Protein AF-A0A5J4S6G3-F1 (afdb_monomer_lite)

Foldseek 3Di:
DPPQDPPPDFDDLVRLLLVQQVLQLVLVCVQCVVVLQQQEVPDDPQDGSSRVQCVQASPPQAQFGDAPVLSVQSFYAFGFGFRHDFDAAFFDWDDDPLKIWTPQFFPQPDWADQQAFLQNVLVRRVVRPVSDDAFKKKKKWWWAWDDDDPPPPHHIDIHIDIAMDGSHNDDPRRVHHRPCVRPPCQQFTDDSGTTMGDRPDGWHWMGIKIWDDDPPDITIHRIITDGGPPNVVSVVRRDPVSSVVRSVSPGDDRDDDDDDYDDDDDDDDDDDDDDDDDDDDDDDPVVVVVVVVVVVVVLLPPPDDDDDDDDDDDPVNVVVVVVCVVVVVVVVVVVVVVVVVVVVVVVVVVVVVVVVVVVVVVVVVVVVDPDDDPPVVVVVVVVVVVVVVVVVVVVVVVVVVVVVVVVVVVVVVVVVVVLSVVVVVLVVVLVVLLVCCVVCPPDPPPDPVVVVVNLVVLVVSLVVCVVSDDPVSQALSNLQSQLVNCVPPVVVLVSSLVSLVVSCVRPVLALVSLLSNLVSLLSVCVVVVPPVSLVVSLVSLVSSCVNPVLPLVSLQVNLVSLLVVCLVVVPPVSLVSSLVSLVSSCVSPNALSSLLVNLVSQCSNCVSVVNLVVCVVVSVVSLVSSCVVPNLSNLQVQLLSCLQVVVNVSNLVSVLRNLVRPVVPQDPVNVVPDPSCVVPCPPPSNVVSCCVRPPPDDD

Organism: NCBI:txid433724

Structure (mmCIF, N/CA/C/O backbone):
data_AF-A0A5J4S6G3-F1
#
_entry.id   AF-A0A5J4S6G3-F1
#
loop_
_atom_site.group_PDB
_atom_site.id
_atom_site.type_symbol
_atom_site.label_atom_id
_atom_site.label_alt_id
_atom_site.label_comp_id
_atom_site.label_asym_id
_atom_site.label_entity_id
_atom_site.label_seq_id
_atom_site.pdbx_PDB_ins_code
_atom_site.Cartn_x
_atom_site.Cartn_y
_atom_site.Cartn_z
_atom_site.occupancy
_atom_site.B_iso_or_equiv
_atom_site.auth_seq_id
_atom_site.auth_comp_id
_atom_site.auth_asym_id
_atom_site.auth_atom_id
_atom_site.pdbx_PDB_model_num
ATOM 1 N N . MET A 1 1 ? 23.151 -50.029 -17.224 1.00 28.78 1 MET A N 1
ATOM 2 C CA . MET A 1 1 ? 21.860 -49.439 -16.827 1.00 28.78 1 MET A CA 1
ATOM 3 C C . MET A 1 1 ? 21.566 -48.343 -17.822 1.00 28.78 1 MET A C 1
ATOM 5 O O . MET A 1 1 ? 22.271 -47.346 -17.818 1.00 28.78 1 MET A O 1
ATOM 9 N N . GLU A 1 2 ? 20.592 -48.564 -18.702 1.00 29.00 2 GLU A N 1
ATOM 10 C CA . GLU A 1 2 ? 19.959 -47.472 -19.439 1.00 29.00 2 GLU A CA 1
ATOM 11 C C . GLU A 1 2 ? 19.492 -46.429 -18.428 1.00 29.00 2 GLU A C 1
ATOM 13 O O . GLU A 1 2 ? 18.751 -46.752 -17.488 1.00 29.00 2 GLU A O 1
ATOM 18 N N . THR A 1 3 ? 19.934 -45.189 -18.594 1.00 35.09 3 THR A N 1
ATOM 19 C CA . THR A 1 3 ? 19.332 -44.065 -17.894 1.00 35.09 3 THR A CA 1
ATOM 20 C C . THR A 1 3 ? 17.904 -43.940 -18.416 1.00 35.09 3 THR A C 1
ATOM 22 O O . THR A 1 3 ? 17.657 -43.487 -19.530 1.00 35.09 3 THR A O 1
ATOM 25 N N . LYS A 1 4 ? 16.940 -44.420 -17.614 1.00 27.20 4 LYS A N 1
ATOM 26 C CA . LYS A 1 4 ? 15.514 -44.144 -17.819 1.00 27.20 4 LYS A CA 1
ATOM 27 C C . LYS A 1 4 ? 15.375 -42.638 -18.099 1.00 27.20 4 LYS A C 1
ATOM 29 O O . LYS A 1 4 ? 15.855 -41.857 -17.272 1.00 27.20 4 LYS A O 1
ATOM 34 N N . PRO A 1 5 ? 14.716 -42.214 -19.193 1.00 35.06 5 PRO A N 1
ATOM 35 C CA . PRO A 1 5 ? 14.365 -40.815 -19.352 1.00 35.06 5 PRO A CA 1
ATOM 36 C C . PRO A 1 5 ? 13.504 -40.442 -18.148 1.00 35.06 5 PRO A C 1
ATOM 38 O O . PRO A 1 5 ? 12.571 -41.162 -17.786 1.00 35.06 5 PRO A O 1
ATOM 41 N N . ASN A 1 6 ? 13.881 -39.364 -17.473 1.00 35.78 6 ASN A N 1
ATOM 42 C CA . ASN A 1 6 ? 13.208 -38.897 -16.274 1.00 35.78 6 ASN A CA 1
ATOM 43 C C . ASN A 1 6 ? 11.818 -38.372 -16.685 1.00 35.78 6 ASN A C 1
ATOM 45 O O . ASN A 1 6 ? 11.647 -37.189 -16.965 1.00 35.78 6 ASN A O 1
ATOM 49 N N . SER A 1 7 ? 10.826 -39.260 -16.806 1.00 43.50 7 SER A N 1
ATOM 50 C CA . SER A 1 7 ? 9.459 -38.945 -17.240 1.00 43.50 7 SER A CA 1
ATOM 51 C C . SER A 1 7 ? 8.634 -38.349 -16.098 1.00 43.50 7 SER A C 1
ATOM 53 O O . SER A 1 7 ? 7.520 -38.796 -15.814 1.00 43.50 7 SER A O 1
ATOM 55 N N . ARG A 1 8 ? 9.174 -37.347 -15.398 1.00 42.69 8 ARG A N 1
ATOM 56 C CA . ARG A 1 8 ? 8.369 -36.554 -14.469 1.00 42.69 8 ARG A CA 1
ATOM 57 C C . ARG A 1 8 ? 7.541 -35.562 -15.287 1.00 42.69 8 ARG A C 1
ATOM 59 O O . ARG A 1 8 ? 8.008 -34.482 -15.628 1.00 42.69 8 ARG A O 1
ATOM 66 N N . ASN A 1 9 ? 6.311 -35.991 -15.568 1.00 42.94 9 ASN A N 1
ATOM 67 C CA . ASN A 1 9 ? 5.179 -35.244 -16.118 1.00 42.94 9 ASN A CA 1
ATOM 68 C C . ASN A 1 9 ? 5.279 -34.870 -17.620 1.00 42.94 9 ASN A C 1
ATOM 70 O O . ASN A 1 9 ? 5.876 -33.843 -17.960 1.00 42.94 9 ASN A O 1
ATOM 74 N N . PRO A 1 10 ? 4.709 -35.669 -18.550 1.00 52.69 10 PRO A N 1
ATOM 75 C CA . PRO A 1 10 ? 4.565 -35.231 -19.935 1.00 52.69 10 PRO A CA 1
ATOM 76 C C . PRO A 1 10 ? 3.679 -33.978 -19.975 1.00 52.69 10 PRO A C 1
ATOM 78 O O . PRO A 1 10 ? 2.606 -33.939 -19.378 1.00 52.69 10 PRO A O 1
ATOM 81 N N . ARG A 1 11 ? 4.162 -32.921 -20.636 1.00 63.25 11 ARG A N 1
ATOM 82 C CA . ARG A 1 11 ? 3.424 -31.655 -20.761 1.00 63.25 11 ARG A CA 1
ATOM 83 C C . ARG A 1 11 ? 2.149 -31.873 -21.569 1.00 63.25 11 ARG A C 1
ATOM 85 O O . ARG A 1 11 ? 2.186 -32.604 -22.556 1.00 63.25 11 ARG A O 1
ATOM 92 N N . THR A 1 12 ? 1.065 -31.203 -21.188 1.00 65.62 12 THR A N 1
ATOM 93 C CA . THR A 1 12 ? -0.191 -31.249 -21.952 1.00 65.62 12 THR A CA 1
ATOM 94 C C . THR A 1 12 ? -0.034 -30.550 -23.305 1.00 65.62 12 THR A C 1
ATOM 96 O O . THR A 1 12 ? 0.807 -29.659 -23.454 1.00 65.62 12 THR A O 1
ATOM 99 N N . GLU A 1 13 ? -0.871 -30.892 -24.287 1.00 64.25 13 GLU A N 1
ATOM 100 C CA . GLU A 1 13 ? -0.882 -30.231 -25.606 1.00 64.25 13 GLU A CA 1
ATOM 101 C C . GLU A 1 13 ? -1.058 -28.711 -25.486 1.00 64.25 13 GLU A C 1
ATOM 103 O O . GLU A 1 13 ? -0.385 -27.941 -26.167 1.00 64.25 13 GLU A O 1
ATOM 108 N N . LYS A 1 14 ? -1.881 -28.259 -24.530 1.00 65.56 14 LYS A N 1
ATOM 109 C CA . LYS A 1 14 ? -2.077 -26.833 -24.230 1.00 65.56 14 LYS A CA 1
ATOM 110 C C . LYS A 1 14 ? -0.791 -26.156 -23.737 1.00 65.56 14 LYS A C 1
ATOM 112 O O . LYS A 1 14 ? -0.487 -25.042 -24.156 1.00 65.56 14 LYS A O 1
ATOM 117 N N . GLN A 1 15 ? -0.014 -26.825 -22.882 1.00 66.06 15 GLN A N 1
ATOM 118 C CA . GLN A 1 15 ? 1.278 -26.317 -22.399 1.00 66.06 15 GLN A CA 1
ATOM 119 C C . GLN A 1 15 ? 2.348 -26.305 -23.500 1.00 66.06 15 GLN A C 1
ATOM 121 O O . GLN A 1 15 ? 3.229 -25.443 -23.499 1.00 66.06 15 GLN A O 1
ATOM 126 N N . GLN A 1 16 ? 2.294 -27.257 -24.434 1.00 69.12 16 GLN A N 1
ATOM 127 C CA . GLN A 1 16 ? 3.187 -27.287 -25.592 1.00 69.12 16 GLN A CA 1
ATOM 128 C C . GLN A 1 16 ? 2.841 -26.174 -26.588 1.00 69.12 16 GLN A C 1
ATOM 130 O O . GLN A 1 16 ? 3.732 -25.418 -26.968 1.00 69.12 16 GLN A O 1
ATOM 135 N N . ALA A 1 17 ? 1.560 -25.990 -26.912 1.00 67.50 17 ALA A N 1
ATOM 136 C CA . ALA A 1 17 ? 1.089 -24.922 -27.795 1.00 67.50 17 ALA A CA 1
ATOM 137 C C . ALA A 1 17 ? 1.463 -23.521 -27.276 1.00 67.50 17 ALA A C 1
ATOM 139 O O . ALA A 1 17 ? 1.945 -22.689 -28.041 1.00 67.50 17 ALA A O 1
ATOM 140 N N . GLN A 1 18 ? 1.336 -23.279 -25.966 1.00 70.94 18 GLN A N 1
ATOM 141 C CA . GLN A 1 18 ? 1.752 -22.010 -25.352 1.00 70.94 18 GLN A CA 1
ATOM 142 C C . GLN A 1 18 ? 3.257 -21.749 -25.480 1.00 70.94 18 GLN A C 1
ATOM 144 O O . GLN A 1 18 ? 3.674 -20.619 -25.714 1.00 70.94 18 GLN A O 1
ATOM 149 N N . ARG A 1 19 ? 4.094 -22.782 -25.337 1.00 72.06 19 ARG A N 1
ATOM 150 C CA . ARG A 1 19 ? 5.554 -22.639 -25.457 1.00 72.06 19 ARG A CA 1
ATOM 151 C C . ARG A 1 19 ? 5.994 -22.270 -26.864 1.00 72.06 19 ARG A C 1
ATOM 153 O O . ARG A 1 19 ? 6.879 -21.436 -27.013 1.00 72.06 19 ARG A O 1
ATOM 160 N N . VAL A 1 20 ? 5.370 -22.899 -27.850 1.00 77.12 20 VAL A N 1
ATOM 161 C CA . VAL A 1 20 ? 5.655 -22.691 -29.270 1.00 77.12 20 VAL A CA 1
ATOM 162 C C . VAL A 1 20 ? 5.324 -21.249 -29.700 1.00 77.12 20 VAL A C 1
ATOM 164 O O . VAL A 1 20 ? 6.028 -20.681 -30.529 1.00 77.12 20 VAL A O 1
ATOM 167 N N . GLN A 1 21 ? 4.309 -20.626 -29.088 1.00 80.44 21 GLN A N 1
ATOM 168 C CA . GLN A 1 21 ? 3.941 -19.224 -29.338 1.00 80.44 21 GLN A CA 1
ATOM 169 C C . GLN A 1 21 ? 4.788 -18.220 -28.542 1.00 80.44 21 GLN A C 1
ATOM 171 O O . GLN A 1 21 ? 5.134 -17.146 -29.041 1.00 80.44 21 GLN A O 1
ATOM 176 N N . LEU A 1 22 ? 5.144 -18.557 -27.297 1.00 82.81 22 LEU A N 1
ATOM 177 C CA . LEU A 1 22 ? 5.801 -17.627 -26.378 1.00 82.81 22 LEU A CA 1
ATOM 178 C C . LEU A 1 22 ? 7.156 -17.130 -26.895 1.00 82.81 22 LEU A C 1
ATOM 180 O O . LEU A 1 22 ? 7.483 -15.963 -26.694 1.00 82.81 22 LEU A O 1
ATOM 184 N N . THR A 1 23 ? 7.948 -17.976 -27.561 1.00 80.31 23 THR A N 1
ATOM 185 C CA . THR A 1 23 ? 9.281 -17.568 -28.033 1.00 80.31 23 THR A CA 1
ATOM 186 C C . THR A 1 23 ? 9.212 -16.402 -29.012 1.00 80.31 23 THR A C 1
ATOM 188 O O . THR A 1 23 ? 9.940 -15.426 -28.842 1.00 80.31 23 THR A O 1
ATOM 191 N N . ASN A 1 24 ? 8.307 -16.467 -29.988 1.00 88.75 24 ASN A N 1
ATOM 192 C CA . ASN A 1 24 ? 8.144 -15.407 -30.975 1.00 88.75 24 ASN A CA 1
ATOM 193 C C . ASN A 1 24 ? 7.734 -14.074 -30.317 1.00 88.75 24 ASN A C 1
ATOM 195 O O . ASN A 1 24 ? 8.271 -13.017 -30.647 1.00 88.75 24 ASN A O 1
ATOM 199 N N . LEU A 1 25 ? 6.850 -14.128 -29.314 1.00 89.00 25 LEU A N 1
ATOM 200 C CA . LEU A 1 25 ? 6.434 -12.955 -28.539 1.00 89.00 25 LEU A CA 1
ATOM 201 C C . LEU A 1 25 ? 7.576 -12.345 -27.727 1.00 89.00 25 LEU A C 1
ATOM 203 O O . LEU A 1 25 ? 7.711 -11.125 -27.677 1.00 89.00 25 LEU A O 1
ATOM 207 N N . VAL A 1 26 ? 8.420 -13.173 -27.112 1.00 86.94 26 VAL A N 1
ATOM 208 C CA . VAL A 1 26 ? 9.582 -12.693 -26.354 1.00 86.94 26 VAL A CA 1
ATOM 209 C C . VAL A 1 26 ? 10.579 -11.995 -27.277 1.00 86.94 26 VAL A C 1
ATOM 211 O O . VAL A 1 26 ? 11.026 -10.894 -26.955 1.00 86.94 26 VAL A O 1
ATOM 214 N N . THR A 1 27 ? 10.899 -12.589 -28.429 1.00 85.19 27 THR A N 1
ATOM 215 C CA . THR A 1 27 ? 11.808 -11.981 -29.416 1.00 85.19 27 THR A CA 1
ATOM 216 C C . THR A 1 27 ? 11.225 -10.680 -29.971 1.00 85.19 27 THR A C 1
ATOM 218 O O . THR A 1 27 ? 11.922 -9.668 -30.036 1.00 85.19 27 THR A O 1
ATOM 221 N N . THR A 1 28 ? 9.926 -10.660 -30.278 1.00 89.25 28 THR A N 1
ATOM 222 C CA . THR A 1 28 ? 9.224 -9.456 -30.750 1.00 89.25 28 THR A CA 1
ATOM 223 C C . THR A 1 28 ? 9.237 -8.347 -29.696 1.00 89.25 28 THR A C 1
ATOM 225 O O . THR A 1 28 ? 9.557 -7.202 -30.012 1.00 89.25 28 THR A O 1
ATOM 228 N N . TYR A 1 29 ? 8.963 -8.668 -28.426 1.00 89.31 29 TYR A N 1
ATOM 229 C CA . TYR A 1 29 ? 9.053 -7.691 -27.341 1.00 89.31 29 TYR A CA 1
ATOM 230 C C . TYR A 1 29 ? 10.459 -7.106 -27.229 1.00 89.31 29 TYR A C 1
ATOM 232 O O . TYR A 1 29 ? 10.598 -5.901 -27.063 1.00 89.31 29 TYR A O 1
ATOM 240 N N . GLN A 1 30 ? 11.509 -7.930 -27.320 1.00 86.19 30 GLN A N 1
ATOM 241 C CA . GLN A 1 30 ? 12.889 -7.440 -27.252 1.00 86.19 30 GLN A CA 1
ATOM 242 C C . GLN A 1 30 ? 13.163 -6.396 -28.340 1.00 86.19 30 GLN A C 1
ATOM 244 O O . GLN A 1 30 ? 13.735 -5.347 -28.034 1.00 86.19 30 GLN A O 1
ATOM 249 N N . MET A 1 31 ? 12.681 -6.643 -29.562 1.00 86.25 31 MET A N 1
ATOM 250 C CA . MET A 1 31 ? 12.788 -5.716 -30.694 1.00 86.25 31 MET A CA 1
ATOM 251 C C . MET A 1 31 ? 12.000 -4.420 -30.475 1.00 86.25 31 MET A C 1
ATOM 253 O O . MET A 1 31 ? 12.517 -3.340 -30.740 1.00 86.25 31 MET A O 1
ATOM 257 N N . LEU A 1 32 ? 10.775 -4.513 -29.954 1.00 85.81 32 LEU A N 1
ATOM 258 C CA . LEU A 1 32 ? 9.887 -3.368 -29.715 1.00 85.81 32 LEU A CA 1
ATOM 259 C C . LEU A 1 32 ? 10.097 -2.692 -28.349 1.00 85.81 32 LEU A C 1
ATOM 261 O O . LEU A 1 32 ? 9.405 -1.729 -28.020 1.00 85.81 32 LEU A O 1
ATOM 265 N N . SER A 1 33 ? 11.022 -3.183 -27.523 1.00 84.31 33 SER A N 1
ATOM 266 C CA . SER A 1 33 ? 11.103 -2.822 -26.101 1.00 84.31 33 SER A CA 1
ATOM 267 C C . SER A 1 33 ? 11.392 -1.344 -25.844 1.00 84.31 33 SER A C 1
ATOM 269 O O . SER A 1 33 ? 11.014 -0.836 -24.789 1.00 84.31 33 SER A O 1
ATOM 271 N N . SER A 1 34 ? 12.052 -0.648 -26.775 1.00 80.25 34 SER A N 1
ATOM 272 C CA . SER A 1 34 ? 12.265 0.800 -26.689 1.00 80.25 34 SER A CA 1
ATOM 273 C C . SER A 1 34 ? 10.960 1.578 -26.817 1.00 80.25 34 SER A C 1
ATOM 275 O O . SER A 1 34 ? 10.773 2.541 -26.084 1.00 80.25 34 SER A O 1
ATOM 277 N N . PHE A 1 35 ? 10.061 1.130 -27.694 1.00 85.81 35 PHE A N 1
ATOM 278 C CA . PHE A 1 35 ? 8.757 1.745 -27.928 1.00 85.81 35 PHE A CA 1
ATOM 279 C C . PHE A 1 35 ? 7.724 1.331 -26.868 1.00 85.81 35 PHE A C 1
ATOM 281 O O . PHE A 1 35 ? 6.987 2.161 -26.354 1.00 85.81 35 PHE A O 1
ATOM 288 N N . ILE A 1 36 ? 7.690 0.049 -26.488 1.00 85.56 36 ILE A N 1
ATOM 289 C CA . ILE A 1 36 ? 6.668 -0.503 -25.579 1.00 85.56 36 ILE A CA 1
ATOM 290 C C . ILE A 1 36 ? 6.737 0.094 -24.156 1.00 85.56 36 ILE A C 1
ATOM 292 O O . ILE A 1 36 ? 5.749 0.068 -23.417 1.00 85.56 36 ILE A O 1
ATOM 296 N N . ARG A 1 37 ? 7.884 0.641 -23.737 1.00 82.44 37 ARG A N 1
ATOM 297 C CA . ARG A 1 37 ? 8.021 1.285 -22.420 1.00 82.44 37 ARG A CA 1
ATOM 298 C C . ARG A 1 37 ? 7.087 2.488 -22.315 1.00 82.44 37 ARG A C 1
ATOM 300 O O . ARG A 1 37 ? 7.286 3.488 -22.988 1.00 82.44 37 ARG A O 1
ATOM 307 N N . GLY A 1 38 ? 6.098 2.399 -21.428 1.00 81.31 38 GLY A N 1
ATOM 308 C CA . GLY A 1 38 ? 5.078 3.441 -21.271 1.00 81.31 38 GLY A CA 1
ATOM 309 C C . GLY A 1 38 ? 3.953 3.399 -22.311 1.00 81.31 38 GLY A C 1
ATOM 310 O O . GLY A 1 38 ? 3.051 4.230 -22.247 1.00 81.31 38 GLY A O 1
ATOM 311 N N . ALA A 1 39 ? 3.943 2.411 -23.211 1.00 83.75 39 ALA A N 1
ATOM 312 C CA . ALA A 1 39 ? 2.922 2.272 -24.248 1.00 83.75 39 ALA A CA 1
ATOM 313 C C . ALA A 1 39 ? 1.578 1.711 -23.733 1.00 83.75 39 ALA A C 1
ATOM 315 O O . ALA A 1 39 ? 0.595 1.705 -24.467 1.00 83.75 39 ALA A O 1
ATOM 316 N N . TYR A 1 40 ? 1.509 1.257 -22.474 1.00 87.75 40 TYR A N 1
ATOM 317 C CA . TYR A 1 40 ? 0.295 0.727 -21.840 1.00 87.75 40 TYR A CA 1
ATOM 318 C C . TYR A 1 40 ? -0.160 1.628 -20.684 1.00 87.75 40 TYR A C 1
ATOM 320 O O . TYR A 1 40 ? 0.205 1.428 -19.524 1.00 87.75 40 TYR A O 1
ATOM 328 N N . SER A 1 41 ? -0.981 2.631 -20.996 1.00 78.88 41 SER A N 1
ATOM 329 C CA . SER A 1 41 ? -1.475 3.636 -20.040 1.00 78.88 41 SER A CA 1
ATOM 330 C C . SER A 1 41 ? -2.489 3.085 -19.027 1.00 78.88 41 SER A C 1
ATOM 332 O O . SER A 1 41 ? -2.655 3.662 -17.953 1.00 78.88 41 SER A O 1
ATOM 334 N N . SER A 1 42 ? -3.186 1.994 -19.356 1.00 74.75 42 SER A N 1
ATOM 335 C CA . SER A 1 42 ? -4.184 1.312 -18.509 1.00 74.75 42 SER A CA 1
ATO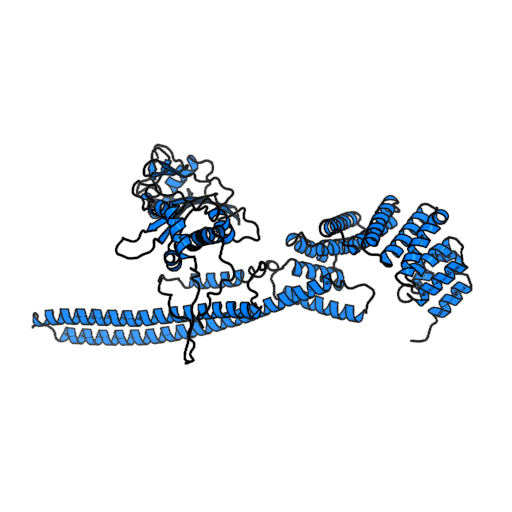M 336 C C . SER A 1 42 ? -3.590 0.188 -17.647 1.00 74.75 42 SER A C 1
ATOM 338 O O . SER A 1 42 ? -4.310 -0.505 -16.926 1.00 74.75 42 SER A O 1
ATOM 340 N N . LYS A 1 43 ? -2.268 -0.002 -17.700 1.00 82.88 43 LYS A N 1
ATOM 341 C CA . LYS A 1 43 ? -1.569 -1.106 -17.045 1.00 82.88 43 LYS A CA 1
ATOM 342 C C . LYS A 1 43 ? -1.698 -1.070 -15.508 1.00 82.88 43 LYS A C 1
ATOM 344 O O . LYS A 1 43 ? -1.366 -0.056 -14.890 1.00 82.88 43 LYS A O 1
ATOM 349 N N . PRO A 1 44 ? -2.068 -2.192 -14.859 1.00 78.31 44 PRO A N 1
ATOM 350 C CA . PRO A 1 44 ? -2.007 -2.342 -13.405 1.00 78.31 44 PRO A CA 1
ATOM 351 C C . PRO A 1 44 ? -0.589 -2.150 -12.843 1.00 78.31 44 PRO A C 1
ATOM 353 O O . PRO A 1 44 ? 0.385 -2.617 -13.429 1.00 78.31 44 PRO A O 1
ATOM 356 N N . LYS A 1 45 ? -0.460 -1.533 -11.659 1.00 72.19 45 LYS A N 1
ATOM 357 C CA . LYS A 1 45 ? 0.845 -1.199 -11.043 1.00 72.19 45 LYS A CA 1
ATOM 358 C C . LYS A 1 45 ? 1.785 -2.401 -10.827 1.00 72.19 45 LYS A C 1
ATOM 360 O O . LYS A 1 45 ? 2.992 -2.213 -10.731 1.00 72.19 45 LYS A O 1
ATOM 365 N N . ASN A 1 46 ? 1.252 -3.618 -10.738 1.00 75.69 46 ASN A N 1
ATOM 366 C CA . ASN A 1 46 ? 2.003 -4.862 -10.531 1.00 75.69 46 ASN A CA 1
ATOM 367 C C . ASN A 1 46 ? 2.453 -5.551 -11.835 1.00 75.69 46 ASN A C 1
ATOM 369 O O . ASN A 1 46 ? 3.130 -6.578 -11.776 1.00 75.69 46 ASN A O 1
ATOM 373 N N . LEU A 1 47 ? 2.082 -5.028 -13.006 1.00 71.56 47 LEU A N 1
ATOM 374 C CA . LEU A 1 47 ? 2.476 -5.581 -14.299 1.00 71.56 47 LEU A CA 1
ATOM 375 C C . LEU A 1 47 ? 3.516 -4.685 -14.977 1.00 71.56 47 LEU A C 1
ATOM 377 O O . LEU A 1 47 ? 3.441 -3.459 -14.940 1.00 71.56 47 LEU A O 1
ATOM 381 N N . SER A 1 48 ? 4.506 -5.304 -15.616 1.00 84.38 48 SER A N 1
ATOM 382 C CA . SER A 1 48 ? 5.451 -4.612 -16.496 1.00 84.38 48 SER A CA 1
ATOM 383 C C . SER A 1 48 ? 4.853 -4.427 -17.895 1.00 84.38 48 SER A C 1
ATOM 385 O O . SER A 1 48 ? 3.884 -5.098 -18.250 1.00 84.38 48 SER A O 1
ATOM 387 N N . ASP A 1 49 ? 5.431 -3.541 -18.717 1.00 79.56 49 ASP A N 1
ATOM 388 C CA . ASP A 1 49 ? 5.004 -3.432 -20.126 1.00 79.56 49 ASP A CA 1
ATOM 389 C C . ASP A 1 49 ? 5.273 -4.736 -20.895 1.00 79.56 49 ASP A C 1
ATOM 391 O O . ASP A 1 49 ? 4.523 -5.084 -21.799 1.00 79.56 49 ASP A O 1
ATOM 395 N N . TYR A 1 50 ? 6.275 -5.517 -20.464 1.00 86.50 50 TYR A N 1
ATOM 396 C CA . TYR A 1 50 ? 6.465 -6.898 -20.908 1.00 86.50 50 TYR A CA 1
ATOM 397 C C . TYR A 1 50 ? 5.254 -7.770 -20.571 1.00 86.50 50 TYR A C 1
ATOM 399 O O . TYR A 1 50 ? 4.715 -8.426 -21.453 1.00 86.50 50 TYR A O 1
ATOM 407 N N . ASN A 1 51 ? 4.792 -7.761 -19.317 1.00 87.50 51 ASN A N 1
ATOM 408 C CA . ASN A 1 51 ? 3.647 -8.573 -18.909 1.00 87.50 51 ASN A CA 1
ATOM 409 C C . ASN A 1 51 ? 2.382 -8.183 -19.679 1.00 87.50 51 ASN A C 1
ATOM 411 O O . ASN A 1 51 ? 1.631 -9.071 -20.070 1.00 87.50 51 ASN A O 1
ATOM 415 N N . MET A 1 52 ? 2.167 -6.885 -19.918 1.00 88.12 52 MET A N 1
ATOM 416 C CA . MET A 1 52 ? 1.055 -6.411 -20.745 1.00 88.12 52 MET A CA 1
ATOM 417 C C . MET A 1 52 ? 1.194 -6.892 -22.183 1.00 88.12 52 MET A C 1
ATOM 419 O O . MET A 1 52 ? 0.294 -7.559 -22.679 1.00 88.12 52 MET A O 1
ATOM 423 N N . PHE A 1 53 ? 2.344 -6.665 -22.818 1.00 88.88 53 PHE A N 1
ATOM 424 C CA . PHE A 1 53 ? 2.584 -7.109 -24.188 1.00 88.88 53 PHE A CA 1
ATOM 425 C C . PHE A 1 53 ? 2.399 -8.624 -24.347 1.00 88.88 53 PHE A C 1
ATOM 427 O O . PHE A 1 53 ? 1.732 -9.068 -25.278 1.00 88.88 53 PHE A O 1
ATOM 434 N N . ILE A 1 54 ? 2.934 -9.432 -23.426 1.00 88.19 54 ILE A N 1
ATOM 435 C CA . ILE A 1 54 ? 2.736 -10.883 -23.452 1.00 88.19 54 ILE A CA 1
ATOM 436 C C . ILE A 1 54 ? 1.263 -11.226 -23.231 1.00 88.19 54 ILE A C 1
ATOM 438 O O . ILE A 1 54 ? 0.726 -12.018 -23.991 1.00 88.19 54 ILE A O 1
ATOM 442 N N . LYS A 1 55 ? 0.580 -10.641 -22.243 1.00 87.50 55 LYS A N 1
ATOM 443 C CA . LYS A 1 55 ? -0.838 -10.925 -21.968 1.00 87.50 55 LYS A CA 1
ATOM 444 C C . LYS A 1 55 ? -1.727 -10.631 -23.180 1.00 87.50 55 LYS A C 1
ATOM 446 O O . LYS A 1 55 ? -2.541 -11.476 -23.551 1.00 87.50 55 LYS A O 1
ATOM 451 N N . GLU A 1 56 ? -1.547 -9.469 -23.798 1.00 86.62 56 GLU A N 1
ATOM 452 C CA . GLU A 1 56 ? -2.360 -9.019 -24.930 1.00 86.62 56 GLU A CA 1
ATOM 453 C C . GLU A 1 56 ? -2.145 -9.877 -26.183 1.00 86.62 56 GLU A C 1
ATOM 455 O O . GLU A 1 56 ? -3.065 -10.058 -26.982 1.00 86.62 56 GLU A O 1
ATOM 460 N N . ASN A 1 57 ? -0.956 -10.465 -26.336 1.00 88.81 57 ASN A N 1
ATOM 461 C CA . ASN A 1 57 ? -0.572 -11.166 -27.560 1.00 88.81 57 ASN A CA 1
ATOM 462 C C . ASN A 1 57 ? -0.453 -12.694 -27.423 1.00 88.81 57 ASN A C 1
ATOM 464 O O . ASN A 1 57 ? -0.498 -13.385 -28.432 1.00 88.81 57 ASN A O 1
ATOM 468 N N . LEU A 1 58 ? -0.343 -13.246 -26.209 1.00 82.00 58 LEU A N 1
ATOM 469 C CA . LEU A 1 58 ? -0.297 -14.696 -25.944 1.00 82.00 58 LEU A CA 1
ATOM 470 C C . LEU A 1 58 ? -1.691 -15.350 -26.000 1.00 82.00 58 LEU A C 1
ATOM 472 O O . LEU A 1 58 ? -1.806 -16.574 -26.033 1.00 82.00 58 LEU A O 1
ATOM 476 N N . SER A 1 59 ? -2.760 -14.548 -25.997 1.00 67.25 59 SER A N 1
ATOM 477 C CA . SER A 1 59 ? -4.127 -15.012 -26.260 1.00 67.25 59 SER A CA 1
ATOM 478 C C . SER A 1 59 ? -4.328 -15.354 -27.752 1.00 67.25 59 SER A C 1
ATOM 480 O O . SER A 1 59 ? -3.421 -15.189 -28.563 1.00 67.25 59 SER A O 1
ATOM 482 N N . SER A 1 60 ? -5.513 -15.833 -28.155 1.00 59.50 60 SER A N 1
ATOM 483 C CA . SER A 1 60 ? -5.818 -16.354 -29.509 1.00 59.50 60 SER A CA 1
ATOM 484 C C . SER A 1 60 ? -5.560 -15.405 -30.696 1.00 59.50 60 SER A C 1
ATOM 486 O O . SER A 1 60 ? -5.795 -15.805 -31.838 1.00 59.50 60 SER A O 1
ATOM 488 N N . ARG A 1 61 ? -5.114 -14.171 -30.441 1.00 68.19 61 ARG A N 1
ATOM 489 C CA . ARG A 1 61 ? -4.855 -13.113 -31.418 1.00 68.19 61 ARG A CA 1
ATOM 490 C C . ARG A 1 61 ? -3.591 -13.350 -32.244 1.00 68.19 61 ARG A C 1
ATOM 492 O O . ARG A 1 61 ? -3.650 -13.217 -33.462 1.00 68.19 61 ARG A O 1
ATOM 499 N N . VAL A 1 62 ? -2.473 -13.734 -31.621 1.00 84.31 62 VAL A N 1
ATOM 500 C CA . VAL A 1 62 ? -1.220 -14.003 -32.345 1.00 84.31 62 VAL A CA 1
ATOM 501 C C . VAL A 1 62 ? -0.940 -15.498 -32.373 1.00 84.31 62 VAL A C 1
ATOM 503 O O . VAL A 1 62 ? -0.430 -16.092 -31.427 1.00 84.31 62 VAL A O 1
ATOM 506 N N . LYS A 1 63 ? -1.260 -16.113 -33.508 1.00 86.94 63 LYS A N 1
ATOM 507 C CA . LYS A 1 63 ? -0.954 -17.515 -33.788 1.00 86.94 63 LYS A CA 1
ATOM 508 C C . LYS A 1 63 ? 0.332 -17.572 -34.599 1.00 86.94 63 LYS A C 1
ATOM 510 O O . LYS A 1 63 ? 0.275 -17.510 -35.813 1.00 86.94 63 LYS A O 1
ATOM 515 N N . VAL A 1 64 ? 1.479 -17.619 -33.934 1.00 90.94 64 VAL A N 1
ATOM 516 C CA . VAL A 1 64 ? 2.766 -17.877 -34.594 1.00 90.94 64 VAL A CA 1
ATOM 517 C C . VAL A 1 64 ? 3.407 -19.066 -33.920 1.00 90.94 64 VAL A C 1
ATOM 519 O O . VAL A 1 64 ? 3.498 -19.091 -32.692 1.00 90.94 64 VAL A O 1
ATOM 522 N N . TYR A 1 65 ? 3.860 -20.028 -34.713 1.00 89.62 65 TYR A N 1
ATOM 523 C CA . TYR A 1 65 ? 4.425 -21.261 -34.201 1.00 89.62 65 TYR A CA 1
ATOM 524 C C . TYR A 1 65 ? 5.842 -21.469 -34.720 1.00 89.62 65 TYR A C 1
ATOM 526 O O . TYR A 1 65 ? 6.040 -21.669 -35.912 1.00 89.62 65 TYR A O 1
ATOM 534 N N . LEU A 1 66 ? 6.819 -21.425 -33.812 1.00 88.19 66 LEU A N 1
ATOM 535 C CA . LEU A 1 66 ? 8.223 -21.705 -34.117 1.00 88.19 66 LEU A CA 1
ATOM 536 C C . LEU A 1 66 ? 8.611 -23.066 -33.558 1.00 88.19 66 LEU A C 1
ATOM 538 O O . LEU A 1 66 ? 8.337 -23.355 -32.388 1.00 88.19 66 LEU A O 1
ATOM 542 N N . ASP A 1 67 ? 9.273 -23.892 -34.360 1.00 86.69 67 ASP A N 1
ATOM 543 C CA . ASP A 1 67 ? 9.868 -25.124 -33.858 1.00 86.69 67 ASP A CA 1
ATOM 544 C C . ASP A 1 67 ? 11.039 -24.829 -32.900 1.00 86.69 67 ASP A C 1
ATOM 546 O O . ASP A 1 67 ? 11.531 -23.704 -32.771 1.00 86.69 67 ASP A O 1
ATOM 550 N N . LYS A 1 68 ? 11.502 -25.854 -32.180 1.00 83.50 68 LYS A N 1
ATOM 551 C CA . LYS A 1 68 ? 12.555 -25.710 -31.169 1.00 83.50 68 LYS A CA 1
ATOM 552 C C . LYS A 1 68 ? 13.880 -25.200 -31.745 1.00 83.50 68 LYS A C 1
ATOM 554 O O . LYS A 1 68 ? 14.592 -24.467 -31.053 1.00 83.50 68 LYS A O 1
ATOM 559 N N . THR A 1 69 ? 14.226 -25.591 -32.964 1.00 84.00 69 THR A N 1
ATOM 560 C CA . THR A 1 69 ? 15.444 -25.169 -33.662 1.00 84.00 69 THR A CA 1
ATOM 561 C C . THR A 1 69 ? 15.314 -23.717 -34.104 1.00 84.00 69 THR A C 1
ATOM 563 O O . THR A 1 69 ? 16.187 -22.907 -33.782 1.00 84.00 69 THR A O 1
ATOM 566 N N . GLU A 1 70 ? 14.204 -23.358 -34.745 1.00 87.88 70 GLU A N 1
ATOM 567 C CA . GLU A 1 70 ? 13.864 -21.990 -35.144 1.00 87.88 70 GLU A CA 1
ATOM 568 C C . GLU A 1 70 ? 13.890 -21.040 -33.940 1.00 87.88 70 GLU A C 1
ATOM 570 O O . GLU A 1 70 ? 14.586 -20.020 -33.944 1.00 87.88 70 GLU A O 1
ATOM 575 N N . ALA A 1 71 ? 13.230 -21.433 -32.852 1.00 84.06 71 ALA A N 1
ATOM 576 C CA . ALA A 1 71 ? 13.221 -20.733 -31.573 1.00 84.06 71 ALA A CA 1
ATOM 577 C C . ALA A 1 71 ? 14.628 -20.571 -30.977 1.00 84.06 71 ALA A C 1
ATOM 579 O O . ALA A 1 71 ? 14.985 -19.487 -30.513 1.00 84.06 71 ALA A O 1
ATOM 580 N N . SER A 1 72 ? 15.449 -21.628 -30.992 1.00 81.69 72 SER A N 1
ATOM 581 C CA . SER A 1 72 ? 16.820 -21.583 -30.455 1.00 81.69 72 SER A CA 1
ATOM 582 C C . SER A 1 72 ? 17.731 -20.622 -31.220 1.00 81.69 72 SER A C 1
ATOM 584 O O . SER A 1 72 ? 18.642 -20.031 -30.640 1.00 81.69 72 SER A O 1
ATOM 586 N N . ARG A 1 73 ? 17.440 -20.410 -32.507 1.00 83.56 73 ARG A N 1
ATOM 587 C CA . ARG A 1 73 ? 18.137 -19.471 -33.391 1.00 83.56 73 ARG A CA 1
ATOM 588 C C . ARG A 1 73 ? 17.511 -18.078 -33.400 1.00 83.56 73 ARG A C 1
ATOM 590 O O . ARG A 1 73 ? 17.942 -17.235 -34.178 1.00 83.56 73 ARG A O 1
ATOM 597 N N . LYS A 1 74 ? 16.548 -17.826 -32.505 1.00 82.19 74 LYS A N 1
ATOM 598 C CA . LYS A 1 74 ? 15.816 -16.560 -32.365 1.00 82.19 74 LYS A CA 1
ATOM 599 C C . LYS A 1 74 ? 15.037 -16.168 -33.625 1.00 82.19 74 LYS A C 1
ATOM 601 O O . LYS A 1 74 ? 14.959 -14.984 -33.947 1.00 82.19 74 LYS A O 1
ATOM 606 N N . GLY A 1 75 ? 14.447 -17.153 -34.306 1.00 86.88 75 GLY A N 1
ATOM 607 C CA . GLY A 1 75 ? 13.477 -16.896 -35.366 1.00 86.88 75 GLY A CA 1
ATOM 608 C C . GLY A 1 75 ? 12.358 -15.974 -34.872 1.00 86.88 75 GLY A C 1
ATOM 609 O O . GLY A 1 75 ? 11.973 -16.029 -33.698 1.00 86.88 75 GLY A O 1
ATOM 610 N N . CYS A 1 76 ? 11.881 -15.088 -35.740 1.00 89.81 76 CYS A N 1
ATOM 611 C CA . CYS A 1 76 ? 10.877 -14.088 -35.399 1.00 89.81 76 CYS A CA 1
ATOM 612 C C . CYS A 1 76 ? 10.002 -13.760 -36.612 1.00 89.81 76 CYS A C 1
ATOM 614 O O . CYS A 1 76 ? 10.518 -13.450 -37.690 1.00 89.81 76 CYS A O 1
ATOM 616 N N . ILE A 1 77 ? 8.686 -13.801 -36.414 1.00 93.38 77 ILE A N 1
ATOM 617 C CA . ILE A 1 77 ? 7.673 -13.581 -37.451 1.00 93.38 77 ILE A CA 1
ATOM 618 C C . ILE A 1 77 ? 6.885 -12.318 -37.126 1.00 93.38 77 ILE A C 1
ATOM 620 O O . ILE A 1 77 ? 6.437 -12.139 -35.995 1.00 93.38 77 ILE A O 1
ATOM 624 N N . VAL A 1 78 ? 6.673 -11.438 -38.098 1.00 94.75 78 VAL A N 1
ATOM 625 C CA . VAL A 1 78 ? 5.782 -10.283 -37.948 1.00 94.75 78 VAL A CA 1
ATOM 626 C C . VAL A 1 78 ? 4.333 -10.770 -37.906 1.00 94.75 78 VAL A C 1
ATOM 628 O O . VAL A 1 78 ? 3.906 -11.561 -38.738 1.00 94.75 78 VAL A O 1
ATOM 631 N N . ALA A 1 79 ? 3.573 -10.298 -36.923 1.00 93.94 79 ALA A N 1
ATOM 632 C CA . ALA A 1 79 ? 2.187 -10.678 -36.673 1.00 93.94 79 ALA A CA 1
ATOM 633 C C . ALA A 1 79 ? 1.387 -9.430 -36.246 1.00 93.94 79 ALA A C 1
ATOM 635 O O . ALA A 1 79 ? 1.999 -8.393 -35.965 1.00 93.94 79 ALA A O 1
ATOM 636 N N . PRO A 1 80 ? 0.044 -9.486 -36.167 1.00 93.12 80 PRO A N 1
ATOM 637 C CA . PRO A 1 80 ? -0.773 -8.337 -35.779 1.00 93.12 80 PRO A CA 1
ATOM 638 C C . PRO A 1 80 ? -0.732 -8.095 -34.260 1.00 93.12 80 PRO A C 1
ATOM 640 O O . PRO A 1 80 ? -1.725 -8.271 -33.547 1.00 93.12 80 PRO A O 1
ATOM 643 N N . TYR A 1 81 ? 0.449 -7.734 -33.754 1.00 94.00 81 TYR A N 1
ATOM 644 C CA . TYR A 1 81 ? 0.701 -7.500 -32.337 1.00 94.00 81 TYR A CA 1
ATOM 645 C C . TYR A 1 81 ? -0.048 -6.271 -31.835 1.00 94.00 81 TYR A C 1
ATOM 647 O O . TYR A 1 81 ? 0.008 -5.217 -32.466 1.00 94.00 81 TYR A O 1
ATOM 655 N N . ASN A 1 82 ? -0.664 -6.365 -30.661 1.00 93.56 82 ASN A N 1
ATOM 656 C CA . ASN A 1 82 ? -1.041 -5.193 -29.886 1.00 93.56 82 ASN A CA 1
ATOM 657 C C . ASN A 1 82 ? 0.221 -4.605 -29.246 1.00 93.56 82 ASN A C 1
ATOM 659 O O . ASN A 1 82 ? 0.922 -5.317 -28.522 1.00 93.56 82 ASN A O 1
ATOM 663 N N . ILE A 1 83 ? 0.541 -3.349 -29.548 1.00 93.50 83 ILE A N 1
ATOM 664 C CA . ILE A 1 83 ? 1.811 -2.718 -29.153 1.00 93.50 83 ILE A CA 1
ATOM 665 C C . ILE A 1 83 ? 1.623 -1.589 -28.142 1.00 93.50 83 ILE A C 1
ATOM 667 O O . ILE A 1 83 ? 2.572 -1.258 -27.432 1.00 93.50 83 ILE A O 1
ATOM 671 N N . SER A 1 84 ? 0.412 -1.044 -28.039 1.00 92.94 84 SER A N 1
ATOM 672 C CA . SER A 1 84 ? 0.053 -0.015 -27.071 1.00 92.94 84 SER A CA 1
ATOM 673 C C . SER A 1 84 ? -1.421 -0.110 -26.687 1.00 92.94 84 SER A C 1
ATOM 675 O O . SER A 1 84 ? -2.271 -0.503 -27.486 1.00 92.94 84 SER A O 1
ATOM 677 N N . GLU A 1 85 ? -1.730 0.304 -25.464 1.00 90.75 85 GLU A N 1
ATOM 678 C CA . GLU A 1 85 ? -3.093 0.523 -24.987 1.00 90.75 85 GLU A CA 1
ATOM 679 C C . GLU A 1 85 ? -3.135 1.874 -24.283 1.00 90.75 85 GLU A C 1
ATOM 681 O O . GLU A 1 85 ? -2.408 2.120 -23.314 1.00 90.75 85 GLU A O 1
ATOM 686 N N . GLY A 1 86 ? -3.957 2.782 -24.788 1.00 90.31 86 GLY A N 1
ATOM 687 C CA . GLY A 1 86 ? -3.873 4.181 -24.422 1.00 90.31 86 GLY A CA 1
ATOM 688 C C . GLY A 1 86 ? -5.211 4.898 -24.435 1.00 90.31 86 GLY A C 1
ATOM 689 O O . GLY A 1 86 ? -6.267 4.304 -24.633 1.00 90.31 86 GLY A O 1
ATOM 690 N N . LYS A 1 87 ? -5.163 6.196 -24.136 1.00 89.44 87 LYS A N 1
ATOM 691 C CA . LYS A 1 87 ? -6.357 7.042 -23.978 1.00 89.44 87 LYS A CA 1
ATOM 692 C C . LYS A 1 87 ? -6.654 7.902 -25.203 1.00 89.44 87 LYS A C 1
ATOM 694 O O . LYS A 1 87 ? -7.691 8.558 -25.223 1.00 89.44 87 LYS A O 1
ATOM 699 N N . LEU A 1 88 ? -5.751 7.935 -26.183 1.00 93.75 88 LEU A N 1
ATOM 700 C CA . LEU A 1 88 ? -5.963 8.658 -27.434 1.00 93.75 88 LEU A CA 1
ATOM 701 C C . LEU A 1 88 ? -6.655 7.755 -28.470 1.00 93.75 88 LEU A C 1
ATOM 703 O O . LEU A 1 88 ? -6.449 6.536 -28.442 1.00 93.75 88 LEU A O 1
ATOM 707 N N . PRO A 1 89 ? -7.443 8.329 -29.398 1.00 92.62 89 PRO A N 1
ATOM 708 C CA . PRO A 1 89 ? -8.011 7.583 -30.516 1.00 92.62 89 PRO A CA 1
ATOM 709 C C . PRO A 1 89 ? -6.928 6.903 -31.363 1.00 92.62 89 PRO A C 1
ATOM 711 O O . PRO A 1 89 ? -5.868 7.480 -31.609 1.00 92.62 89 PRO A O 1
ATOM 714 N N . SER A 1 90 ? -7.200 5.680 -31.816 1.00 95.94 90 SER A N 1
ATOM 715 C CA . SER A 1 90 ? -6.323 4.940 -32.726 1.00 95.94 90 SER A CA 1
ATOM 716 C C . SER A 1 90 ? -6.252 5.601 -34.100 1.00 95.94 90 SER A C 1
ATOM 718 O O . SER A 1 90 ? -7.251 6.113 -34.609 1.00 95.94 90 SER A O 1
ATOM 720 N N . ILE A 1 91 ? -5.086 5.515 -34.742 1.00 97.06 91 ILE A N 1
ATOM 721 C CA . ILE A 1 91 ? -4.982 5.763 -36.178 1.00 97.06 91 ILE A CA 1
ATOM 722 C C . ILE A 1 91 ? -5.316 4.438 -36.860 1.00 97.06 91 ILE A C 1
ATOM 724 O O . ILE A 1 91 ? -4.478 3.538 -36.989 1.00 97.06 91 ILE A O 1
ATOM 728 N N . GLU A 1 92 ? -6.586 4.281 -37.227 1.00 96.56 92 GLU A N 1
ATOM 729 C CA . GLU A 1 92 ? -7.049 3.084 -37.922 1.00 96.56 92 GLU A CA 1
ATOM 730 C C . GLU A 1 92 ? -6.290 2.933 -39.236 1.00 96.56 92 GLU A C 1
ATOM 732 O O . GLU A 1 92 ? -6.053 3.906 -39.948 1.00 96.56 92 GLU A O 1
ATOM 737 N N . THR A 1 93 ? -5.873 1.710 -39.541 1.00 96.31 93 THR A N 1
ATOM 738 C CA . THR A 1 93 ? -5.141 1.386 -40.763 1.00 96.31 93 THR A CA 1
ATOM 739 C C . THR A 1 93 ? -5.746 0.123 -41.351 1.00 96.31 93 THR A C 1
ATOM 741 O O . THR A 1 93 ? -5.880 -0.883 -40.655 1.00 96.31 93 THR A O 1
ATOM 744 N N . VAL A 1 94 ? -6.145 0.184 -42.617 1.00 93.25 94 VAL A N 1
ATOM 745 C CA . VAL A 1 94 ? -6.820 -0.910 -43.321 1.00 93.25 94 VAL A CA 1
ATOM 746 C C . VAL A 1 94 ? -6.074 -1.260 -44.598 1.00 93.25 94 VAL A C 1
ATOM 748 O O . VAL A 1 94 ? -5.540 -0.386 -45.280 1.00 93.25 94 VAL A O 1
ATOM 751 N N . VAL A 1 95 ? -6.050 -2.549 -44.924 1.00 93.69 95 VAL A N 1
ATOM 752 C CA . VAL A 1 95 ? -5.547 -3.031 -46.212 1.00 93.69 95 VAL A CA 1
ATOM 753 C C . VAL A 1 95 ? -6.569 -2.679 -47.291 1.00 93.69 95 VAL A C 1
ATOM 755 O O . VAL A 1 95 ? -7.738 -3.051 -47.176 1.00 93.69 95 VAL A O 1
ATOM 758 N N . GLN A 1 96 ? -6.138 -1.980 -48.338 1.00 91.50 96 GLN A N 1
ATOM 759 C CA . GLN A 1 96 ? -6.964 -1.660 -49.499 1.00 91.50 96 GLN A CA 1
ATOM 760 C C . GLN A 1 96 ? -6.186 -1.972 -50.782 1.00 91.50 96 GLN A C 1
ATOM 762 O O . GLN A 1 96 ? -5.405 -1.154 -51.256 1.00 91.50 96 GLN A O 1
ATOM 767 N N . GLY A 1 97 ? -6.408 -3.161 -51.349 1.00 89.94 97 GLY A N 1
ATOM 768 C CA . GLY A 1 97 ? -5.551 -3.675 -52.422 1.00 89.94 97 GLY A CA 1
ATOM 769 C C . GLY A 1 97 ? -4.129 -3.887 -51.902 1.00 89.94 97 GLY A C 1
ATOM 770 O O . GLY A 1 97 ? -3.956 -4.490 -50.843 1.00 89.94 97 GLY A O 1
ATOM 771 N N . ASP A 1 98 ? -3.147 -3.323 -52.602 1.00 90.62 98 ASP A N 1
ATOM 772 C CA . ASP A 1 98 ? -1.722 -3.493 -52.287 1.00 90.62 98 ASP A CA 1
ATOM 773 C C . ASP A 1 98 ? -1.175 -2.400 -51.347 1.00 90.62 98 ASP A C 1
ATOM 775 O O . ASP A 1 98 ? 0.013 -2.364 -51.048 1.00 90.62 98 ASP A O 1
ATOM 779 N N . VAL A 1 99 ? -2.033 -1.503 -50.843 1.00 94.44 99 VAL A N 1
ATOM 780 C CA . VAL A 1 99 ? -1.631 -0.415 -49.936 1.00 94.44 99 VAL A CA 1
ATOM 781 C C . VAL A 1 99 ? -2.283 -0.538 -48.560 1.00 94.44 99 VAL A C 1
ATOM 783 O O . VAL A 1 99 ? -3.372 -1.098 -48.402 1.00 94.44 99 VAL A O 1
ATOM 786 N N . LEU A 1 100 ? -1.646 0.057 -47.551 1.00 96.00 100 LEU A N 1
ATOM 787 C CA . LEU A 1 100 ? -2.264 0.333 -46.256 1.00 96.00 100 LEU A CA 1
ATOM 788 C C . LEU A 1 100 ? -2.770 1.773 -46.234 1.00 96.00 100 LEU A C 1
ATOM 790 O O . LEU A 1 100 ? -1.984 2.706 -46.390 1.00 96.00 100 LEU A O 1
ATOM 794 N N . ARG A 1 101 ? -4.072 1.966 -46.014 1.00 96.88 101 ARG A N 1
ATOM 795 C CA . ARG A 1 101 ? -4.711 3.284 -45.904 1.00 96.88 101 ARG A CA 1
ATOM 796 C C . ARG A 1 101 ? -5.039 3.588 -44.453 1.00 96.88 101 ARG A C 1
ATOM 798 O O . ARG A 1 101 ? -5.659 2.771 -43.775 1.00 96.88 101 ARG A O 1
ATOM 805 N N . THR A 1 102 ? -4.659 4.773 -43.992 1.00 97.94 102 THR A N 1
ATOM 806 C CA . THR A 1 102 ? -4.932 5.225 -42.625 1.00 97.94 102 THR A CA 1
ATOM 807 C C . THR A 1 102 ? -6.223 6.049 -42.535 1.00 97.94 102 THR A C 1
ATOM 809 O O . THR A 1 102 ? -6.761 6.536 -43.541 1.00 97.94 102 THR A O 1
ATOM 812 N N . SER A 1 103 ? -6.710 6.251 -41.310 1.00 97.12 103 SER A N 1
ATOM 813 C CA . SER A 1 103 ? -7.788 7.193 -41.007 1.00 97.12 103 SER A CA 1
ATOM 814 C C . SER A 1 103 ? -7.354 8.661 -41.062 1.00 97.12 103 SER A C 1
ATOM 816 O O . SER A 1 103 ? -8.232 9.523 -41.123 1.00 97.12 103 SER A O 1
ATOM 818 N N . LEU A 1 104 ? -6.044 8.956 -41.085 1.00 97.06 104 LEU A N 1
ATOM 819 C CA . LEU A 1 104 ? -5.527 10.324 -41.173 1.00 97.06 104 LEU A CA 1
ATOM 820 C C . LEU A 1 104 ? -5.941 10.976 -42.492 1.00 97.06 104 LEU A C 1
ATOM 822 O O . LEU A 1 104 ? -5.760 10.415 -43.581 1.00 97.06 104 LEU A O 1
ATOM 826 N N . ARG A 1 105 ? -6.481 12.189 -42.381 1.00 96.94 105 ARG A N 1
ATOM 827 C CA . ARG A 1 105 ? -6.953 12.995 -43.508 1.00 96.94 105 ARG A CA 1
ATOM 828 C C . ARG A 1 105 ? -6.049 14.183 -43.782 1.00 96.94 105 ARG A C 1
ATOM 830 O O . ARG A 1 105 ? -5.392 14.690 -42.885 1.00 96.94 105 ARG A O 1
ATOM 837 N N . VAL A 1 106 ? -6.080 14.656 -45.016 1.00 95.69 106 VAL A N 1
ATOM 838 C CA . VAL A 1 106 ? -5.554 15.960 -45.441 1.00 95.69 106 VAL A CA 1
ATOM 839 C C . VAL A 1 106 ? -6.519 16.547 -46.481 1.00 95.69 106 VAL A C 1
ATOM 841 O O . VAL A 1 106 ? -7.346 15.800 -47.023 1.00 95.69 106 VAL A O 1
ATOM 844 N N . PRO A 1 107 ? -6.470 17.857 -46.790 1.00 93.38 107 PRO A N 1
ATOM 845 C CA . PRO A 1 107 ? -7.273 18.422 -47.872 1.00 93.38 107 PRO A CA 1
ATOM 846 C C . PRO A 1 107 ? -7.073 17.644 -49.181 1.00 93.38 107 PRO A C 1
ATOM 848 O O . PRO A 1 107 ? -5.954 17.267 -49.515 1.00 93.38 107 PRO A O 1
ATOM 851 N N . ARG A 1 108 ? -8.143 17.395 -49.951 1.00 87.50 108 ARG A N 1
ATOM 852 C CA . ARG A 1 108 ? -8.072 16.544 -51.163 1.00 87.50 108 ARG A CA 1
ATOM 853 C C . ARG A 1 108 ? -7.083 17.043 -52.222 1.00 87.50 108 ARG A C 1
ATOM 855 O O . ARG A 1 108 ? -6.564 16.238 -52.985 1.00 87.50 108 ARG A O 1
ATOM 862 N N . SER A 1 109 ? -6.852 18.352 -52.277 1.00 87.56 109 SER A N 1
ATOM 863 C CA . SER A 1 109 ? -5.890 18.992 -53.178 1.00 87.56 109 SER A CA 1
ATOM 864 C C . SER A 1 109 ? -4.455 18.984 -52.647 1.00 87.56 109 SER A C 1
ATOM 866 O O . SER A 1 109 ? -3.538 19.295 -53.402 1.00 87.56 109 SER A O 1
ATOM 868 N N . PHE A 1 110 ? -4.249 18.662 -51.369 1.00 93.56 110 PHE A N 1
ATOM 869 C CA . PHE A 1 110 ? -2.929 18.659 -50.755 1.00 93.56 110 PHE A CA 1
ATOM 870 C C . PHE A 1 110 ? -2.118 17.463 -51.255 1.00 93.56 110 PHE A C 1
ATOM 872 O O . PHE A 1 110 ? -2.612 16.339 -51.313 1.00 93.56 110 PHE A O 1
ATOM 879 N N . GLN A 1 111 ? -0.865 17.714 -51.618 1.00 93.56 111 GLN A N 1
ATOM 880 C CA . GLN A 1 111 ? 0.091 16.712 -52.072 1.00 93.56 111 GLN A CA 1
ATOM 881 C C . GLN A 1 111 ? 1.417 16.965 -51.366 1.00 93.56 111 GLN A C 1
ATOM 883 O O . GLN A 1 111 ? 1.788 18.116 -51.145 1.00 93.56 111 GLN A O 1
ATOM 888 N N . ILE A 1 112 ? 2.134 15.895 -51.034 1.00 94.06 112 ILE A N 1
ATOM 889 C CA . ILE A 1 112 ? 3.460 15.993 -50.419 1.00 94.06 112 ILE A CA 1
ATOM 890 C C . ILE A 1 112 ? 4.504 15.713 -51.501 1.00 94.06 112 ILE A C 1
ATOM 892 O O . ILE A 1 112 ? 4.520 14.636 -52.104 1.00 94.06 112 ILE A O 1
ATOM 896 N N . THR A 1 113 ? 5.371 16.692 -51.731 1.00 94.38 113 THR A N 1
ATOM 897 C CA . THR A 1 113 ? 6.509 16.647 -52.658 1.00 94.38 113 THR A CA 1
ATOM 898 C C . THR A 1 113 ? 7.826 16.611 -51.880 1.00 94.38 113 THR A C 1
ATOM 900 O O . THR A 1 113 ? 7.834 16.830 -50.670 1.00 94.38 113 THR A O 1
ATOM 903 N N . ASP A 1 114 ? 8.953 16.387 -52.560 1.00 93.06 114 ASP A N 1
ATOM 904 C CA . ASP A 1 114 ? 10.283 16.407 -51.920 1.00 93.06 114 ASP A CA 1
ATOM 905 C C . ASP A 1 114 ? 10.643 17.787 -51.338 1.00 93.06 114 ASP A C 1
ATOM 907 O O . ASP A 1 114 ? 11.485 17.897 -50.446 1.00 93.06 114 ASP A O 1
ATOM 911 N N . GLU A 1 115 ? 9.958 18.837 -51.799 1.00 94.31 115 GLU A N 1
ATOM 912 C CA . GLU A 1 115 ? 10.118 20.200 -51.304 1.00 94.31 115 GLU A CA 1
ATOM 913 C C . GLU A 1 115 ? 9.156 20.561 -50.165 1.00 94.31 115 GLU A C 1
ATOM 915 O O . GLU A 1 115 ? 9.344 21.602 -49.531 1.00 94.31 115 GLU A O 1
ATOM 920 N N . THR A 1 116 ? 8.173 19.712 -49.864 1.00 94.62 116 THR A N 1
ATOM 921 C CA . THR A 1 116 ? 7.169 19.985 -48.831 1.00 94.62 116 THR A CA 1
ATOM 922 C C . THR A 1 116 ? 7.796 19.945 -47.438 1.00 94.62 116 THR A C 1
ATOM 924 O O . THR A 1 116 ? 8.560 19.030 -47.102 1.00 94.62 116 THR A O 1
ATOM 927 N N . THR A 1 117 ? 7.500 20.949 -46.619 1.00 95.12 117 THR A N 1
ATOM 928 C CA . THR A 1 117 ? 8.090 21.117 -45.283 1.00 95.12 117 THR A CA 1
ATOM 929 C C . THR A 1 117 ? 7.291 20.383 -44.205 1.00 95.12 117 THR A C 1
ATOM 931 O O . THR A 1 117 ? 6.153 19.959 -44.419 1.00 95.12 117 THR A O 1
ATOM 934 N N . VAL A 1 118 ? 7.888 20.210 -43.022 1.00 93.44 118 VAL A N 1
ATOM 935 C CA . VAL A 1 118 ? 7.187 19.634 -41.859 1.00 93.44 118 VAL A CA 1
ATOM 936 C C . VAL A 1 118 ? 6.021 20.527 -41.425 1.00 93.44 118 VAL A C 1
ATOM 938 O O . VAL A 1 118 ? 4.961 20.008 -41.077 1.00 93.44 118 VAL A O 1
ATOM 941 N N . GLU A 1 119 ? 6.182 21.849 -41.502 1.00 93.88 119 GLU A N 1
ATOM 942 C CA . GLU A 1 119 ? 5.125 22.827 -41.216 1.00 93.88 119 GLU A CA 1
ATOM 943 C C . GLU A 1 119 ? 3.899 22.625 -42.118 1.00 93.88 119 GLU A C 1
ATOM 945 O O . GLU A 1 119 ? 2.777 22.507 -41.623 1.00 93.88 119 GLU A O 1
ATOM 950 N N . GLU A 1 120 ? 4.102 22.516 -43.434 1.00 94.50 120 GLU A N 1
ATOM 951 C CA . GLU A 1 120 ? 3.013 22.358 -44.407 1.00 94.50 120 GLU A CA 1
ATOM 952 C C . GLU A 1 120 ? 2.215 21.068 -44.171 1.00 94.50 120 GLU A C 1
ATOM 954 O O . GLU A 1 120 ? 0.981 21.076 -44.202 1.00 94.50 120 GLU A O 1
ATOM 959 N N . VAL A 1 121 ? 2.905 19.957 -43.883 1.00 96.06 121 VAL A N 1
ATOM 960 C CA . VAL A 1 121 ? 2.255 18.680 -43.543 1.00 96.06 121 VAL A CA 1
ATOM 961 C C . VAL A 1 121 ? 1.518 18.775 -42.207 1.00 96.06 121 VAL A C 1
ATOM 963 O O . VAL A 1 121 ? 0.387 18.295 -42.097 1.00 96.06 121 VAL A O 1
ATOM 966 N N . SER A 1 122 ? 2.118 19.422 -41.206 1.00 96.75 122 SER A N 1
ATOM 967 C CA . SER A 1 122 ? 1.516 19.605 -39.880 1.00 96.75 122 SER A CA 1
ATOM 968 C C . SER A 1 122 ? 0.228 20.419 -39.959 1.00 96.75 122 SER A C 1
ATOM 970 O O . SER A 1 122 ? -0.794 20.004 -39.411 1.00 96.75 122 SER A O 1
ATOM 972 N N . LEU A 1 123 ? 0.231 21.522 -40.711 1.00 94.75 123 LEU A N 1
ATOM 973 C CA . LEU A 1 123 ? -0.957 22.342 -40.958 1.00 94.75 123 LEU A CA 1
ATOM 974 C C . LEU A 1 123 ? -2.067 21.541 -41.646 1.00 94.75 123 LEU A C 1
ATOM 976 O O . LEU A 1 123 ? -3.212 21.566 -41.190 1.00 94.75 123 LEU A O 1
ATOM 980 N N . ALA A 1 124 ? -1.740 20.790 -42.701 1.00 95.12 124 ALA A N 1
ATOM 981 C CA . ALA A 1 124 ? -2.717 19.983 -43.431 1.00 95.12 124 ALA A CA 1
ATOM 982 C C . ALA A 1 124 ? -3.370 18.904 -42.546 1.00 95.12 124 ALA A C 1
ATOM 984 O O . ALA A 1 124 ? -4.582 18.683 -42.627 1.00 95.12 124 ALA A O 1
ATOM 985 N N . LEU A 1 125 ? -2.586 18.251 -41.682 1.00 97.00 125 LEU A N 1
ATOM 986 C CA . LEU A 1 125 ? -3.084 17.247 -40.741 1.00 97.00 125 LEU A CA 1
ATOM 987 C C . LEU A 1 125 ? -3.944 17.876 -39.639 1.00 97.00 125 LEU A C 1
ATOM 989 O O . LEU A 1 125 ? -5.038 17.377 -39.376 1.00 97.00 125 LEU A O 1
ATOM 993 N N . LEU A 1 126 ? -3.500 18.973 -39.023 1.00 96.25 126 LEU A N 1
ATOM 994 C CA . LEU A 1 126 ? -4.243 19.648 -37.951 1.00 96.25 126 LEU A CA 1
ATOM 995 C C . LEU A 1 126 ? -5.588 20.203 -38.440 1.00 96.25 126 LEU A C 1
ATOM 997 O O . LEU A 1 126 ? -6.585 20.121 -37.727 1.00 96.25 126 LEU A O 1
ATOM 1001 N N . GLN A 1 127 ? -5.649 20.710 -39.674 1.00 94.19 127 GLN A N 1
ATOM 1002 C CA . GLN A 1 127 ? -6.892 21.215 -40.268 1.00 94.19 127 GLN A CA 1
ATOM 1003 C C . GLN A 1 127 ? -7.918 20.110 -40.547 1.00 94.19 127 GLN A C 1
ATOM 1005 O O . GLN A 1 127 ? -9.120 20.334 -40.416 1.00 94.19 127 GLN A O 1
ATOM 1010 N N . ALA A 1 128 ? -7.460 18.926 -40.960 1.00 94.50 128 ALA A N 1
ATOM 1011 C CA . ALA A 1 128 ? -8.335 17.851 -41.423 1.00 94.50 128 ALA A CA 1
ATOM 1012 C C . ALA A 1 128 ? -8.669 16.801 -40.346 1.00 94.50 128 ALA A C 1
ATOM 1014 O O . ALA A 1 128 ? -9.529 15.951 -40.580 1.00 94.50 128 ALA A O 1
ATOM 1015 N N . ASN A 1 129 ? -8.013 16.842 -39.181 1.00 96.06 129 ASN A N 1
ATOM 1016 C CA . ASN A 1 129 ? -8.156 15.846 -38.114 1.00 96.06 129 ASN A CA 1
ATOM 1017 C C . ASN A 1 129 ? -8.367 16.533 -36.750 1.00 96.06 129 ASN A C 1
ATOM 1019 O O . ASN A 1 129 ? -7.392 16.796 -36.044 1.00 96.06 129 ASN A O 1
ATOM 1023 N N . PRO A 1 130 ? -9.623 16.778 -36.328 1.00 92.06 130 PRO A N 1
ATOM 1024 C CA . PRO A 1 130 ? -9.937 17.496 -35.085 1.00 92.06 130 PRO A CA 1
ATOM 1025 C C . PRO A 1 130 ? -9.388 16.859 -33.797 1.00 92.06 130 PRO A C 1
ATOM 1027 O O . PRO A 1 130 ? -9.318 17.507 -32.757 1.00 92.06 130 PRO A O 1
ATOM 1030 N N . GLN A 1 131 ? -9.040 15.572 -33.839 1.00 92.56 131 GLN A N 1
ATOM 1031 C CA . GLN A 1 131 ? -8.455 14.839 -32.719 1.00 92.56 131 GLN A CA 1
ATOM 1032 C C . GLN A 1 131 ? -6.969 15.158 -32.484 1.00 92.56 131 GLN A C 1
ATOM 1034 O O . GLN A 1 131 ? -6.469 14.905 -31.381 1.00 92.56 131 GLN A O 1
ATOM 1039 N N . LEU A 1 132 ? -6.270 15.678 -33.499 1.00 96.19 132 LEU A N 1
ATOM 1040 C CA . LEU A 1 132 ? -4.854 16.031 -33.427 1.00 96.19 132 LEU A CA 1
ATOM 1041 C C . LEU A 1 132 ? -4.671 17.422 -32.815 1.00 96.19 132 LEU A C 1
ATOM 1043 O O . LEU A 1 132 ? -5.509 18.310 -32.969 1.00 96.19 132 LEU A O 1
ATOM 1047 N N . GLN A 1 133 ? -3.566 17.602 -32.107 1.00 95.25 133 GLN A N 1
ATOM 1048 C CA . GLN A 1 133 ? -3.166 18.855 -31.479 1.00 95.25 133 GLN A CA 1
ATOM 1049 C C . GLN A 1 133 ? -1.749 19.221 -31.904 1.00 95.25 133 GLN A C 1
ATOM 1051 O O . GLN A 1 133 ? -0.947 18.359 -32.263 1.00 95.25 133 GLN A O 1
ATOM 1056 N N . LYS A 1 134 ? -1.439 20.518 -31.859 1.00 93.12 134 LYS A N 1
ATOM 1057 C CA . LYS A 1 134 ? -0.063 20.983 -32.021 1.00 93.12 134 LYS A CA 1
ATOM 1058 C C . LYS A 1 134 ? 0.826 20.317 -30.961 1.00 93.12 134 LYS A C 1
ATOM 1060 O O . LYS A 1 134 ? 0.374 20.130 -29.832 1.00 93.12 134 LYS A O 1
ATOM 1065 N N . GLU A 1 135 ? 2.058 19.982 -31.333 1.00 93.38 135 GLU A N 1
ATOM 1066 C CA . GLU A 1 135 ? 3.031 19.211 -30.542 1.00 93.38 135 GLU A CA 1
ATOM 1067 C C . GLU A 1 135 ? 2.693 17.720 -30.359 1.00 93.38 135 GLU A C 1
ATOM 1069 O O . GLU A 1 135 ? 3.450 16.998 -29.708 1.00 93.38 135 GLU A O 1
ATOM 1074 N N . ASP A 1 136 ? 1.602 17.212 -30.946 1.00 96.94 136 ASP A N 1
ATOM 1075 C CA . ASP A 1 136 ? 1.413 15.762 -31.026 1.00 96.94 136 ASP A CA 1
ATOM 1076 C C . ASP A 1 136 ? 2.533 15.138 -31.864 1.00 96.94 136 ASP A C 1
ATOM 1078 O O . ASP A 1 136 ? 2.897 15.643 -32.926 1.00 96.94 136 ASP A O 1
ATOM 1082 N N . GLN A 1 137 ? 3.043 13.995 -31.417 1.00 96.50 137 GLN A N 1
ATOM 1083 C CA . GLN A 1 137 ? 3.986 13.185 -32.175 1.00 96.50 137 GLN A CA 1
ATOM 1084 C C . GLN A 1 137 ? 3.249 12.030 -32.856 1.00 96.50 137 GLN A C 1
ATOM 1086 O O . GLN A 1 137 ? 2.486 11.295 -32.222 1.00 96.50 137 GLN A O 1
ATOM 1091 N N . ILE A 1 138 ? 3.522 11.830 -34.145 1.00 96.94 138 ILE A N 1
ATOM 1092 C CA . ILE A 1 138 ? 3.116 10.636 -34.887 1.00 96.94 138 ILE A CA 1
ATOM 1093 C C . ILE A 1 138 ? 4.355 9.766 -35.094 1.00 96.94 138 ILE A C 1
ATOM 1095 O O . ILE A 1 138 ? 5.323 10.172 -35.736 1.00 96.94 138 ILE A O 1
ATOM 1099 N N . SER A 1 139 ? 4.305 8.553 -34.549 1.00 96.25 139 SER A N 1
ATOM 1100 C CA . SER A 1 139 ? 5.349 7.536 -34.678 1.00 96.25 139 SER A CA 1
ATOM 1101 C C . SER A 1 139 ? 4.902 6.431 -35.627 1.00 96.25 139 SER A C 1
ATOM 1103 O O . SER A 1 139 ? 3.903 5.756 -35.380 1.00 96.25 139 SER A O 1
ATOM 1105 N N . ILE A 1 140 ? 5.655 6.210 -36.701 1.00 97.44 140 ILE A N 1
ATOM 1106 C CA . ILE A 1 140 ? 5.444 5.123 -37.658 1.00 97.44 140 ILE A CA 1
ATOM 1107 C C . ILE A 1 140 ? 6.415 3.998 -37.314 1.00 97.44 140 ILE A C 1
ATOM 1109 O O . ILE A 1 140 ? 7.628 4.126 -37.500 1.00 97.44 140 ILE A O 1
ATOM 1113 N N . LEU A 1 141 ? 5.886 2.883 -36.819 1.00 96.81 141 LEU A N 1
ATOM 1114 C CA . LEU A 1 141 ? 6.658 1.667 -36.587 1.00 96.81 141 LEU A CA 1
ATOM 1115 C C . LEU A 1 141 ? 6.521 0.750 -37.790 1.00 96.81 141 LEU A C 1
ATOM 1117 O O . LEU A 1 141 ? 5.432 0.249 -38.058 1.00 96.81 141 LEU A O 1
ATOM 1121 N N . HIS A 1 142 ? 7.627 0.494 -38.475 1.00 96.06 142 HIS A N 1
ATOM 1122 C CA . HIS A 1 142 ? 7.698 -0.421 -39.602 1.00 96.06 142 HIS A CA 1
ATOM 1123 C C . HIS A 1 142 ? 8.521 -1.655 -39.214 1.00 96.06 142 HIS A C 1
ATOM 1125 O O . HIS A 1 142 ? 9.744 -1.600 -39.058 1.00 96.06 142 HIS A O 1
ATOM 1131 N N . LEU A 1 143 ? 7.832 -2.779 -39.029 1.00 95.56 143 LEU A N 1
ATOM 1132 C CA . LEU A 1 143 ? 8.429 -4.091 -38.812 1.00 95.56 143 LEU A CA 1
ATOM 1133 C C . LEU A 1 143 ? 8.628 -4.773 -40.161 1.00 95.56 143 LEU A C 1
ATOM 1135 O O . LEU A 1 143 ? 7.667 -5.267 -40.738 1.00 95.56 143 LEU A O 1
ATOM 1139 N N . VAL A 1 144 ? 9.869 -4.831 -40.635 1.00 94.06 144 VAL A N 1
ATOM 1140 C CA . VAL A 1 144 ? 10.222 -5.508 -41.890 1.00 94.06 144 VAL A CA 1
ATOM 1141 C C . VAL A 1 144 ? 10.523 -6.977 -41.605 1.00 94.06 144 VAL A C 1
ATOM 1143 O O . VAL A 1 144 ? 11.383 -7.278 -40.774 1.00 94.06 144 VAL A O 1
ATOM 1146 N N . GLN A 1 145 ? 9.827 -7.877 -42.293 1.00 94.19 145 GLN A N 1
ATOM 1147 C CA . GLN A 1 145 ? 10.031 -9.321 -42.285 1.00 94.19 145 GLN A CA 1
ATOM 1148 C C . GLN A 1 145 ? 11.093 -9.712 -43.315 1.00 94.19 145 GLN A C 1
ATOM 1150 O O . GLN A 1 145 ? 10.956 -9.440 -44.504 1.00 94.19 145 GLN A O 1
ATOM 1155 N N . HIS A 1 146 ? 12.113 -10.437 -42.864 1.00 90.88 146 HIS A N 1
ATOM 1156 C CA . HIS A 1 146 ? 13.118 -11.061 -43.721 1.00 90.88 146 HIS A CA 1
ATOM 1157 C C . HIS A 1 146 ? 12.899 -12.574 -43.707 1.00 90.88 146 HIS A C 1
ATOM 1159 O O . HIS A 1 146 ? 12.887 -13.191 -42.636 1.00 90.88 146 HIS A O 1
ATOM 1165 N N . ALA A 1 147 ? 12.690 -13.162 -44.884 1.00 81.38 147 ALA A N 1
ATOM 1166 C CA . ALA A 1 147 ? 12.585 -14.606 -45.071 1.00 81.38 147 ALA A CA 1
ATOM 1167 C C . ALA A 1 147 ? 13.922 -15.148 -45.610 1.00 81.38 147 ALA A C 1
ATOM 1169 O O . ALA A 1 147 ? 14.456 -14.574 -46.561 1.00 81.38 147 ALA A O 1
ATOM 1170 N N . PRO A 1 148 ? 14.492 -16.215 -45.026 1.00 71.62 148 PRO A N 1
ATOM 1171 C CA . PRO A 1 148 ? 15.717 -16.816 -45.536 1.00 71.62 148 PRO A CA 1
ATOM 1172 C C . PRO A 1 148 ? 15.460 -17.474 -46.896 1.00 71.62 148 PRO A C 1
ATOM 1174 O O . PRO A 1 148 ? 14.410 -18.077 -47.118 1.00 71.62 148 PRO A O 1
ATOM 1177 N N . SER A 1 149 ? 16.436 -17.395 -47.800 1.00 59.31 149 SER A N 1
ATOM 1178 C CA . SER A 1 149 ? 16.388 -18.154 -49.050 1.00 59.31 149 SER A CA 1
ATOM 1179 C C . SER A 1 149 ? 16.493 -19.660 -48.761 1.00 59.31 149 SER A C 1
ATOM 1181 O O . SER A 1 149 ? 17.174 -20.081 -47.820 1.00 59.31 149 SER A O 1
ATOM 1183 N N . SER A 1 150 ? 15.829 -20.494 -49.567 1.00 53.56 150 SER A N 1
ATOM 1184 C CA . SER A 1 150 ? 15.752 -21.956 -49.387 1.00 53.56 150 SER A CA 1
ATOM 1185 C C . SER A 1 150 ? 17.117 -22.669 -49.348 1.00 53.56 150 SER A C 1
ATOM 1187 O O . SER A 1 150 ? 17.205 -23.804 -48.886 1.00 53.56 150 SER A O 1
ATOM 1189 N N . SER A 1 151 ? 18.194 -22.002 -49.770 1.00 49.19 151 SER A N 1
ATOM 1190 C CA . SER A 1 151 ? 19.578 -22.489 -49.757 1.00 49.19 151 SER A CA 1
ATOM 1191 C C . SER A 1 151 ? 20.374 -22.195 -48.478 1.00 49.19 151 SER A C 1
ATOM 1193 O O . SER A 1 151 ? 21.424 -22.801 -48.279 1.00 49.19 151 SER A O 1
ATOM 1195 N N . GLU A 1 152 ? 19.931 -21.282 -47.608 1.00 51.34 152 GLU A N 1
ATOM 1196 C CA . GLU A 1 152 ? 20.781 -20.755 -46.519 1.00 51.34 152 GLU A CA 1
ATOM 1197 C C . GLU A 1 152 ? 20.550 -21.407 -45.155 1.00 51.34 152 GLU A C 1
ATOM 1199 O O . GLU A 1 152 ? 21.257 -21.104 -44.190 1.00 51.34 152 GLU A O 1
ATOM 1204 N N . GLY A 1 153 ? 19.560 -22.296 -45.038 1.00 58.50 153 GLY A N 1
ATOM 1205 C CA . GLY A 1 153 ? 19.211 -22.918 -43.761 1.00 58.50 153 GLY A CA 1
ATOM 1206 C C . GLY A 1 153 ? 19.013 -21.884 -42.645 1.00 58.50 153 GLY A C 1
ATOM 1207 O O . GLY A 1 153 ? 19.334 -22.175 -41.497 1.00 58.50 153 GLY A O 1
ATOM 1208 N N . GLY A 1 154 ? 18.598 -20.655 -42.972 1.00 72.19 154 GLY A N 1
ATOM 1209 C CA . GLY A 1 154 ? 18.352 -19.557 -42.037 1.00 72.19 154 GLY A CA 1
ATOM 1210 C C . GLY A 1 154 ? 17.001 -19.695 -41.336 1.00 72.19 154 GLY A C 1
ATOM 1211 O O . GLY A 1 154 ? 16.212 -20.571 -41.667 1.00 72.19 154 GLY A O 1
ATOM 1212 N N . VAL A 1 155 ? 16.727 -18.825 -40.364 1.00 85.31 155 VAL A N 1
ATOM 1213 C CA . VAL A 1 155 ? 15.391 -18.685 -39.757 1.00 85.31 155 VAL A CA 1
ATOM 1214 C C . VAL A 1 155 ? 14.866 -17.287 -40.077 1.00 85.31 155 VAL A C 1
ATOM 1216 O O . VAL A 1 155 ? 15.686 -16.366 -40.161 1.00 85.31 155 VAL A O 1
ATOM 1219 N N . PRO A 1 156 ? 13.551 -17.088 -40.262 1.00 89.75 156 PRO A N 1
ATOM 1220 C CA . PRO A 1 156 ? 13.016 -15.753 -40.498 1.00 89.75 156 PRO A CA 1
ATOM 1221 C C . PRO A 1 156 ? 13.333 -14.821 -39.332 1.00 89.75 156 PRO A C 1
ATOM 1223 O O . PRO A 1 156 ? 13.332 -15.236 -38.170 1.00 89.75 156 PRO A O 1
ATOM 1226 N N . TYR A 1 157 ? 13.599 -13.557 -39.634 1.00 90.25 157 TYR A N 1
ATOM 1227 C CA . TYR A 1 157 ? 13.853 -12.527 -38.631 1.00 90.25 157 TYR A CA 1
ATOM 1228 C C . TYR A 1 157 ? 13.170 -11.223 -39.029 1.00 90.25 157 TYR A C 1
ATOM 1230 O O . TYR A 1 157 ? 12.784 -11.031 -40.179 1.00 90.25 157 TYR A O 1
ATOM 1238 N N . MET A 1 158 ? 13.033 -10.307 -38.073 1.00 90.81 158 MET A N 1
ATOM 1239 C CA . MET A 1 158 ? 12.449 -8.992 -38.324 1.00 90.81 158 MET A CA 1
ATOM 1240 C C . MET A 1 158 ? 13.415 -7.867 -37.959 1.00 90.81 158 MET A C 1
ATOM 1242 O O . MET A 1 158 ? 14.237 -8.012 -37.052 1.00 90.81 158 MET A O 1
ATOM 1246 N N . THR A 1 159 ? 13.276 -6.724 -38.625 1.00 92.69 159 THR A N 1
ATOM 1247 C CA . THR A 1 159 ? 13.948 -5.468 -38.264 1.00 92.69 159 THR A CA 1
ATOM 1248 C C . THR A 1 159 ? 12.916 -4.382 -37.997 1.00 92.69 159 THR A C 1
ATOM 1250 O O . THR A 1 159 ? 11.967 -4.245 -38.764 1.00 92.69 159 THR A O 1
ATOM 1253 N N . LEU A 1 160 ? 13.115 -3.593 -36.941 1.00 94.00 160 LEU A N 1
ATOM 1254 C CA . LEU A 1 160 ? 12.274 -2.440 -36.626 1.00 94.00 160 LEU A CA 1
ATOM 1255 C C . LEU A 1 160 ? 12.898 -1.166 -37.204 1.00 94.00 160 LEU A C 1
ATOM 1257 O O . LEU A 1 160 ? 14.042 -0.842 -36.880 1.00 94.00 160 LEU A O 1
ATOM 1261 N N . LYS A 1 161 ? 12.130 -0.433 -38.008 1.00 94.56 161 LYS A N 1
ATOM 1262 C CA . LYS A 1 161 ? 12.406 0.952 -38.401 1.00 94.56 161 LYS A CA 1
ATOM 1263 C C . LYS A 1 161 ? 11.343 1.840 -37.741 1.00 94.56 161 LYS A C 1
ATOM 1265 O O . LYS A 1 161 ? 10.158 1.540 -37.847 1.00 94.56 161 LYS A O 1
ATOM 1270 N N . GLN A 1 162 ? 11.759 2.887 -37.035 1.00 94.44 162 GLN A N 1
ATOM 1271 C CA . GLN A 1 162 ? 10.861 3.845 -36.383 1.00 94.44 162 GLN A CA 1
ATOM 1272 C C . GLN A 1 162 ? 11.104 5.230 -36.978 1.00 94.44 162 GLN A C 1
ATOM 1274 O O . GLN A 1 162 ? 12.257 5.654 -37.075 1.00 94.44 162 GLN A O 1
ATOM 1279 N N . TYR A 1 163 ? 10.023 5.902 -37.361 1.00 96.00 163 TYR A N 1
ATOM 1280 C CA . TYR A 1 163 ? 10.038 7.255 -37.911 1.00 96.00 163 TYR A CA 1
ATOM 1281 C C . TYR A 1 163 ? 9.100 8.123 -37.090 1.00 96.00 163 TYR A C 1
ATOM 1283 O O . TYR A 1 163 ? 7.916 7.811 -36.985 1.00 96.00 163 TYR A O 1
ATOM 1291 N N . ASP A 1 164 ? 9.630 9.194 -36.517 1.00 93.62 164 ASP A N 1
ATOM 1292 C CA . ASP A 1 164 ? 8.889 10.078 -35.627 1.00 93.62 164 ASP A CA 1
ATOM 1293 C C . ASP A 1 164 ? 8.872 11.482 -36.221 1.00 93.62 164 ASP A C 1
ATOM 1295 O O . ASP A 1 164 ? 9.912 11.988 -36.647 1.00 93.62 164 ASP A O 1
ATOM 1299 N N . PHE A 1 165 ? 7.711 12.127 -36.215 1.00 93.00 165 PHE A N 1
ATOM 1300 C CA . PHE A 1 165 ? 7.609 13.555 -36.495 1.00 93.00 165 PHE A CA 1
ATOM 1301 C C . PHE A 1 165 ? 6.578 14.207 -35.576 1.00 93.00 165 PHE A C 1
ATOM 1303 O O . PHE A 1 165 ? 5.603 13.577 -35.161 1.00 93.00 165 PHE A O 1
ATOM 1310 N N . ILE A 1 166 ? 6.827 15.470 -35.244 1.00 94.81 166 ILE A N 1
ATOM 1311 C CA . ILE A 1 166 ? 5.989 16.277 -34.356 1.00 94.81 166 ILE A CA 1
ATOM 1312 C C . ILE A 1 166 ? 5.175 17.242 -35.216 1.00 94.81 166 ILE A C 1
ATOM 1314 O O . ILE A 1 166 ? 5.703 17.809 -36.175 1.00 94.81 166 ILE A O 1
ATOM 1318 N N . LEU A 1 167 ? 3.897 17.416 -34.879 1.00 93.50 167 LEU A N 1
ATOM 1319 C CA . LEU A 1 167 ? 3.015 18.392 -35.511 1.00 93.50 167 LEU A CA 1
ATOM 1320 C C . LEU A 1 167 ? 3.390 19.803 -35.047 1.00 93.50 167 LEU A C 1
ATOM 1322 O O . LEU A 1 167 ? 2.867 20.305 -34.051 1.00 93.50 167 LEU A O 1
ATOM 1326 N N . ASP A 1 168 ? 4.301 20.431 -35.778 1.00 89.75 168 ASP A N 1
ATOM 1327 C CA . ASP A 1 168 ? 4.849 21.752 -35.482 1.00 89.75 168 ASP A CA 1
ATOM 1328 C C . ASP A 1 168 ? 4.574 22.706 -36.646 1.00 89.75 168 ASP A C 1
ATOM 1330 O O . ASP A 1 168 ? 4.896 22.419 -37.799 1.00 89.75 168 ASP A O 1
ATOM 1334 N N . THR A 1 169 ? 3.950 23.837 -36.328 1.00 86.56 169 THR A N 1
ATOM 1335 C CA . THR A 1 169 ? 3.525 24.857 -37.292 1.00 86.56 169 THR A CA 1
ATOM 1336 C C . THR A 1 169 ? 4.300 26.164 -37.178 1.00 86.56 169 THR A C 1
ATOM 1338 O O . THR A 1 169 ? 4.131 27.028 -38.026 1.00 86.56 169 THR A O 1
ATOM 1341 N N . ASP A 1 170 ? 5.115 26.344 -36.134 1.00 80.25 170 ASP A N 1
ATOM 1342 C CA . ASP A 1 170 ? 5.601 27.683 -35.768 1.00 80.25 170 ASP A CA 1
ATOM 1343 C C . ASP A 1 170 ? 7.127 27.745 -35.599 1.00 80.25 170 ASP A C 1
ATOM 1345 O O . ASP A 1 170 ? 7.685 28.839 -35.465 1.00 80.25 170 ASP A O 1
ATOM 1349 N N . SER A 1 171 ? 7.839 26.610 -35.574 1.00 79.25 171 SER A N 1
ATOM 1350 C CA . SER A 1 171 ? 9.294 26.646 -35.415 1.00 79.25 171 SER A CA 1
ATOM 1351 C C . SER A 1 171 ? 10.044 26.939 -36.716 1.00 79.25 171 SER A C 1
ATOM 1353 O O . SER A 1 171 ? 9.699 26.509 -37.821 1.00 79.25 171 SER A O 1
ATOM 1355 N N . TYR A 1 172 ? 11.183 27.619 -36.566 1.00 71.31 172 TYR A N 1
ATOM 1356 C CA . TYR A 1 172 ? 12.144 27.818 -37.655 1.00 71.31 172 TYR A CA 1
ATOM 1357 C C . TYR A 1 172 ? 12.637 26.489 -38.262 1.00 71.31 172 TYR A C 1
ATOM 1359 O O . TYR A 1 172 ? 13.008 26.421 -39.432 1.00 71.31 172 TYR A O 1
ATOM 1367 N N . SER A 1 173 ? 12.647 25.418 -37.468 1.00 73.38 173 SER A N 1
ATOM 1368 C CA . SER A 1 173 ? 13.001 24.081 -37.937 1.00 73.38 173 SER A CA 1
ATOM 1369 C C . SER A 1 173 ? 11.896 23.508 -38.828 1.00 73.38 173 SER A C 1
ATOM 1371 O O . SER A 1 173 ? 12.184 23.058 -39.937 1.00 73.38 173 SER A O 1
ATOM 1373 N N . ALA A 1 174 ? 10.637 23.573 -38.392 1.00 72.81 174 ALA A N 1
ATOM 1374 C CA . ALA A 1 174 ? 9.504 23.006 -39.121 1.00 72.81 174 ALA A CA 1
ATOM 1375 C C . ALA A 1 174 ? 9.303 23.640 -40.507 1.00 72.81 174 ALA A C 1
ATOM 1377 O O . ALA A 1 174 ? 9.040 22.927 -41.476 1.00 72.81 174 ALA A O 1
ATOM 1378 N N . SER A 1 175 ? 9.520 24.953 -40.614 1.00 78.44 175 SER A N 1
ATOM 1379 C CA . SER A 1 175 ? 9.417 25.720 -41.867 1.00 78.44 175 SER A CA 1
ATOM 1380 C C . SER A 1 175 ? 10.557 25.464 -42.862 1.00 78.44 175 SER A C 1
ATOM 1382 O O . SER A 1 175 ? 10.414 25.715 -44.058 1.00 78.44 175 SER A O 1
ATOM 1384 N N . ARG A 1 176 ? 11.714 24.958 -42.405 1.00 79.69 176 ARG A N 1
ATOM 1385 C CA . ARG A 1 176 ? 12.910 24.766 -43.248 1.00 79.69 176 ARG A CA 1
ATOM 1386 C C . ARG A 1 176 ? 13.209 23.303 -43.577 1.00 79.69 176 ARG A C 1
ATOM 1388 O O . ARG A 1 176 ? 13.821 23.030 -44.614 1.00 79.69 176 ARG A O 1
ATOM 1395 N N . PHE A 1 177 ? 12.842 22.361 -42.710 1.00 88.38 177 PHE A N 1
ATOM 1396 C CA . PHE A 1 177 ? 13.121 20.941 -42.926 1.00 88.38 177 PHE A CA 1
ATOM 1397 C C . PHE A 1 177 ? 12.066 20.286 -43.818 1.00 88.38 177 PHE A C 1
ATOM 1399 O O . PHE A 1 177 ? 10.864 20.458 -43.632 1.00 88.38 177 PHE A O 1
ATOM 1406 N N . LYS A 1 178 ? 12.550 19.525 -44.804 1.00 94.75 178 LYS A N 1
ATOM 1407 C CA . LYS A 1 178 ? 11.722 18.782 -45.755 1.00 94.75 178 LYS A CA 1
ATOM 1408 C C . LYS A 1 178 ? 11.171 17.531 -45.090 1.00 94.75 178 LYS A C 1
ATOM 1410 O O . LYS A 1 178 ? 11.944 16.764 -44.519 1.00 94.75 178 LYS A O 1
ATOM 1415 N N . PHE A 1 179 ? 9.867 17.308 -45.202 1.00 94.56 179 PHE A N 1
ATOM 1416 C CA . PHE A 1 179 ? 9.178 16.215 -44.518 1.00 94.56 179 PHE A CA 1
ATOM 1417 C C . PHE A 1 179 ? 9.751 14.841 -44.895 1.00 94.56 179 PHE A C 1
ATOM 1419 O O . PHE A 1 179 ? 10.075 14.033 -44.023 1.00 94.56 179 PHE A O 1
ATOM 1426 N N . TYR A 1 180 ? 9.992 14.608 -46.191 1.00 95.56 180 TYR A N 1
ATOM 1427 C CA . TYR A 1 180 ? 10.529 13.331 -46.673 1.00 95.56 180 TYR A CA 1
ATOM 1428 C C . TYR A 1 180 ? 11.995 13.056 -46.321 1.00 95.56 180 TYR A C 1
ATOM 1430 O O . TYR A 1 180 ? 12.510 11.976 -46.612 1.00 95.56 180 TYR A O 1
ATOM 1438 N N . LYS A 1 181 ? 12.680 13.993 -45.659 1.00 91.50 181 LYS A N 1
ATOM 1439 C CA . LYS A 1 181 ? 14.011 13.737 -45.106 1.00 91.50 181 LYS A CA 1
ATOM 1440 C C . LYS A 1 181 ? 13.956 12.795 -43.902 1.00 91.50 181 LYS A C 1
ATOM 1442 O O . LYS A 1 181 ? 14.862 11.981 -43.734 1.00 91.50 181 LYS A O 1
ATOM 1447 N N . ASP A 1 182 ? 12.901 12.912 -43.099 1.00 87.00 182 ASP A N 1
ATOM 1448 C CA . ASP A 1 182 ? 12.763 12.202 -41.826 1.00 87.00 182 ASP A CA 1
ATOM 1449 C C . ASP A 1 182 ? 11.674 11.115 -41.880 1.00 87.00 182 ASP A C 1
ATOM 1451 O O . ASP A 1 182 ? 11.765 10.117 -41.164 1.00 87.00 182 ASP A O 1
ATOM 1455 N N . VAL A 1 183 ? 10.687 11.247 -42.778 1.00 94.44 183 VAL A N 1
ATOM 1456 C CA . VAL A 1 183 ? 9.612 10.261 -42.986 1.00 94.44 183 VAL A CA 1
ATOM 1457 C C . VAL A 1 183 ? 9.652 9.716 -44.420 1.00 94.44 183 VAL A C 1
ATOM 1459 O O . VAL A 1 183 ? 9.529 10.491 -45.359 1.00 94.44 183 VAL A O 1
ATOM 1462 N N . PRO A 1 184 ? 9.782 8.399 -44.655 1.00 94.88 184 PRO A N 1
ATOM 1463 C CA . PRO A 1 184 ? 9.836 7.860 -46.012 1.00 94.88 184 PRO A CA 1
ATOM 1464 C C . PRO A 1 184 ? 8.518 8.026 -46.774 1.00 94.88 184 PRO A C 1
ATOM 1466 O O . PRO A 1 184 ? 7.448 7.685 -46.265 1.00 94.88 184 PRO A O 1
ATOM 1469 N N . LYS A 1 185 ? 8.612 8.429 -48.044 1.00 95.00 185 LYS A N 1
ATOM 1470 C CA . LYS A 1 185 ? 7.471 8.507 -48.971 1.00 95.00 185 LYS A CA 1
ATOM 1471 C C . LYS A 1 185 ? 6.707 7.184 -49.103 1.00 95.00 185 LYS A C 1
ATOM 1473 O O . LYS A 1 185 ? 5.479 7.197 -49.160 1.00 95.00 185 LYS A O 1
ATOM 1478 N N . SER A 1 186 ? 7.414 6.054 -49.047 1.00 94.56 186 SER A N 1
ATOM 1479 C CA . SER A 1 186 ? 6.818 4.713 -49.091 1.00 94.56 186 SER A CA 1
ATOM 1480 C C . SER A 1 186 ? 5.872 4.416 -47.923 1.00 94.56 186 SER A C 1
ATOM 1482 O O . SER A 1 186 ? 4.994 3.560 -48.039 1.00 94.56 186 SER A O 1
ATOM 1484 N N . LEU A 1 187 ? 6.004 5.143 -46.810 1.00 95.88 187 LEU A N 1
ATOM 1485 C CA . LEU A 1 187 ? 5.219 4.959 -45.590 1.00 95.88 187 LEU A CA 1
ATOM 1486 C C . LEU A 1 187 ? 4.209 6.084 -45.339 1.00 95.88 187 LEU A C 1
ATOM 1488 O O . LEU A 1 187 ? 3.356 5.943 -44.463 1.00 95.88 187 LEU A O 1
ATOM 1492 N N . PHE A 1 188 ? 4.296 7.205 -46.055 1.00 97.00 188 PHE A N 1
ATOM 1493 C CA . PHE A 1 188 ? 3.455 8.371 -45.790 1.00 97.00 188 PHE A CA 1
ATOM 1494 C C . PHE A 1 188 ? 3.229 9.194 -47.063 1.00 97.00 188 PHE A C 1
ATOM 1496 O O . PHE A 1 188 ? 3.849 10.233 -47.266 1.00 97.00 188 PHE A O 1
ATOM 1503 N N . ARG A 1 189 ? 2.318 8.744 -47.931 1.00 95.19 189 ARG A N 1
ATOM 1504 C CA . ARG A 1 189 ? 1.907 9.481 -49.139 1.00 95.19 189 ARG A CA 1
ATOM 1505 C C . ARG A 1 189 ? 0.437 9.858 -49.093 1.00 95.19 189 ARG A C 1
ATOM 1507 O O . ARG A 1 189 ? -0.378 9.156 -48.497 1.00 95.19 189 ARG A O 1
ATOM 1514 N N . VAL A 1 190 ? 0.096 10.939 -49.786 1.00 96.00 190 VAL A N 1
ATOM 1515 C CA . VAL A 1 190 ? -1.293 11.375 -49.933 1.00 96.00 190 VAL A CA 1
ATOM 1516 C C . VAL A 1 190 ? -1.922 10.713 -51.155 1.00 96.00 190 VAL A C 1
ATOM 1518 O O . VAL A 1 190 ? -1.345 10.703 -52.241 1.00 96.00 190 VAL A O 1
ATOM 1521 N N . ASN A 1 191 ? -3.121 10.165 -50.989 1.00 93.38 191 ASN A N 1
ATOM 1522 C CA . ASN A 1 191 ? -3.977 9.738 -52.088 1.00 93.38 191 ASN A CA 1
ATOM 1523 C C . ASN A 1 191 ? -5.439 10.039 -51.749 1.00 93.38 191 ASN A C 1
ATOM 1525 O O . ASN A 1 191 ? -5.916 9.659 -50.681 1.00 93.38 191 ASN A O 1
ATOM 1529 N N . GLU A 1 192 ? -6.136 10.761 -52.626 1.00 90.44 192 GLU A N 1
ATOM 1530 C CA . GLU A 1 192 ? -7.539 11.174 -52.440 1.00 90.44 192 GLU A CA 1
ATOM 1531 C C . GLU A 1 192 ? -7.852 11.793 -51.055 1.00 90.44 192 GLU A C 1
ATOM 1533 O O . GLU A 1 192 ? -8.930 11.595 -50.488 1.00 90.44 192 GLU A O 1
ATOM 1538 N N . GLY A 1 193 ? -6.909 12.552 -50.483 1.00 92.31 193 GLY A N 1
ATOM 1539 C CA . GLY A 1 193 ? -7.054 13.178 -49.161 1.00 92.31 193 GLY A CA 1
ATOM 1540 C C . GLY A 1 193 ? -6.839 12.239 -47.966 1.00 92.31 193 GLY A C 1
ATOM 1541 O O . GLY A 1 193 ? -7.250 12.561 -46.851 1.00 92.31 193 GLY A O 1
ATOM 1542 N N . HIS A 1 194 ? -6.225 11.075 -48.176 1.00 95.44 194 HIS A N 1
ATOM 1543 C CA . HIS A 1 194 ? -5.814 10.147 -47.121 1.00 95.44 194 HIS A CA 1
ATOM 1544 C C . HIS A 1 194 ? -4.319 9.909 -47.121 1.00 95.44 194 HIS A C 1
ATOM 1546 O O . HIS A 1 194 ? -3.691 9.923 -48.179 1.00 95.44 194 HIS A O 1
ATOM 1552 N N . ILE A 1 195 ? -3.789 9.580 -45.946 1.00 97.50 195 ILE A N 1
ATOM 1553 C CA . ILE A 1 195 ? -2.438 9.040 -45.824 1.00 97.50 195 ILE A CA 1
ATOM 1554 C C . ILE A 1 195 ? -2.466 7.527 -46.043 1.00 97.50 195 ILE A C 1
ATOM 1556 O O . ILE A 1 195 ? -3.252 6.815 -45.409 1.00 97.50 195 ILE A O 1
ATOM 1560 N N . GLN A 1 196 ? -1.598 7.040 -46.923 1.00 96.81 196 GLN A N 1
ATOM 1561 C CA . GLN A 1 196 ? -1.421 5.620 -47.220 1.00 96.81 196 GLN A CA 1
ATOM 1562 C C . GLN A 1 196 ? 0.053 5.278 -47.495 1.00 96.81 196 GLN A C 1
ATOM 1564 O O . GLN A 1 196 ? 0.881 6.179 -47.644 1.00 96.81 196 GLN A O 1
ATOM 1569 N N . THR A 1 197 ? 0.373 3.989 -47.590 1.00 96.44 197 THR A N 1
ATOM 1570 C CA . THR A 1 197 ? 1.680 3.495 -48.056 1.00 96.44 197 THR A CA 1
ATOM 1571 C C . THR A 1 197 ? 1.774 3.489 -49.586 1.00 96.44 197 THR A C 1
ATOM 1573 O O . THR A 1 197 ? 0.781 3.686 -50.297 1.00 96.44 197 THR A O 1
ATOM 1576 N N . GLU A 1 198 ? 2.975 3.246 -50.110 1.00 94.19 198 GLU A N 1
ATOM 1577 C CA . GLU A 1 198 ? 3.156 2.752 -51.483 1.00 94.19 198 GLU A CA 1
ATOM 1578 C C . GLU A 1 198 ? 2.680 1.294 -51.608 1.00 94.19 198 GLU A C 1
ATOM 1580 O O . GLU A 1 198 ? 2.209 0.715 -50.627 1.00 94.19 198 GLU A O 1
ATOM 1585 N N . ALA A 1 199 ? 2.681 0.750 -52.827 1.00 89.06 199 ALA A N 1
ATOM 1586 C CA . ALA A 1 199 ? 2.167 -0.596 -53.103 1.00 89.06 199 ALA A CA 1
ATOM 1587 C C . ALA A 1 199 ? 3.234 -1.686 -52.893 1.00 89.06 199 ALA A C 1
ATOM 1589 O O . ALA A 1 199 ? 2.922 -2.802 -52.507 1.00 89.06 199 ALA A O 1
ATOM 1590 N N . ASP A 1 200 ? 4.503 -1.351 -53.111 1.00 85.88 200 ASP A N 1
ATOM 1591 C CA . ASP A 1 200 ? 5.671 -2.240 -53.110 1.00 85.88 200 ASP A CA 1
ATOM 1592 C C . ASP A 1 200 ? 6.498 -2.142 -51.817 1.00 85.88 200 ASP A C 1
ATOM 1594 O O . ASP A 1 200 ? 7.713 -2.340 -51.795 1.00 85.88 200 ASP A O 1
ATOM 1598 N N . ILE A 1 201 ? 5.827 -1.824 -50.714 1.00 91.06 201 ILE A N 1
ATOM 1599 C CA . ILE A 1 201 ? 6.431 -1.752 -49.385 1.00 91.06 201 ILE A CA 1
ATOM 1600 C C . ILE A 1 201 ? 6.979 -3.125 -48.981 1.00 91.06 201 ILE A C 1
ATOM 1602 O O . ILE A 1 201 ? 6.365 -4.162 -49.237 1.00 91.06 201 ILE A O 1
ATOM 1606 N N . GLU A 1 202 ? 8.109 -3.125 -48.268 1.00 91.00 202 GLU A N 1
ATOM 1607 C CA . GLU A 1 202 ? 8.708 -4.354 -47.766 1.00 91.00 202 GLU A CA 1
ATOM 1608 C C . GLU A 1 202 ? 7.712 -5.224 -46.970 1.00 91.00 202 GLU A C 1
ATOM 1610 O O . GLU A 1 202 ? 6.889 -4.751 -46.180 1.00 91.00 202 GLU A O 1
ATOM 1615 N N . MET A 1 203 ? 7.814 -6.542 -47.158 1.00 91.31 203 MET A N 1
ATOM 1616 C CA . MET A 1 203 ? 7.009 -7.524 -46.436 1.00 91.31 203 MET A CA 1
ATOM 1617 C C . MET A 1 203 ? 7.132 -7.312 -44.924 1.00 91.31 203 MET A C 1
ATOM 1619 O O . MET A 1 203 ? 8.242 -7.179 -44.413 1.00 91.31 203 MET A O 1
ATOM 1623 N N . GLY A 1 204 ? 6.020 -7.317 -44.184 1.00 94.38 204 GLY A N 1
ATOM 1624 C CA . GLY A 1 204 ? 6.075 -7.050 -42.752 1.00 94.38 204 GLY A CA 1
ATOM 1625 C C . GLY A 1 204 ? 4.768 -6.550 -42.153 1.00 94.38 204 GLY A C 1
ATOM 1626 O O . GLY A 1 204 ? 3.708 -7.156 -42.338 1.00 94.38 204 GLY A O 1
ATOM 1627 N N . GLY A 1 205 ? 4.855 -5.469 -41.381 1.00 95.56 205 GLY A N 1
ATOM 1628 C CA . GLY A 1 205 ? 3.708 -4.818 -40.764 1.00 95.56 205 GLY A CA 1
ATOM 1629 C C . GLY A 1 205 ? 4.020 -3.418 -40.246 1.00 95.56 205 GLY A C 1
ATOM 1630 O O . GLY A 1 205 ? 5.162 -3.107 -39.903 1.00 95.56 205 GLY A O 1
ATOM 1631 N N . ILE A 1 206 ? 2.992 -2.575 -40.185 1.00 97.00 206 ILE A N 1
ATOM 1632 C CA . ILE A 1 206 ? 3.097 -1.162 -39.811 1.00 97.00 206 ILE A CA 1
ATOM 1633 C C . ILE A 1 206 ? 2.114 -0.810 -38.699 1.00 97.00 206 ILE A C 1
ATOM 1635 O O . ILE A 1 206 ? 1.005 -1.340 -38.635 1.00 97.00 206 ILE A O 1
ATOM 1639 N N . ALA A 1 207 ? 2.503 0.132 -37.844 1.00 97.25 207 ALA A N 1
ATOM 1640 C CA . ALA A 1 207 ? 1.590 0.873 -36.986 1.00 97.25 207 ALA A CA 1
ATOM 1641 C C . ALA A 1 207 ? 1.881 2.378 -37.034 1.00 97.25 207 ALA A C 1
ATOM 1643 O O . ALA A 1 207 ? 3.037 2.784 -36.951 1.00 97.25 207 ALA A O 1
ATOM 1644 N N . TYR A 1 208 ? 0.821 3.187 -37.091 1.00 97.81 208 TYR A N 1
ATOM 1645 C CA . TYR A 1 208 ? 0.871 4.635 -36.889 1.00 97.81 208 TYR A CA 1
ATOM 1646 C C . TYR A 1 208 ? 0.369 4.921 -35.477 1.00 97.81 208 TYR A C 1
ATOM 1648 O O . TYR A 1 208 ? -0.768 4.593 -35.146 1.00 97.81 208 TYR A O 1
ATOM 1656 N N . VAL A 1 209 ? 1.219 5.476 -34.624 1.00 97.25 209 VAL A N 1
ATOM 1657 C CA . VAL A 1 209 ? 0.936 5.669 -33.201 1.00 97.25 209 VAL A CA 1
ATOM 1658 C C . VAL A 1 209 ? 0.896 7.159 -32.910 1.00 97.25 209 VAL A C 1
ATOM 1660 O O . VAL A 1 209 ? 1.840 7.874 -33.234 1.00 97.25 209 VAL A O 1
ATOM 1663 N N . LEU A 1 210 ? -0.176 7.612 -32.264 1.00 97.06 210 LEU A N 1
ATOM 1664 C CA . LEU A 1 210 ? -0.298 8.983 -31.785 1.00 97.06 210 LEU A CA 1
ATOM 1665 C C . LEU A 1 210 ? 0.214 9.080 -30.346 1.00 97.06 210 LEU A C 1
ATOM 1667 O O . LEU A 1 210 ? -0.206 8.303 -29.483 1.00 97.06 210 LEU A O 1
ATOM 1671 N N . ILE A 1 211 ? 1.089 10.047 -30.086 1.00 94.88 211 ILE A N 1
ATOM 1672 C CA . ILE A 1 211 ? 1.686 10.322 -28.779 1.00 94.88 211 ILE A CA 1
ATOM 1673 C C . ILE A 1 211 ? 1.468 11.801 -28.445 1.00 94.88 211 ILE A C 1
ATOM 1675 O O . ILE A 1 211 ? 1.722 12.670 -29.273 1.00 94.88 211 ILE A O 1
ATOM 1679 N N . ARG A 1 212 ? 1.018 12.088 -27.221 1.00 94.81 212 ARG A N 1
ATOM 1680 C CA . ARG A 1 212 ? 0.789 13.449 -26.719 1.00 94.81 212 ARG A CA 1
ATOM 1681 C C . ARG A 1 212 ? 1.431 13.648 -25.358 1.00 94.81 212 ARG A C 1
ATOM 1683 O O . ARG A 1 212 ? 1.138 12.905 -24.418 1.00 94.81 212 ARG A O 1
ATOM 1690 N N . GLU A 1 213 ? 2.228 14.697 -25.218 1.00 90.44 213 GLU A N 1
ATOM 1691 C CA . GLU A 1 213 ? 2.761 15.119 -23.924 1.00 90.44 213 GLU A CA 1
ATOM 1692 C C . GLU A 1 213 ? 1.817 16.127 -23.249 1.00 90.44 213 GLU A C 1
ATOM 1694 O O . GLU A 1 213 ? 1.484 17.172 -23.796 1.00 90.44 213 GLU A O 1
ATOM 1699 N N . VAL A 1 214 ? 1.361 15.814 -22.032 1.00 86.00 214 VAL A N 1
ATOM 1700 C CA . VAL A 1 214 ? 0.510 16.685 -21.207 1.00 86.00 214 VAL A CA 1
ATOM 1701 C C . VAL A 1 214 ? 1.197 16.908 -19.861 1.00 86.00 214 VAL A C 1
ATOM 1703 O O . VAL A 1 214 ? 1.069 16.117 -18.916 1.00 86.00 214 VAL A O 1
ATOM 1706 N N . GLY A 1 215 ? 1.970 17.991 -19.765 1.00 84.00 215 GLY A N 1
ATOM 1707 C CA . GLY A 1 215 ? 2.793 18.291 -18.594 1.00 84.00 215 GLY A CA 1
ATOM 1708 C C . GLY A 1 215 ? 3.887 17.238 -18.393 1.00 84.00 215 GLY A C 1
ATOM 1709 O O . GLY A 1 215 ? 4.814 17.152 -19.181 1.00 84.00 215 GLY A O 1
ATOM 1710 N N . ARG A 1 216 ? 3.792 16.427 -17.328 1.00 76.50 216 ARG A N 1
ATOM 1711 C CA . ARG A 1 216 ? 4.726 15.307 -17.059 1.00 76.50 216 ARG A CA 1
ATOM 1712 C C . ARG A 1 216 ? 4.190 13.935 -17.492 1.00 76.50 216 ARG A C 1
ATOM 1714 O O . ARG A 1 216 ? 4.788 12.916 -17.153 1.00 76.50 216 ARG A O 1
ATOM 1721 N N . LYS A 1 217 ? 3.023 13.882 -18.140 1.00 81.38 217 LYS A N 1
ATOM 1722 C CA . LYS A 1 217 ? 2.370 12.633 -18.558 1.00 81.38 217 LYS A CA 1
ATOM 1723 C C . LYS A 1 217 ? 2.454 12.484 -20.071 1.00 81.38 217 LYS A C 1
ATOM 1725 O O . LYS A 1 217 ? 2.187 13.440 -20.784 1.00 81.38 217 LYS A O 1
ATOM 1730 N N . VAL A 1 218 ? 2.734 11.270 -20.532 1.00 86.44 218 VAL A N 1
ATOM 1731 C CA . VAL A 1 218 ? 2.653 10.896 -21.947 1.00 86.44 218 VAL A CA 1
ATOM 1732 C C . VAL A 1 218 ? 1.370 10.094 -22.147 1.00 86.44 218 VAL A C 1
ATOM 1734 O O . VAL A 1 218 ? 1.136 9.109 -21.445 1.00 86.44 218 VAL A O 1
ATOM 1737 N N . LEU A 1 219 ? 0.511 10.548 -23.053 1.00 91.81 219 LEU A N 1
ATOM 1738 C CA . LEU A 1 219 ? -0.663 9.822 -23.526 1.00 91.81 219 LEU A CA 1
ATOM 1739 C C . LEU A 1 219 ? -0.328 9.188 -24.874 1.00 91.81 219 LEU A C 1
ATOM 1741 O O . LEU A 1 219 ? 0.360 9.790 -25.689 1.00 91.81 219 LEU A O 1
ATOM 1745 N N . ILE A 1 220 ? -0.837 7.985 -25.112 1.00 93.56 220 ILE A N 1
ATOM 1746 C CA . ILE A 1 220 ? -0.614 7.232 -26.349 1.00 93.56 220 ILE A CA 1
ATOM 1747 C C . ILE A 1 220 ? -1.951 6.742 -26.909 1.00 93.56 220 ILE A C 1
ATOM 1749 O O . ILE A 1 220 ? -2.930 6.638 -26.157 1.00 93.56 220 ILE A O 1
ATOM 1753 N N . SER A 1 221 ? -2.023 6.459 -28.208 1.00 95.69 221 SER A N 1
ATOM 1754 C CA . SER A 1 221 ? -3.156 5.750 -28.807 1.00 95.69 221 SER A CA 1
ATOM 1755 C C . SER A 1 221 ? -3.068 4.248 -28.558 1.00 95.69 221 SER A C 1
ATOM 1757 O O . SER A 1 221 ? -1.980 3.674 -28.484 1.00 95.69 221 SER A O 1
ATOM 1759 N N . THR A 1 222 ? -4.216 3.581 -28.445 1.00 94.25 222 THR A N 1
ATOM 1760 C CA . THR A 1 222 ? -4.261 2.114 -28.548 1.00 94.25 222 THR A CA 1
ATOM 1761 C C . THR A 1 222 ? -3.901 1.728 -29.976 1.00 94.25 222 THR A C 1
ATOM 1763 O O . THR A 1 222 ? -4.507 2.251 -30.908 1.00 94.25 222 THR A O 1
ATOM 1766 N N . GLN A 1 223 ? -2.922 0.849 -30.180 1.00 95.31 223 GLN A N 1
ATOM 1767 C CA . GLN A 1 223 ? -2.445 0.544 -31.526 1.00 95.31 223 GLN A CA 1
ATOM 1768 C C . GLN A 1 223 ? -2.010 -0.909 -31.667 1.00 95.31 223 GLN A C 1
ATOM 1770 O O . GLN A 1 223 ? -1.380 -1.503 -30.790 1.00 95.31 223 GLN A O 1
ATOM 1775 N N . SER A 1 224 ? -2.325 -1.478 -32.828 1.00 94.75 224 SER A N 1
ATOM 1776 C CA . SER A 1 224 ? -1.854 -2.794 -33.241 1.00 94.75 224 SER A CA 1
ATOM 1777 C C . SER A 1 224 ? -1.133 -2.716 -34.584 1.00 94.75 224 SER A C 1
ATOM 1779 O O . SER A 1 224 ? -1.404 -1.823 -35.386 1.00 94.75 224 SER A O 1
ATOM 1781 N N . ILE A 1 225 ? -0.217 -3.656 -34.814 1.00 95.50 225 ILE A N 1
ATOM 1782 C CA . ILE A 1 225 ? 0.469 -3.832 -36.094 1.00 95.50 225 ILE A CA 1
ATOM 1783 C C . ILE A 1 225 ? -0.538 -4.323 -37.135 1.00 95.50 225 ILE A C 1
ATOM 1785 O O . ILE A 1 225 ? -1.253 -5.301 -36.906 1.00 95.50 225 ILE A O 1
ATOM 1789 N N . VAL A 1 226 ? -0.563 -3.668 -38.289 1.00 95.88 226 VAL A N 1
ATOM 1790 C CA . VAL A 1 226 ? -1.308 -4.093 -39.475 1.00 95.88 226 VAL A CA 1
ATOM 1791 C C . VAL A 1 226 ? -0.321 -4.702 -40.455 1.00 95.88 226 VAL A C 1
ATOM 1793 O O . VAL A 1 226 ? 0.687 -4.085 -40.788 1.00 95.88 226 VAL A O 1
ATOM 1796 N N . LEU A 1 227 ? -0.576 -5.940 -40.872 1.00 95.31 227 LEU A N 1
ATOM 1797 C CA . LEU A 1 227 ? 0.305 -6.647 -41.797 1.00 95.31 227 LEU A CA 1
ATOM 1798 C C . LEU A 1 227 ? 0.234 -6.029 -43.189 1.00 95.31 227 LEU A C 1
ATOM 1800 O O . LEU A 1 227 ? -0.842 -5.632 -43.636 1.00 95.31 227 LEU A O 1
ATOM 1804 N N . THR A 1 228 ? 1.369 -5.998 -43.879 1.00 93.50 228 THR A N 1
ATOM 1805 C CA . THR A 1 228 ? 1.393 -5.629 -45.294 1.00 93.50 228 THR A CA 1
ATOM 1806 C C . THR A 1 228 ? 0.751 -6.746 -46.137 1.00 93.50 228 THR A C 1
ATOM 1808 O O . THR A 1 228 ? 0.782 -7.912 -45.717 1.00 93.50 228 THR A O 1
ATOM 1811 N N . PRO A 1 229 ? 0.139 -6.428 -47.296 1.00 83.69 229 PRO A N 1
ATOM 1812 C CA . PRO A 1 229 ? -0.634 -7.394 -48.095 1.00 83.69 229 PRO A CA 1
ATOM 1813 C C . PRO A 1 229 ? 0.132 -8.680 -48.458 1.00 83.69 229 PRO A C 1
ATOM 1815 O O . PRO A 1 229 ? -0.436 -9.777 -48.411 1.00 83.69 229 PRO A O 1
ATOM 1818 N N . ASP A 1 230 ? 1.442 -8.559 -48.694 1.00 75.94 230 ASP A N 1
ATOM 1819 C CA . ASP A 1 230 ? 2.322 -9.635 -49.165 1.00 75.94 230 ASP A CA 1
ATOM 1820 C C . ASP A 1 230 ? 2.979 -10.480 -48.062 1.00 75.94 230 ASP A C 1
ATOM 1822 O O . ASP A 1 230 ? 3.886 -11.268 -48.338 1.00 75.94 230 ASP A O 1
ATOM 1826 N N . ASN A 1 231 ? 2.541 -10.376 -46.801 1.00 81.06 231 ASN A N 1
ATOM 1827 C CA . ASN A 1 231 ? 3.143 -11.127 -45.690 1.00 81.06 231 ASN A CA 1
ATOM 1828 C C . ASN A 1 231 ? 2.780 -12.630 -45.695 1.00 81.06 231 ASN A C 1
ATOM 1830 O O . ASN A 1 231 ? 2.004 -13.131 -44.876 1.00 81.06 231 ASN A O 1
ATOM 1834 N N . SER A 1 232 ? 3.357 -13.359 -46.652 1.00 83.81 232 SER A N 1
ATOM 1835 C CA . SER A 1 232 ? 3.235 -14.809 -46.837 1.00 83.81 232 SER A CA 1
ATOM 1836 C C . SER A 1 232 ? 3.877 -15.603 -45.699 1.00 83.81 232 SER A C 1
ATOM 1838 O O . SER A 1 232 ? 3.327 -16.626 -45.292 1.00 83.81 232 SER A O 1
ATOM 1840 N N . VAL A 1 233 ? 4.959 -15.085 -45.109 1.00 89.62 233 VAL A N 1
ATOM 1841 C CA . VAL A 1 233 ? 5.652 -15.707 -43.970 1.00 89.62 233 VAL A CA 1
ATOM 1842 C C . VAL A 1 233 ? 4.716 -15.829 -42.767 1.00 89.62 233 VAL A C 1
ATOM 1844 O O . VAL A 1 233 ? 4.647 -16.882 -42.140 1.00 89.62 233 VAL A O 1
ATOM 1847 N N . TYR A 1 234 ? 3.918 -14.803 -42.452 1.00 91.88 234 TYR A N 1
ATOM 1848 C CA . TYR A 1 234 ? 2.941 -14.924 -41.367 1.00 91.88 234 TYR A CA 1
ATOM 1849 C C . TYR A 1 234 ? 1.913 -16.034 -41.631 1.00 91.88 234 TYR A C 1
ATOM 1851 O O . TYR A 1 234 ? 1.564 -16.775 -40.711 1.00 91.88 234 TYR A O 1
ATOM 1859 N N . LYS A 1 235 ? 1.444 -16.192 -42.876 1.00 88.69 235 LYS A N 1
ATOM 1860 C CA . LYS A 1 235 ? 0.481 -17.247 -43.249 1.00 88.69 235 LYS A CA 1
ATOM 1861 C C . LYS A 1 235 ? 1.077 -18.644 -43.061 1.00 88.69 235 LYS A C 1
ATOM 1863 O O . LYS A 1 235 ? 0.412 -19.510 -42.501 1.00 88.69 235 LYS A O 1
ATOM 1868 N N . GLU A 1 236 ? 2.331 -18.836 -43.461 1.00 90.38 236 GLU A N 1
ATOM 1869 C CA . GLU A 1 236 ? 3.069 -20.090 -43.266 1.00 90.38 236 GLU A CA 1
ATOM 1870 C C . GLU A 1 236 ? 3.233 -20.426 -41.778 1.00 90.38 236 GLU A C 1
ATOM 1872 O O . GLU A 1 236 ? 2.974 -21.546 -41.347 1.00 90.38 236 GLU A O 1
ATOM 1877 N N . TYR A 1 237 ? 3.593 -19.436 -40.963 1.00 91.56 237 TYR A N 1
ATOM 1878 C CA . TYR A 1 237 ? 3.896 -19.652 -39.549 1.00 91.56 237 TYR A CA 1
ATOM 1879 C C . TYR A 1 237 ? 2.674 -19.623 -38.617 1.00 91.56 237 TYR A C 1
ATOM 1881 O O . TYR A 1 237 ? 2.810 -19.869 -37.414 1.00 91.56 237 TYR A O 1
ATOM 1889 N N . SER A 1 238 ? 1.480 -19.340 -39.145 1.00 90.75 238 SER A N 1
ATOM 1890 C CA . SER A 1 238 ? 0.223 -19.268 -38.384 1.00 90.75 238 SER A CA 1
ATOM 1891 C C . SER A 1 238 ? -0.744 -20.427 -38.636 1.00 90.75 238 SER A C 1
ATOM 1893 O O . SER A 1 238 ? -1.782 -20.505 -37.965 1.00 90.75 238 SER A O 1
ATOM 1895 N N . CYS A 1 239 ? -0.405 -21.348 -39.544 1.00 88.50 239 CYS A N 1
ATOM 1896 C CA . CYS A 1 239 ? -1.249 -22.482 -39.912 1.00 88.50 239 CYS A CA 1
ATOM 1897 C C . CYS A 1 239 ? -1.208 -23.643 -38.895 1.00 88.50 239 CYS A C 1
ATOM 1899 O O . CYS A 1 239 ? -0.336 -23.736 -38.023 1.00 88.50 239 CYS A O 1
ATOM 1901 N N . GLU A 1 240 ? -2.183 -24.552 -38.995 1.00 87.00 240 GLU A N 1
ATOM 1902 C CA . GLU A 1 240 ? -2.279 -25.719 -38.108 1.00 87.00 240 GLU A CA 1
ATOM 1903 C C . GLU A 1 240 ? -1.200 -26.771 -38.412 1.00 87.00 240 GLU A C 1
ATOM 1905 O O . GLU A 1 240 ? -0.782 -27.496 -37.507 1.00 87.00 240 GLU A O 1
ATOM 1910 N N . GLU A 1 241 ? -0.706 -26.843 -39.648 1.00 87.94 241 GLU A N 1
ATOM 1911 C CA . GLU A 1 241 ? 0.416 -27.698 -40.041 1.00 87.94 241 GLU A CA 1
ATOM 1912 C C . GLU A 1 241 ? 1.683 -27.294 -39.283 1.00 87.94 241 GLU A C 1
ATOM 1914 O O . GLU A 1 241 ? 2.260 -28.121 -38.568 1.00 87.94 241 GLU A O 1
ATOM 1919 N N . LYS A 1 242 ? 2.051 -26.005 -39.332 1.00 89.12 242 LYS A N 1
ATOM 1920 C CA . LYS A 1 242 ? 3.235 -25.488 -38.633 1.00 89.12 242 LYS A CA 1
ATOM 1921 C C . LYS A 1 242 ? 3.104 -25.621 -37.119 1.00 89.12 242 LYS A C 1
ATOM 1923 O O . LYS A 1 242 ? 4.063 -25.967 -36.433 1.00 89.12 242 LYS A O 1
ATOM 1928 N N . LYS A 1 243 ? 1.899 -25.441 -36.573 1.00 87.06 243 LYS A N 1
ATOM 1929 C CA . LYS A 1 243 ? 1.610 -25.700 -35.154 1.00 87.06 243 LYS A CA 1
ATOM 1930 C C . LYS A 1 243 ? 1.902 -27.146 -34.747 1.00 87.06 243 LYS A C 1
ATOM 1932 O O . LYS A 1 243 ? 2.491 -27.360 -33.685 1.00 87.06 243 LYS A O 1
ATOM 1937 N N . LYS A 1 244 ? 1.489 -28.133 -35.553 1.00 84.44 244 LYS A N 1
ATOM 1938 C CA . LYS A 1 244 ? 1.742 -29.563 -35.290 1.00 84.44 244 LYS A CA 1
ATOM 1939 C C . LYS A 1 244 ? 3.230 -29.893 -35.389 1.00 84.44 244 LYS A C 1
ATOM 1941 O O . LYS A 1 244 ? 3.757 -30.550 -34.492 1.00 84.44 244 LYS A O 1
ATOM 1946 N N . GLU A 1 245 ? 3.896 -29.410 -36.435 1.00 85.50 245 GLU A N 1
ATOM 1947 C CA . GLU A 1 245 ? 5.344 -29.555 -36.643 1.00 85.50 245 GLU A CA 1
ATOM 1948 C C . GLU A 1 245 ? 6.129 -29.002 -35.448 1.00 85.50 245 GLU A C 1
ATOM 1950 O O . GLU A 1 245 ? 6.905 -29.717 -34.802 1.00 85.50 245 GLU A O 1
ATOM 1955 N N . ALA A 1 246 ? 5.848 -27.751 -35.083 1.00 86.44 246 ALA A N 1
ATOM 1956 C CA . ALA A 1 246 ? 6.500 -27.086 -33.977 1.00 86.44 246 ALA A CA 1
ATOM 1957 C C . ALA A 1 246 ? 6.234 -27.820 -32.658 1.00 86.44 246 ALA A C 1
ATOM 1959 O O . ALA A 1 246 ? 7.193 -28.149 -31.965 1.00 86.44 246 ALA A O 1
ATOM 1960 N N . ALA A 1 247 ? 4.985 -28.173 -32.330 1.00 81.69 247 ALA A N 1
ATOM 1961 C CA . ALA A 1 247 ? 4.664 -28.932 -31.115 1.00 81.69 247 ALA A CA 1
ATOM 1962 C C . ALA A 1 247 ? 5.424 -30.271 -31.032 1.00 81.69 247 ALA A C 1
ATOM 1964 O O . ALA A 1 247 ? 5.963 -30.607 -29.971 1.00 81.69 247 ALA A O 1
ATOM 1965 N N . GLY A 1 248 ? 5.549 -30.986 -32.157 1.00 77.31 248 GLY A N 1
ATOM 1966 C CA . GLY A 1 248 ? 6.318 -32.228 -32.265 1.00 77.31 248 GLY A CA 1
ATOM 1967 C C . GLY A 1 248 ? 7.801 -32.059 -31.915 1.00 77.31 248 GLY A C 1
ATOM 1968 O O . GLY A 1 248 ? 8.362 -32.898 -31.209 1.00 77.31 248 GLY A O 1
ATOM 1969 N N . SER A 1 249 ? 8.421 -30.940 -32.303 1.00 81.38 249 SER A N 1
ATOM 1970 C CA . SER A 1 249 ? 9.836 -30.644 -32.008 1.00 81.38 249 SER A CA 1
ATOM 1971 C C . SER A 1 249 ? 10.147 -30.440 -30.510 1.00 81.38 249 SER A C 1
ATOM 1973 O O . SER A 1 249 ? 11.295 -30.586 -30.074 1.00 81.38 249 SER A O 1
ATOM 1975 N N . TYR A 1 250 ? 9.135 -30.124 -29.689 1.00 70.94 250 TYR A N 1
ATOM 1976 C CA . TYR A 1 250 ? 9.284 -29.920 -28.240 1.00 70.94 250 TYR A CA 1
ATOM 1977 C C . TYR A 1 250 ? 8.975 -31.171 -27.399 1.00 70.94 250 TYR A C 1
ATOM 1979 O O . TYR A 1 250 ? 9.219 -31.154 -26.184 1.00 70.94 250 TYR A O 1
ATOM 1987 N N . ALA A 1 251 ? 8.463 -32.252 -27.998 1.00 61.69 251 ALA A N 1
ATOM 1988 C CA . ALA A 1 251 ? 8.144 -33.494 -27.299 1.00 61.69 251 ALA A CA 1
ATOM 1989 C C . ALA A 1 251 ? 9.394 -34.382 -27.104 1.00 61.69 251 ALA A C 1
ATOM 1991 O O . ALA A 1 251 ? 10.126 -34.678 -28.043 1.00 61.69 251 ALA A O 1
ATOM 1992 N N . VAL A 1 252 ? 9.641 -34.853 -25.872 1.00 52.81 252 VAL A N 1
ATOM 1993 C CA . VAL A 1 252 ? 10.633 -35.913 -25.605 1.00 52.81 252 VAL A CA 1
ATOM 1994 C C . VAL A 1 252 ? 9.948 -37.258 -25.838 1.00 52.81 252 VAL A C 1
ATOM 1996 O O . VAL A 1 252 ? 9.071 -37.641 -25.065 1.00 52.81 252 VAL A O 1
ATOM 1999 N N . VAL A 1 253 ? 10.341 -37.982 -26.887 1.00 38.66 253 VAL A N 1
ATOM 2000 C CA . VAL A 1 253 ? 9.858 -39.344 -27.152 1.00 38.66 253 VAL A CA 1
ATOM 2001 C C . VAL A 1 253 ? 10.387 -40.286 -26.063 1.00 38.66 253 VAL A C 1
ATOM 2003 O O . VAL A 1 253 ? 11.563 -40.643 -26.048 1.00 38.66 253 VAL A O 1
ATOM 2006 N N . ALA A 1 254 ? 9.528 -40.717 -25.139 1.00 33.00 254 ALA A N 1
ATOM 2007 C CA . ALA A 1 254 ? 9.845 -41.805 -24.218 1.00 33.00 254 ALA A CA 1
ATOM 2008 C C . ALA A 1 254 ? 9.674 -43.158 -24.938 1.00 33.00 254 ALA A C 1
ATOM 2010 O O . ALA A 1 254 ? 8.565 -43.678 -25.023 1.00 33.00 254 ALA A O 1
ATOM 2011 N N . LYS A 1 255 ? 10.763 -43.749 -25.451 1.00 35.06 255 LYS A N 1
ATOM 2012 C CA . LYS A 1 255 ? 10.796 -45.171 -25.856 1.00 35.06 255 LYS A CA 1
ATOM 2013 C C . LYS A 1 255 ? 11.242 -46.050 -24.670 1.00 35.06 255 LYS A C 1
ATOM 2015 O O . LYS A 1 255 ? 12.146 -45.682 -23.924 1.00 35.06 255 LYS A O 1
ATOM 2020 N N . LYS A 1 256 ? 10.577 -47.194 -24.461 1.00 28.80 256 LYS A N 1
ATOM 2021 C CA . LYS A 1 256 ? 10.837 -48.178 -23.383 1.00 28.80 256 LYS A CA 1
ATOM 2022 C C . LYS A 1 256 ? 12.055 -49.091 -23.706 1.00 28.80 256 LYS A C 1
ATOM 2024 O O . LYS A 1 256 ? 12.070 -49.703 -24.761 1.00 28.80 256 LYS A O 1
ATOM 2029 N N . LYS A 1 257 ? 12.988 -49.151 -22.737 1.00 34.22 257 LYS A N 1
ATOM 2030 C CA . LYS A 1 257 ? 14.135 -50.042 -22.364 1.00 34.22 257 LYS A CA 1
ATOM 2031 C C . LYS A 1 257 ? 14.520 -51.366 -23.091 1.00 34.22 257 LYS A C 1
ATOM 2033 O O . LYS A 1 257 ? 13.624 -52.173 -23.299 1.00 34.22 257 LYS A O 1
ATOM 2038 N N . THR A 1 258 ? 15.844 -51.677 -23.140 1.00 27.36 258 THR A N 1
ATOM 2039 C CA . THR A 1 258 ? 16.569 -52.858 -22.536 1.00 27.36 258 THR A CA 1
ATOM 2040 C C . THR A 1 258 ? 18.118 -52.675 -22.320 1.00 27.36 258 THR A C 1
ATOM 2042 O O . THR A 1 258 ? 18.801 -52.019 -23.095 1.00 27.36 258 THR A O 1
ATOM 2045 N N . VAL A 1 259 ? 18.688 -53.295 -21.258 1.00 30.66 259 VAL A N 1
ATOM 2046 C CA . VAL A 1 259 ? 19.977 -53.042 -20.515 1.00 30.66 259 VAL A CA 1
ATOM 2047 C C . VAL A 1 259 ? 21.180 -53.955 -20.932 1.00 30.66 259 VAL A C 1
ATOM 2049 O O . VAL A 1 259 ? 20.907 -55.070 -21.349 1.00 30.66 259 VAL A O 1
ATOM 2052 N N . ALA A 1 260 ? 22.493 -53.580 -20.829 1.00 27.20 260 ALA A N 1
ATOM 2053 C CA . ALA A 1 260 ? 23.551 -53.981 -19.820 1.00 27.20 260 ALA A CA 1
ATOM 2054 C C . ALA A 1 260 ? 25.040 -53.652 -20.292 1.00 27.20 260 ALA A C 1
ATOM 2056 O O . ALA A 1 260 ? 25.151 -53.097 -21.375 1.00 27.20 260 ALA A O 1
ATOM 2057 N N . PRO A 1 261 ? 26.175 -53.842 -19.533 1.00 30.88 261 PRO A N 1
ATOM 2058 C CA . PRO A 1 261 ? 27.087 -52.745 -19.079 1.00 30.88 261 PRO A CA 1
ATOM 2059 C C . PRO A 1 261 ? 28.648 -52.890 -19.240 1.00 30.88 261 PRO A C 1
ATOM 2061 O O . PRO A 1 261 ? 29.146 -53.993 -19.441 1.00 30.88 261 PRO A O 1
ATOM 2064 N N . LYS A 1 262 ? 29.400 -51.782 -18.983 1.00 27.31 262 LYS A N 1
ATOM 2065 C CA . LYS A 1 262 ? 30.788 -51.568 -18.403 1.00 27.31 262 LYS A CA 1
ATOM 2066 C C . LYS A 1 262 ? 31.543 -50.447 -19.177 1.00 27.31 262 LYS A C 1
ATOM 2068 O O . LYS A 1 262 ? 31.289 -50.319 -20.360 1.00 27.31 262 LYS A O 1
ATOM 2073 N N . LYS A 1 263 ? 32.467 -49.602 -18.673 1.00 24.31 263 LYS A N 1
ATOM 2074 C CA . LYS A 1 263 ? 33.162 -49.320 -17.386 1.00 24.31 263 LYS A CA 1
ATOM 2075 C C . LYS A 1 263 ? 33.707 -47.852 -17.432 1.00 24.31 263 LYS A C 1
ATOM 2077 O O . LYS A 1 263 ? 33.663 -47.225 -18.480 1.00 24.31 263 LYS A O 1
ATOM 2082 N N . ALA A 1 264 ? 34.183 -47.346 -16.289 1.00 26.36 264 ALA A N 1
ATOM 2083 C CA . ALA A 1 264 ? 34.463 -45.951 -15.887 1.00 26.36 264 ALA A CA 1
ATOM 2084 C C . ALA A 1 264 ? 35.579 -45.149 -16.602 1.00 26.36 264 ALA A C 1
ATOM 2086 O O . ALA A 1 264 ? 36.604 -45.745 -16.899 1.00 26.36 264 ALA A O 1
ATOM 2087 N N . VAL A 1 265 ? 35.428 -43.805 -16.672 1.00 23.11 265 VAL A N 1
ATOM 2088 C CA . VAL A 1 265 ? 36.451 -42.750 -16.403 1.00 23.11 265 VAL A CA 1
ATOM 2089 C C . VAL A 1 265 ? 35.734 -41.431 -16.009 1.00 23.11 265 VAL A C 1
ATOM 2091 O O . VAL A 1 265 ? 34.709 -41.085 -16.587 1.00 23.11 265 VAL A O 1
ATOM 2094 N N . ASN A 1 266 ? 36.270 -40.705 -15.025 1.00 24.78 266 ASN A N 1
ATOM 2095 C CA . ASN A 1 266 ? 35.991 -39.302 -14.648 1.00 24.78 266 ASN A CA 1
ATOM 2096 C C . ASN A 1 266 ? 37.375 -38.591 -14.624 1.00 24.78 266 ASN A C 1
ATOM 2098 O O . ASN A 1 266 ? 38.359 -39.333 -14.524 1.00 24.78 266 ASN A O 1
ATOM 2102 N N . PRO A 1 267 ? 37.555 -37.250 -14.592 1.00 40.38 267 PRO A N 1
ATOM 2103 C CA . PRO A 1 267 ? 36.618 -36.117 -14.693 1.00 40.38 267 PRO A CA 1
ATOM 2104 C C . PRO A 1 267 ? 37.081 -35.002 -15.671 1.00 40.38 267 PRO A C 1
ATOM 2106 O O . PRO A 1 267 ? 38.231 -35.000 -16.104 1.00 40.38 267 PRO A O 1
ATOM 2109 N N . LYS A 1 268 ? 36.225 -34.001 -15.949 1.00 23.72 268 LYS A N 1
ATOM 2110 C CA . LYS A 1 268 ? 36.553 -32.553 -15.865 1.00 23.72 268 LYS A CA 1
ATOM 2111 C C . LYS A 1 268 ? 35.385 -31.663 -16.316 1.00 23.72 268 LYS A C 1
ATOM 2113 O O . LYS A 1 268 ? 34.689 -31.959 -17.280 1.00 23.72 268 LYS A O 1
ATOM 2118 N N . ASN A 1 269 ? 35.195 -30.595 -15.545 1.00 29.05 269 ASN A N 1
ATOM 2119 C CA . ASN A 1 269 ? 34.316 -29.456 -15.796 1.00 29.05 269 ASN A CA 1
ATOM 2120 C C . ASN A 1 269 ? 34.612 -28.799 -17.146 1.00 29.05 269 ASN A C 1
ATOM 2122 O O . ASN A 1 269 ? 35.784 -28.646 -17.458 1.00 29.05 269 ASN A O 1
ATOM 2126 N N . GLU A 1 270 ? 33.576 -28.309 -17.834 1.00 24.47 270 GLU A N 1
ATOM 2127 C CA . GLU A 1 270 ? 33.611 -27.042 -18.585 1.00 24.47 270 GLU A CA 1
ATOM 2128 C C . GLU A 1 270 ? 32.201 -26.697 -19.103 1.00 24.47 270 GLU A C 1
ATOM 2130 O O . GLU A 1 270 ? 31.639 -27.356 -19.976 1.00 24.47 270 GLU A O 1
ATOM 2135 N N . TYR A 1 271 ? 31.605 -25.663 -18.507 1.00 26.16 271 TYR A N 1
ATOM 2136 C CA . TYR A 1 271 ? 30.472 -24.929 -19.065 1.00 26.16 271 TYR A CA 1
ATOM 2137 C C . TYR A 1 271 ? 31.012 -23.693 -19.790 1.00 26.16 271 TYR A C 1
ATOM 2139 O O . TYR A 1 271 ? 32.007 -23.114 -19.370 1.00 26.16 271 TYR A O 1
ATOM 2147 N N . LEU A 1 272 ? 30.234 -23.241 -20.777 1.00 23.31 272 LEU A N 1
ATOM 2148 C CA . LEU A 1 272 ? 30.269 -21.913 -21.396 1.00 23.31 272 LEU A CA 1
ATOM 2149 C C . LEU A 1 272 ? 31.446 -21.621 -22.336 1.00 23.31 272 LEU A C 1
ATOM 2151 O O . LEU A 1 272 ? 32.468 -21.099 -21.925 1.00 23.31 272 LEU A O 1
ATOM 2155 N N . HIS A 1 273 ? 31.195 -21.733 -23.643 1.00 24.17 273 HIS A N 1
ATOM 2156 C CA . HIS A 1 273 ? 31.629 -20.697 -24.580 1.00 24.17 273 HIS A CA 1
ATOM 2157 C C . HIS A 1 273 ? 30.752 -20.685 -25.836 1.00 24.17 273 HIS A C 1
ATOM 2159 O O . HIS A 1 273 ? 30.646 -21.680 -26.544 1.00 24.17 273 HIS A O 1
ATOM 2165 N N . GLY A 1 274 ? 30.171 -19.518 -26.135 1.00 24.50 274 GLY A N 1
ATOM 2166 C CA . GLY A 1 274 ? 29.775 -19.167 -27.498 1.00 24.50 274 GLY A CA 1
ATOM 2167 C C . GLY A 1 274 ? 28.397 -18.538 -27.630 1.00 24.50 274 GLY A C 1
ATOM 2168 O O . GLY A 1 274 ? 27.474 -19.248 -27.994 1.00 24.50 274 GLY A O 1
ATOM 2169 N N . PHE A 1 275 ? 28.279 -17.219 -27.400 1.00 22.62 275 PHE A N 1
ATOM 2170 C CA . PHE A 1 275 ? 27.632 -16.300 -28.359 1.00 22.62 275 PHE A CA 1
ATOM 2171 C C . PHE A 1 275 ? 27.632 -14.833 -27.876 1.00 22.62 275 PHE A C 1
ATOM 2173 O O . PHE A 1 275 ? 26.671 -14.422 -27.245 1.00 22.62 275 PHE A O 1
ATOM 2180 N N . ILE A 1 276 ? 28.649 -14.019 -28.208 1.00 22.94 276 ILE A N 1
ATOM 2181 C CA . ILE A 1 276 ? 28.461 -12.570 -28.468 1.00 22.94 276 ILE A CA 1
ATOM 2182 C C . ILE A 1 276 ? 29.481 -12.112 -29.521 1.00 22.94 276 ILE A C 1
ATOM 2184 O O . ILE A 1 276 ? 30.686 -12.097 -29.280 1.00 22.94 276 ILE A O 1
ATOM 2188 N N . SER A 1 277 ? 28.961 -11.717 -30.681 1.00 24.72 277 SER A N 1
ATOM 2189 C CA . SER A 1 277 ? 29.544 -10.839 -31.703 1.00 24.72 277 SER A CA 1
ATOM 2190 C C . SER A 1 277 ? 28.360 -10.412 -32.580 1.00 24.72 277 SER A C 1
ATOM 2192 O O . SER A 1 277 ? 27.588 -11.278 -32.968 1.00 24.72 277 SER A O 1
ATOM 2194 N N . ARG A 1 278 ? 28.096 -9.162 -32.960 1.00 28.33 278 ARG A N 1
ATOM 2195 C CA . ARG A 1 278 ? 28.706 -7.841 -32.773 1.00 28.33 278 ARG A CA 1
ATOM 2196 C C . ARG A 1 278 ? 27.605 -6.839 -33.137 1.00 28.33 278 ARG A C 1
ATOM 2198 O O . ARG A 1 278 ? 26.857 -7.079 -34.076 1.00 28.33 278 ARG A O 1
ATOM 2205 N N . ASN A 1 279 ? 27.585 -5.686 -32.481 1.00 25.80 279 ASN A N 1
ATOM 2206 C CA . ASN A 1 279 ? 27.090 -4.457 -33.094 1.00 25.80 279 ASN A CA 1
ATOM 2207 C C . ASN A 1 279 ? 28.055 -3.330 -32.708 1.00 25.80 279 ASN A C 1
ATOM 2209 O O . ASN A 1 279 ? 28.505 -3.267 -31.562 1.00 25.80 279 ASN A O 1
ATOM 2213 N N . LYS A 1 280 ? 28.426 -2.467 -33.660 1.00 30.89 280 LYS A N 1
ATOM 2214 C CA . LYS A 1 280 ? 29.303 -1.310 -33.422 1.00 30.89 280 LYS A CA 1
ATOM 2215 C C . LYS A 1 280 ? 28.588 -0.035 -33.865 1.00 30.89 280 LYS A C 1
ATOM 2217 O O . LYS A 1 280 ? 28.226 0.093 -35.025 1.00 30.89 280 LYS A O 1
ATOM 2222 N N . GLY A 1 281 ? 28.483 0.930 -32.953 1.00 28.25 281 GLY A N 1
ATOM 2223 C CA . GLY A 1 281 ? 28.090 2.312 -33.237 1.00 28.25 281 GLY A CA 1
ATOM 2224 C C . GLY A 1 281 ? 28.329 3.205 -32.016 1.00 28.25 281 GLY A C 1
ATOM 2225 O O . GLY A 1 281 ? 27.855 2.901 -30.931 1.00 28.25 281 GLY A O 1
ATOM 2226 N N . ARG A 1 282 ? 29.150 4.249 -32.184 1.00 30.30 282 ARG A N 1
ATOM 2227 C CA . ARG A 1 282 ? 29.773 5.121 -31.161 1.00 30.30 282 ARG A CA 1
ATOM 2228 C C . ARG A 1 282 ? 28.777 5.908 -30.289 1.00 30.30 282 ARG A C 1
ATOM 2230 O O . ARG A 1 282 ? 27.825 6.482 -30.802 1.00 30.30 282 ARG A O 1
ATOM 2237 N N . ILE A 1 283 ? 29.089 6.052 -28.994 1.00 32.19 283 ILE A N 1
ATOM 2238 C CA . ILE A 1 283 ? 28.382 6.928 -28.040 1.00 32.19 283 ILE A CA 1
ATOM 2239 C C . ILE A 1 283 ? 29.360 7.999 -27.523 1.00 32.19 283 ILE A C 1
ATOM 2241 O O . ILE A 1 283 ? 30.459 7.679 -27.083 1.00 32.19 283 ILE A O 1
ATOM 2245 N N . SER A 1 284 ? 28.954 9.271 -27.608 1.00 31.55 284 SER A N 1
ATOM 2246 C CA . SER A 1 284 ? 29.678 10.455 -27.113 1.00 31.55 284 SER A CA 1
ATOM 2247 C C . SER A 1 284 ? 29.675 10.535 -25.575 1.00 31.55 284 SER A C 1
ATOM 2249 O O . SER A 1 284 ? 28.653 10.257 -24.948 1.00 31.55 284 SER A O 1
ATOM 2251 N N . MET A 1 285 ? 30.794 10.974 -24.979 1.00 33.50 285 MET A N 1
ATOM 2252 C CA . MET A 1 285 ? 31.043 11.131 -23.528 1.00 33.50 285 MET A CA 1
ATOM 2253 C C . MET A 1 285 ? 29.954 11.908 -22.759 1.00 33.50 285 MET A C 1
ATOM 2255 O O . MET A 1 285 ? 29.715 11.631 -21.587 1.00 33.50 285 MET A O 1
ATOM 2259 N N . LYS A 1 286 ? 29.199 12.803 -23.416 1.00 30.59 286 LYS A N 1
ATOM 2260 C CA . LYS A 1 286 ? 28.046 13.489 -22.794 1.00 30.59 286 LYS A CA 1
ATOM 2261 C C . LYS A 1 286 ? 26.876 12.544 -22.469 1.00 30.59 286 LYS A C 1
ATOM 2263 O O . LYS A 1 286 ? 26.166 12.773 -21.496 1.00 30.59 286 LYS A O 1
ATOM 2268 N N . LYS A 1 287 ? 26.690 11.458 -23.231 1.00 36.16 287 LYS A N 1
ATOM 2269 C CA . LYS A 1 287 ? 25.641 10.447 -22.986 1.00 36.16 287 LYS A CA 1
ATOM 2270 C C . LYS A 1 287 ? 26.017 9.464 -21.872 1.00 36.16 287 LYS A C 1
ATOM 2272 O O . LYS A 1 287 ? 25.126 8.944 -21.213 1.00 36.16 287 LYS A O 1
ATOM 2277 N N . ILE A 1 288 ? 27.312 9.253 -21.626 1.00 36.44 288 ILE A N 1
ATOM 2278 C CA . ILE A 1 288 ? 27.810 8.425 -20.514 1.00 36.44 288 ILE A CA 1
ATOM 2279 C C . ILE A 1 288 ? 27.570 9.141 -19.176 1.00 36.44 288 ILE A C 1
ATOM 2281 O O . ILE A 1 288 ? 27.101 8.519 -18.229 1.00 36.44 288 ILE A O 1
ATOM 2285 N N . LEU A 1 289 ? 27.772 10.462 -19.124 1.00 31.11 289 LEU A N 1
ATOM 2286 C CA . LEU A 1 289 ? 27.516 11.262 -17.920 1.00 31.11 289 LEU A CA 1
ATOM 2287 C C . LEU A 1 289 ? 26.013 11.353 -17.574 1.00 31.11 289 LEU A C 1
ATOM 2289 O O . LEU A 1 289 ? 25.635 11.257 -16.410 1.00 31.11 289 LEU A O 1
ATOM 2293 N N . ILE A 1 290 ? 25.143 11.447 -18.590 1.00 36.78 290 ILE A N 1
ATOM 2294 C CA . ILE A 1 290 ? 23.676 11.422 -18.423 1.00 36.78 290 ILE A CA 1
ATOM 2295 C C . ILE A 1 290 ? 23.181 10.014 -18.040 1.00 36.78 290 ILE A C 1
ATOM 2297 O O . ILE A 1 290 ? 22.284 9.881 -17.210 1.00 36.78 290 ILE A O 1
ATOM 2301 N N . ALA A 1 291 ? 23.796 8.953 -18.574 1.00 33.78 291 ALA A N 1
ATOM 2302 C CA . ALA A 1 291 ? 23.500 7.576 -18.178 1.00 33.78 291 ALA A CA 1
ATOM 2303 C C . ALA A 1 291 ? 23.937 7.277 -16.733 1.00 33.78 291 ALA A C 1
ATOM 2305 O O . ALA A 1 291 ? 23.210 6.591 -16.025 1.00 33.78 291 ALA A O 1
ATOM 2306 N N . LEU A 1 292 ? 25.058 7.830 -16.259 1.00 33.62 292 LEU A N 1
ATOM 2307 C CA . LEU A 1 292 ? 25.493 7.702 -14.861 1.00 33.62 292 LEU A CA 1
ATOM 2308 C C . LEU A 1 292 ? 24.534 8.408 -13.882 1.00 33.62 292 LEU A C 1
ATOM 2310 O O . LEU A 1 292 ? 24.248 7.863 -12.816 1.00 33.62 292 LEU A O 1
ATOM 2314 N N . LEU A 1 293 ? 23.964 9.557 -14.268 1.00 32.97 293 LEU A N 1
ATOM 2315 C CA . LEU A 1 293 ? 22.932 10.261 -13.489 1.00 32.97 293 LEU A CA 1
ATOM 2316 C C . LEU A 1 293 ? 21.574 9.531 -13.501 1.00 32.97 293 LEU A C 1
ATOM 2318 O O . LEU A 1 293 ? 20.891 9.487 -12.480 1.00 32.97 293 LEU A O 1
ATOM 2322 N N . LEU A 1 294 ? 21.207 8.885 -14.614 1.00 34.06 294 LEU A N 1
ATOM 2323 C CA . LEU A 1 294 ? 19.993 8.060 -14.715 1.00 34.06 294 LEU A CA 1
ATOM 2324 C C . LEU A 1 294 ? 20.126 6.713 -13.983 1.00 34.06 294 LEU A C 1
ATOM 2326 O O . LEU A 1 294 ? 19.155 6.225 -13.412 1.00 34.06 294 LEU A O 1
ATOM 2330 N N . VAL A 1 295 ? 21.323 6.124 -13.935 1.00 34.06 295 VAL A N 1
ATOM 2331 C CA . VAL A 1 295 ? 21.587 4.852 -13.236 1.00 34.06 295 VAL A CA 1
ATOM 2332 C C . VAL A 1 295 ? 21.557 5.019 -11.712 1.00 34.06 295 VAL A C 1
ATOM 2334 O O . VAL A 1 295 ? 21.088 4.114 -11.022 1.00 34.06 295 VAL A O 1
ATOM 2337 N N . PHE A 1 296 ? 21.936 6.185 -11.175 1.00 31.66 296 PHE A N 1
ATOM 2338 C CA . PHE A 1 296 ? 21.755 6.486 -9.747 1.00 31.66 296 PHE A CA 1
ATOM 2339 C C . PHE A 1 296 ? 20.283 6.705 -9.351 1.00 31.66 296 PHE A C 1
ATOM 2341 O O . PHE A 1 296 ? 19.915 6.403 -8.218 1.00 31.66 296 PHE A O 1
ATOM 2348 N N . GLY A 1 297 ? 19.431 7.165 -10.276 1.00 29.36 297 GLY A N 1
ATOM 2349 C CA . GLY A 1 297 ? 17.990 7.346 -10.041 1.00 29.36 297 GLY A CA 1
ATOM 2350 C C . GLY A 1 297 ? 17.153 6.064 -10.152 1.00 29.36 297 GLY A C 1
ATOM 2351 O O . GLY A 1 297 ? 16.074 5.980 -9.573 1.00 29.36 297 GLY A O 1
ATOM 2352 N N . VAL A 1 298 ? 17.639 5.038 -10.859 1.00 31.94 298 VAL A N 1
ATOM 2353 C CA . VAL A 1 298 ? 16.876 3.800 -11.130 1.00 31.94 298 VAL A CA 1
ATOM 2354 C C . VAL A 1 298 ? 17.088 2.709 -10.066 1.00 31.94 298 VAL A C 1
ATOM 2356 O O . VAL A 1 298 ? 16.259 1.808 -9.940 1.00 31.94 298 VAL A O 1
ATOM 2359 N N . ALA A 1 299 ? 18.123 2.807 -9.226 1.00 30.36 299 ALA A N 1
ATOM 2360 C CA . ALA A 1 299 ? 18.350 1.863 -8.120 1.00 30.36 299 ALA A CA 1
ATOM 2361 C C . ALA A 1 299 ? 17.253 1.906 -7.031 1.00 30.36 299 ALA A C 1
ATOM 2363 O O . ALA A 1 299 ? 17.054 0.927 -6.317 1.00 30.36 299 ALA A O 1
ATOM 2364 N N . MET A 1 300 ? 16.498 3.003 -6.967 1.00 29.44 300 MET A N 1
ATOM 2365 C CA . MET A 1 300 ? 15.431 3.258 -5.994 1.00 29.44 300 MET A CA 1
ATOM 2366 C C . MET A 1 300 ? 14.130 2.479 -6.259 1.00 29.44 300 MET A C 1
ATOM 2368 O O . MET A 1 300 ? 13.334 2.243 -5.357 1.00 29.44 300 MET A O 1
ATOM 2372 N N . VAL A 1 301 ? 13.888 2.065 -7.508 1.00 27.45 301 VAL A N 1
ATOM 2373 C CA . VAL A 1 301 ? 12.565 1.571 -7.950 1.00 27.45 301 VAL A CA 1
ATOM 2374 C C . VAL A 1 301 ? 12.485 0.036 -7.978 1.00 27.45 301 VAL A C 1
ATOM 2376 O O . VAL A 1 301 ? 11.413 -0.538 -8.149 1.00 27.45 301 VAL A O 1
ATOM 2379 N N . ALA A 1 302 ? 13.600 -0.664 -7.749 1.00 28.64 302 ALA A N 1
ATOM 2380 C CA . ALA A 1 302 ? 13.671 -2.124 -7.856 1.00 28.64 302 ALA A CA 1
ATOM 2381 C C . ALA A 1 302 ? 13.381 -2.900 -6.549 1.00 28.64 302 ALA A C 1
ATOM 2383 O O . ALA A 1 302 ? 13.475 -4.127 -6.565 1.00 28.64 302 ALA A O 1
ATOM 2384 N N . GLN A 1 303 ? 13.027 -2.237 -5.438 1.00 28.19 303 GLN A N 1
ATOM 2385 C CA . GLN A 1 303 ? 12.752 -2.914 -4.153 1.00 28.19 303 GLN A CA 1
ATOM 2386 C C . GLN A 1 303 ? 11.317 -3.453 -3.996 1.00 28.19 303 GLN A C 1
ATOM 2388 O O . GLN A 1 303 ? 11.098 -4.384 -3.231 1.00 28.19 303 GLN A O 1
ATOM 2393 N N . ASN A 1 304 ? 10.340 -3.001 -4.785 1.00 28.00 304 ASN A N 1
ATOM 2394 C CA . ASN A 1 304 ? 8.961 -3.484 -4.660 1.00 28.00 304 ASN A CA 1
ATOM 2395 C C . ASN A 1 304 ? 8.550 -4.318 -5.874 1.00 28.00 304 ASN A C 1
ATOM 2397 O O . ASN A 1 304 ? 8.070 -3.751 -6.851 1.00 28.00 304 ASN A O 1
ATOM 2401 N N . ASN A 1 305 ? 8.761 -5.642 -5.821 1.00 28.16 305 ASN A N 1
ATOM 2402 C CA . ASN A 1 305 ? 7.850 -6.692 -6.333 1.00 28.16 305 ASN A CA 1
ATOM 2403 C C . ASN A 1 305 ? 8.596 -7.993 -6.673 1.00 28.16 305 ASN A C 1
ATOM 2405 O O . ASN A 1 305 ? 8.971 -8.212 -7.823 1.00 28.16 305 ASN A O 1
ATOM 2409 N N . LEU A 1 306 ? 8.717 -8.911 -5.710 1.00 28.91 306 LEU A N 1
ATOM 2410 C CA . LEU A 1 306 ? 8.947 -10.332 -5.995 1.00 28.91 306 LEU A CA 1
ATOM 2411 C C . LEU A 1 306 ? 8.262 -11.221 -4.946 1.00 28.91 306 LEU A C 1
ATOM 2413 O O . LEU A 1 306 ? 8.848 -11.483 -3.905 1.00 28.91 306 LEU A O 1
ATOM 2417 N N . VAL A 1 307 ? 7.069 -11.749 -5.260 1.00 28.69 307 VAL A N 1
ATOM 2418 C CA . VAL A 1 307 ? 6.612 -13.082 -4.808 1.00 28.69 307 VAL A CA 1
ATOM 2419 C C . VAL A 1 307 ? 5.714 -13.698 -5.895 1.00 28.69 307 VAL A C 1
ATOM 2421 O O . VAL A 1 307 ? 4.716 -13.095 -6.279 1.00 28.69 307 VAL A O 1
ATOM 2424 N N . GLY A 1 308 ? 6.059 -14.901 -6.384 1.00 26.20 308 GLY A N 1
ATOM 2425 C CA . GLY A 1 308 ? 5.227 -15.671 -7.327 1.00 26.20 308 GLY A CA 1
ATOM 2426 C C . GLY A 1 308 ? 5.911 -16.869 -8.015 1.00 26.20 308 GLY A C 1
ATOM 2427 O O . GLY A 1 308 ? 6.047 -16.864 -9.228 1.00 26.20 308 GLY A O 1
ATOM 2428 N N . GLN A 1 309 ? 6.368 -17.829 -7.198 1.00 29.53 309 GLN A N 1
ATOM 2429 C CA . GLN A 1 309 ? 6.881 -19.215 -7.383 1.00 29.53 309 GLN A CA 1
ATOM 2430 C C . GLN A 1 309 ? 6.942 -19.867 -8.801 1.00 29.53 309 GLN A C 1
ATOM 2432 O O . GLN A 1 309 ? 6.034 -19.739 -9.605 1.00 29.53 309 GLN A O 1
ATOM 2437 N N . GLY A 1 310 ? 7.928 -20.708 -9.157 1.00 27.14 310 GLY A N 1
ATOM 2438 C CA . GLY A 1 310 ? 8.801 -21.512 -8.299 1.00 27.14 310 GLY A CA 1
ATOM 2439 C C . GLY A 1 310 ? 10.076 -22.035 -8.982 1.00 27.14 310 GLY A C 1
ATOM 2440 O O . GLY A 1 310 ? 10.057 -22.904 -9.851 1.00 27.14 310 GLY A O 1
ATOM 2441 N N . LYS A 1 311 ? 11.199 -21.533 -8.478 1.00 28.47 311 LYS A N 1
ATOM 2442 C CA . LYS A 1 311 ? 12.391 -22.280 -8.065 1.00 28.47 311 LYS A CA 1
ATOM 2443 C C . LYS A 1 311 ? 12.855 -21.567 -6.797 1.00 28.47 311 LYS A C 1
ATOM 2445 O O . LYS A 1 311 ? 12.926 -20.340 -6.800 1.00 28.47 311 LYS A O 1
ATOM 2450 N N . ILE A 1 312 ? 13.073 -22.302 -5.710 1.00 28.48 312 ILE A N 1
ATOM 2451 C CA . ILE A 1 312 ? 13.578 -21.713 -4.468 1.00 28.48 312 ILE A CA 1
ATOM 2452 C C . ILE A 1 312 ? 15.072 -21.495 -4.690 1.00 28.48 312 ILE A C 1
ATOM 2454 O O . ILE A 1 312 ? 15.859 -22.426 -4.569 1.00 28.48 312 ILE A O 1
ATOM 2458 N N . TYR A 1 313 ? 15.410 -20.290 -5.134 1.00 32.12 313 TYR A N 1
ATOM 2459 C CA . TYR A 1 313 ? 16.761 -19.754 -5.084 1.00 32.12 313 TYR A CA 1
ATOM 2460 C C . TYR A 1 313 ? 16.940 -19.170 -3.683 1.00 32.12 313 TYR A C 1
ATOM 2462 O O . TYR A 1 313 ? 16.059 -18.442 -3.208 1.00 32.12 313 TYR A O 1
ATOM 2470 N N . THR A 1 314 ? 18.016 -19.518 -2.985 1.00 31.17 314 THR A N 1
ATOM 2471 C CA . THR A 1 314 ? 18.345 -18.872 -1.709 1.00 31.17 314 THR A CA 1
ATOM 2472 C C . THR A 1 314 ? 18.626 -17.381 -1.953 1.00 31.17 314 THR A C 1
ATOM 2474 O O . THR A 1 314 ? 18.897 -16.951 -3.077 1.00 31.17 314 THR A O 1
ATOM 2477 N N . LYS A 1 315 ? 18.532 -16.538 -0.913 1.00 34.47 315 LYS A N 1
ATOM 2478 C CA . LYS A 1 315 ? 18.912 -15.113 -1.028 1.00 34.47 315 LYS A CA 1
ATOM 2479 C C . LYS A 1 315 ? 20.353 -14.965 -1.544 1.00 34.47 315 LYS A C 1
ATOM 2481 O O . LYS A 1 315 ? 20.617 -14.047 -2.314 1.00 34.47 315 LYS A O 1
ATOM 2486 N N . GLU A 1 316 ? 21.231 -15.896 -1.176 1.00 35.72 316 GLU A N 1
ATOM 2487 C CA . GLU A 1 316 ? 22.603 -16.015 -1.676 1.00 35.72 316 GLU A CA 1
ATOM 2488 C C . GLU A 1 316 ? 22.639 -16.334 -3.174 1.00 35.72 316 GLU A C 1
ATOM 2490 O O . GLU A 1 316 ? 23.339 -15.635 -3.889 1.00 35.72 316 GLU A O 1
ATOM 2495 N N . ASP A 1 317 ? 21.802 -17.242 -3.690 1.00 35.16 317 ASP A N 1
ATOM 2496 C CA . ASP A 1 317 ? 21.718 -17.532 -5.134 1.00 35.16 317 ASP A CA 1
ATOM 2497 C C . ASP A 1 317 ? 21.277 -16.312 -5.965 1.00 35.16 317 ASP A C 1
ATOM 2499 O O . ASP A 1 317 ? 21.710 -16.131 -7.101 1.00 35.16 317 ASP A O 1
ATOM 2503 N N . ILE A 1 318 ? 20.400 -15.458 -5.421 1.00 36.00 318 ILE A N 1
ATOM 2504 C CA . ILE A 1 318 ? 19.946 -14.219 -6.083 1.00 36.00 318 ILE A CA 1
ATOM 2505 C C . ILE A 1 318 ? 21.051 -13.155 -6.061 1.00 36.00 318 ILE A C 1
ATOM 2507 O O . ILE A 1 318 ? 21.171 -12.373 -7.009 1.00 36.00 318 ILE A O 1
ATOM 2511 N N . VAL A 1 319 ? 21.846 -13.114 -4.990 1.00 36.31 319 VAL A N 1
ATOM 2512 C CA . VAL A 1 319 ? 23.030 -12.255 -4.881 1.00 36.31 319 VAL A CA 1
ATOM 2513 C C . VAL A 1 319 ? 24.113 -12.741 -5.832 1.00 36.31 319 VAL A C 1
ATOM 2515 O O . VAL A 1 319 ? 24.606 -11.919 -6.592 1.00 36.31 319 VAL A O 1
ATOM 2518 N N . ASP A 1 320 ? 24.389 -14.041 -5.894 1.00 37.25 320 ASP A N 1
ATOM 2519 C CA . ASP A 1 320 ? 25.328 -14.654 -6.836 1.00 37.25 320 ASP A CA 1
ATOM 2520 C C . ASP A 1 320 ? 24.883 -14.434 -8.282 1.00 37.25 320 ASP A C 1
ATOM 2522 O O . ASP A 1 320 ? 25.691 -14.048 -9.115 1.00 37.25 320 ASP A O 1
ATOM 2526 N N . LEU A 1 321 ? 23.586 -14.541 -8.587 1.00 36.53 321 LEU A N 1
ATOM 2527 C CA . LEU A 1 321 ? 23.038 -14.191 -9.903 1.00 36.53 321 LEU A CA 1
ATOM 2528 C C . LEU A 1 321 ? 23.206 -12.701 -10.224 1.00 36.53 321 LEU A C 1
ATOM 2530 O O . LEU A 1 321 ? 23.540 -12.354 -11.354 1.00 36.53 321 LEU A O 1
ATOM 2534 N N . LYS A 1 322 ? 22.997 -11.798 -9.259 1.00 36.84 322 LYS A N 1
ATOM 2535 C CA . LYS A 1 322 ? 23.202 -10.350 -9.458 1.00 36.84 322 LYS A CA 1
ATOM 2536 C C . LYS A 1 322 ? 24.685 -9.983 -9.562 1.00 36.84 322 LYS A C 1
ATOM 2538 O O . LYS A 1 322 ? 25.013 -9.082 -10.336 1.00 36.84 322 LYS A O 1
ATOM 2543 N N . LEU A 1 323 ? 25.558 -10.671 -8.828 1.00 38.12 323 LEU A N 1
ATOM 2544 C CA . LEU A 1 323 ? 27.009 -10.508 -8.856 1.00 38.12 323 LEU A CA 1
ATOM 2545 C C . LEU A 1 323 ? 27.570 -11.055 -10.170 1.00 38.12 323 LEU A C 1
ATOM 2547 O O . LEU A 1 323 ? 28.250 -10.313 -10.864 1.00 38.12 323 LEU A O 1
ATOM 2551 N N . GLN A 1 324 ? 27.157 -12.254 -10.589 1.00 37.62 324 GLN A N 1
ATOM 2552 C CA . GLN A 1 324 ? 27.460 -12.843 -11.897 1.00 37.62 324 GLN A CA 1
ATOM 2553 C C . GLN A 1 324 ? 26.940 -11.968 -13.035 1.00 37.62 324 GLN A C 1
ATOM 2555 O O . GLN A 1 324 ? 27.642 -11.776 -14.015 1.00 37.62 324 GLN A O 1
ATOM 2560 N N . MET A 1 325 ? 25.757 -11.355 -12.915 1.00 36.12 325 MET A N 1
ATOM 2561 C CA . MET A 1 325 ? 25.259 -10.400 -13.915 1.00 36.12 325 MET A CA 1
ATOM 2562 C C . MET A 1 325 ? 26.058 -9.087 -13.950 1.00 36.12 325 MET A C 1
ATOM 2564 O O . MET A 1 325 ? 26.140 -8.458 -15.007 1.00 36.12 325 MET A O 1
ATOM 2568 N N . GLN A 1 326 ? 26.624 -8.638 -12.824 1.00 35.97 326 GLN A N 1
ATOM 2569 C CA . GLN A 1 326 ? 27.525 -7.480 -12.789 1.00 35.97 326 GLN A CA 1
ATOM 2570 C C . GLN A 1 326 ? 28.926 -7.830 -13.303 1.00 35.97 326 GLN A C 1
ATOM 2572 O O . GLN A 1 326 ? 29.469 -7.070 -14.097 1.00 35.97 326 GLN A O 1
ATOM 2577 N N . GLU A 1 327 ? 29.480 -8.979 -12.928 1.00 37.62 327 GLU A N 1
ATOM 2578 C CA . GLU A 1 327 ? 30.759 -9.508 -13.412 1.00 37.62 327 GLU A CA 1
ATOM 2579 C C . GLU A 1 327 ? 30.703 -9.827 -14.901 1.00 37.62 327 GLU A C 1
ATOM 2581 O O . GLU A 1 327 ? 31.615 -9.461 -15.627 1.00 37.62 327 GLU A O 1
ATOM 2586 N N . GLN A 1 328 ? 29.602 -10.392 -15.398 1.00 37.34 328 GLN A N 1
ATOM 2587 C CA . GLN A 1 328 ? 29.385 -10.652 -16.820 1.00 37.34 328 GLN A CA 1
ATOM 2588 C C . GLN A 1 328 ? 29.268 -9.348 -17.616 1.00 37.34 328 GLN A C 1
ATOM 2590 O O . GLN A 1 328 ? 29.791 -9.264 -18.721 1.00 37.34 328 GLN A O 1
ATOM 2595 N N . LYS A 1 329 ? 28.676 -8.290 -17.043 1.00 38.94 329 LYS A N 1
ATOM 2596 C CA . LYS A 1 329 ? 28.665 -6.949 -17.655 1.00 38.94 329 LYS A CA 1
ATOM 2597 C C . LYS A 1 329 ? 30.030 -6.267 -17.616 1.00 38.94 329 LYS A C 1
ATOM 2599 O O . LYS A 1 329 ? 30.382 -5.589 -18.576 1.00 38.94 329 LYS A O 1
ATOM 2604 N N . ILE A 1 330 ? 30.801 -6.433 -16.543 1.00 39.59 330 ILE A N 1
ATOM 2605 C CA . ILE A 1 330 ? 32.177 -5.923 -16.433 1.00 39.59 330 ILE A CA 1
ATOM 2606 C C . ILE A 1 330 ? 33.098 -6.673 -17.398 1.00 39.59 330 ILE A C 1
ATOM 2608 O O . ILE A 1 330 ? 33.869 -6.037 -18.106 1.00 39.59 330 ILE A O 1
ATOM 2612 N N . PHE A 1 331 ? 32.936 -7.987 -17.522 1.00 39.50 331 PHE A N 1
ATOM 2613 C CA . PHE A 1 331 ? 33.622 -8.840 -18.485 1.00 39.50 331 PHE A CA 1
ATOM 2614 C C . PHE A 1 331 ? 33.233 -8.499 -19.929 1.00 39.50 331 PHE A C 1
ATOM 2616 O O . PHE A 1 331 ? 34.098 -8.396 -20.788 1.00 39.50 331 PHE A O 1
ATOM 2623 N N . GLU A 1 332 ? 31.955 -8.235 -20.221 1.00 40.16 332 GLU A N 1
ATOM 2624 C CA . GLU A 1 332 ? 31.511 -7.738 -21.532 1.00 40.16 332 GLU A CA 1
ATOM 2625 C C . GLU A 1 332 ? 32.052 -6.332 -21.836 1.00 40.16 332 GLU A C 1
ATOM 2627 O O . GLU A 1 332 ? 32.357 -6.035 -22.992 1.00 40.16 332 GLU A O 1
ATOM 2632 N N . MET A 1 333 ? 32.221 -5.473 -20.824 1.00 36.84 333 MET A N 1
ATOM 2633 C CA . MET A 1 333 ? 32.870 -4.165 -20.967 1.00 36.84 333 MET A CA 1
ATOM 2634 C C . MET A 1 333 ? 34.380 -4.296 -21.202 1.00 36.84 333 MET A C 1
ATOM 2636 O O . MET A 1 333 ? 34.873 -3.701 -22.159 1.00 36.84 333 MET A O 1
ATOM 2640 N N . GLN A 1 334 ? 35.096 -5.108 -20.416 1.00 36.56 334 GLN A N 1
ATOM 2641 C CA . GLN A 1 334 ? 36.518 -5.426 -20.616 1.00 36.56 334 GLN A CA 1
ATOM 2642 C C . GLN A 1 334 ? 36.748 -6.051 -21.997 1.00 36.56 334 GLN A C 1
ATOM 2644 O O . GLN A 1 334 ? 37.588 -5.570 -22.751 1.00 36.56 334 GLN A O 1
ATOM 2649 N N . LYS A 1 335 ? 35.911 -7.012 -22.404 1.00 38.41 335 LYS A N 1
ATOM 2650 C CA . LYS A 1 335 ? 35.949 -7.652 -23.724 1.00 38.41 335 LYS A CA 1
ATOM 2651 C C . LYS A 1 335 ? 35.591 -6.699 -24.864 1.00 38.41 335 LYS A C 1
ATOM 2653 O O . LYS A 1 335 ? 36.205 -6.758 -25.915 1.00 38.41 335 LYS A O 1
ATOM 2658 N N . SER A 1 336 ? 34.643 -5.779 -24.678 1.00 38.19 336 SER A N 1
ATOM 2659 C CA . SER A 1 336 ? 34.317 -4.724 -25.658 1.00 38.19 336 SER A CA 1
ATOM 2660 C C . SER A 1 336 ? 35.461 -3.722 -25.830 1.00 38.19 336 SER A C 1
ATOM 2662 O O . SER A 1 336 ? 35.644 -3.154 -26.911 1.00 38.19 336 SER A O 1
ATOM 2664 N N . VAL A 1 337 ? 36.240 -3.502 -24.773 1.00 34.91 337 VAL A N 1
ATOM 2665 C CA . VAL A 1 337 ? 37.435 -2.660 -24.775 1.00 34.91 337 VAL A CA 1
ATOM 2666 C C . VAL A 1 337 ? 38.622 -3.396 -25.414 1.00 34.91 337 VAL A C 1
ATOM 2668 O O . VAL A 1 337 ? 39.262 -2.823 -26.294 1.00 34.91 337 VAL A O 1
ATOM 2671 N N . GLU A 1 338 ? 38.867 -4.665 -25.084 1.00 36.66 338 GLU A N 1
ATOM 2672 C CA . GLU A 1 338 ? 39.860 -5.531 -25.745 1.00 36.66 338 GLU A CA 1
ATOM 2673 C C . GLU A 1 338 ? 39.530 -5.777 -27.227 1.00 36.66 338 GLU A C 1
ATOM 2675 O O . GLU A 1 338 ? 40.405 -5.623 -28.070 1.00 36.66 338 GLU A O 1
ATOM 2680 N N . ASP A 1 339 ? 38.269 -6.030 -27.596 1.00 38.69 339 ASP A N 1
ATOM 2681 C CA . ASP A 1 339 ? 37.822 -6.185 -28.993 1.00 38.69 339 ASP A CA 1
ATOM 2682 C C . ASP A 1 339 ? 37.961 -4.883 -29.794 1.00 38.69 339 ASP A C 1
ATOM 2684 O O . ASP A 1 339 ? 38.111 -4.911 -31.018 1.00 38.69 339 ASP A O 1
ATOM 2688 N N . LYS A 1 340 ? 37.890 -3.716 -29.141 1.00 34.22 340 LYS A N 1
ATOM 2689 C CA . LYS A 1 340 ? 38.150 -2.419 -29.786 1.00 34.22 340 LYS A CA 1
ATOM 2690 C C . LYS A 1 340 ? 39.646 -2.158 -29.978 1.00 34.22 340 LYS A C 1
ATOM 2692 O O . LYS A 1 340 ? 39.974 -1.536 -30.985 1.00 34.22 340 LYS A O 1
ATOM 2697 N N . ILE A 1 341 ? 40.502 -2.668 -29.090 1.00 33.44 341 ILE A N 1
ATOM 2698 C CA . ILE A 1 341 ? 41.973 -2.612 -29.184 1.00 33.44 341 ILE A CA 1
ATOM 2699 C C . ILE A 1 341 ? 42.491 -3.629 -30.210 1.00 33.44 341 ILE A C 1
ATOM 2701 O O . ILE A 1 341 ? 43.188 -3.248 -31.140 1.00 33.44 341 ILE A O 1
ATOM 2705 N N . GLY A 1 342 ? 42.026 -4.879 -30.176 1.00 34.44 342 GLY A N 1
ATOM 2706 C CA . GLY A 1 342 ? 42.315 -5.880 -31.209 1.00 34.44 342 GLY A CA 1
ATOM 2707 C C . GLY A 1 342 ? 41.715 -5.529 -32.578 1.00 34.44 342 GLY A C 1
ATOM 2708 O O . GLY A 1 342 ? 42.212 -5.966 -33.614 1.00 34.44 342 GLY A O 1
ATOM 2709 N N . MET A 1 343 ? 40.666 -4.693 -32.624 1.00 30.47 343 MET A N 1
ATOM 2710 C CA . MET A 1 343 ? 40.222 -4.059 -33.870 1.00 30.47 343 MET A CA 1
ATOM 2711 C C . MET A 1 343 ? 41.128 -2.916 -34.323 1.00 30.47 343 MET A C 1
ATOM 2713 O O . MET A 1 343 ? 41.106 -2.642 -35.513 1.00 30.47 343 MET A O 1
ATOM 2717 N N . GLN A 1 344 ? 41.907 -2.265 -33.454 1.00 32.16 344 GLN A N 1
ATOM 2718 C CA . GLN A 1 344 ? 42.989 -1.377 -33.892 1.00 32.16 344 GLN A CA 1
ATOM 2719 C C . GLN A 1 344 ? 44.172 -2.193 -34.418 1.00 32.16 344 GLN A C 1
ATOM 2721 O O . GLN A 1 344 ? 44.640 -1.867 -35.500 1.00 32.16 344 GLN A O 1
ATOM 2726 N N . ASP A 1 345 ? 44.547 -3.309 -33.787 1.00 32.69 345 ASP A N 1
ATOM 2727 C CA . ASP A 1 345 ? 45.612 -4.193 -34.295 1.00 32.69 345 ASP A CA 1
ATOM 2728 C C . ASP A 1 345 ? 45.248 -4.842 -35.640 1.00 32.69 345 ASP A C 1
ATOM 2730 O O . ASP A 1 345 ? 46.052 -4.824 -36.565 1.00 32.69 345 ASP A O 1
ATOM 2734 N N . LYS A 1 346 ? 43.998 -5.297 -35.831 1.00 36.53 346 LYS A N 1
ATOM 2735 C CA . LYS A 1 346 ? 43.503 -5.786 -37.139 1.00 36.53 346 LYS A CA 1
ATOM 2736 C C . LYS A 1 346 ? 43.319 -4.689 -38.183 1.00 36.53 346 LYS A C 1
ATOM 2738 O O . LYS A 1 346 ? 43.382 -4.965 -39.378 1.00 36.53 346 LYS A O 1
ATOM 2743 N N . TYR A 1 347 ? 43.056 -3.453 -37.765 1.00 34.22 347 TYR A N 1
ATOM 2744 C CA . TYR A 1 347 ? 42.993 -2.305 -38.673 1.00 34.22 347 TYR A CA 1
ATOM 2745 C C . TYR A 1 347 ? 44.405 -1.862 -39.073 1.00 34.22 347 TYR A C 1
ATOM 2747 O O . TYR A 1 347 ? 44.611 -1.502 -40.224 1.00 34.22 347 TYR A O 1
ATOM 2755 N N . VAL A 1 348 ? 45.389 -1.993 -38.179 1.00 35.06 348 VAL A N 1
ATOM 2756 C CA . VAL A 1 348 ? 46.823 -1.813 -38.442 1.00 35.06 348 VAL A CA 1
ATOM 2757 C C . VAL A 1 348 ? 47.372 -2.950 -39.316 1.00 35.06 348 VAL A C 1
ATOM 2759 O O . VAL A 1 348 ? 48.071 -2.665 -40.280 1.00 35.06 348 VAL A O 1
ATOM 2762 N N . GLU A 1 349 ? 46.980 -4.210 -39.105 1.00 39.62 349 GLU A N 1
ATOM 2763 C CA . GLU A 1 349 ? 47.291 -5.338 -40.003 1.00 39.62 349 GLU A CA 1
ATOM 2764 C C . GLU A 1 349 ? 46.592 -5.214 -41.361 1.00 39.62 349 GLU A C 1
ATOM 2766 O O . GLU A 1 349 ? 47.199 -5.500 -42.387 1.00 39.62 349 GLU A O 1
ATOM 2771 N N . SER A 1 350 ? 45.338 -4.752 -41.410 1.00 36.91 350 SER A N 1
ATOM 2772 C CA . SER A 1 350 ? 44.623 -4.496 -42.668 1.00 36.91 350 SER A CA 1
ATOM 2773 C C . SER A 1 350 ? 45.197 -3.297 -43.416 1.00 36.91 350 SER A C 1
ATOM 2775 O O . SER A 1 350 ? 45.147 -3.289 -44.646 1.00 36.91 350 SER A O 1
ATOM 2777 N N . ILE A 1 351 ? 45.718 -2.290 -42.712 1.00 37.38 351 ILE A N 1
ATOM 2778 C CA . ILE A 1 351 ? 46.460 -1.183 -43.312 1.00 37.38 351 ILE A CA 1
ATOM 2779 C C . ILE A 1 351 ? 47.814 -1.692 -43.799 1.00 37.38 351 ILE A C 1
ATOM 2781 O O . ILE A 1 351 ? 48.107 -1.436 -44.954 1.00 37.38 351 ILE A O 1
ATOM 2785 N N . ASN A 1 352 ? 48.563 -2.494 -43.032 1.00 34.78 352 ASN A N 1
ATOM 2786 C CA . ASN A 1 352 ? 49.832 -3.117 -43.447 1.00 34.78 352 ASN A CA 1
ATOM 2787 C C . ASN A 1 352 ? 49.670 -4.101 -44.619 1.00 34.78 352 ASN A C 1
ATOM 2789 O O . ASN A 1 352 ? 50.508 -4.136 -45.514 1.00 34.78 352 ASN A O 1
ATOM 2793 N N . SER A 1 353 ? 48.571 -4.856 -44.671 1.00 42.19 353 SER A N 1
ATOM 2794 C CA . SER A 1 353 ? 48.217 -5.754 -45.779 1.00 42.19 353 SER A CA 1
ATOM 2795 C C . SER A 1 353 ? 47.809 -4.973 -47.028 1.00 42.19 353 SER A C 1
ATOM 2797 O O . SER A 1 353 ? 48.258 -5.303 -48.124 1.00 42.19 353 SER A O 1
ATOM 2799 N N . ARG A 1 354 ? 47.022 -3.896 -46.883 1.00 37.56 354 ARG A N 1
ATOM 2800 C CA . ARG A 1 354 ? 46.704 -2.982 -47.994 1.00 37.56 354 ARG A CA 1
ATOM 2801 C C . ARG A 1 354 ? 47.933 -2.194 -48.447 1.00 37.56 354 ARG A C 1
ATOM 2803 O O . ARG A 1 354 ? 48.067 -1.971 -49.642 1.00 37.56 354 ARG A O 1
ATOM 2810 N N . PHE A 1 355 ? 48.850 -1.854 -47.542 1.00 35.19 355 PHE A N 1
ATOM 2811 C CA . PHE A 1 355 ? 50.150 -1.255 -47.850 1.00 35.19 355 PHE A CA 1
ATOM 2812 C C . PHE A 1 355 ? 51.047 -2.239 -48.607 1.00 35.19 355 PHE A C 1
ATOM 2814 O O . PHE A 1 355 ? 51.638 -1.853 -49.604 1.00 35.19 355 PHE A O 1
ATOM 2821 N N . GLY A 1 356 ? 51.098 -3.513 -48.202 1.00 35.88 356 GLY A N 1
ATOM 2822 C CA . GLY A 1 356 ? 51.841 -4.580 -48.884 1.00 35.88 356 GLY A CA 1
ATOM 2823 C C . GLY A 1 356 ? 51.269 -4.942 -50.259 1.00 35.88 356 GLY A C 1
ATOM 2824 O O . GLY A 1 356 ? 52.020 -5.153 -51.207 1.00 35.88 356 GLY A O 1
ATOM 2825 N N . PHE A 1 357 ? 49.942 -4.931 -50.402 1.00 39.34 357 PHE A N 1
ATOM 2826 C CA . PHE A 1 357 ? 49.247 -5.111 -51.680 1.00 39.34 357 PHE A CA 1
ATOM 2827 C C . PHE A 1 357 ? 49.489 -3.926 -52.633 1.00 39.34 357 PHE A C 1
ATOM 2829 O O . PHE A 1 357 ? 49.762 -4.131 -53.815 1.00 39.34 357 PHE A O 1
ATOM 2836 N N . TRP A 1 358 ? 49.482 -2.690 -52.113 1.00 34.94 358 TRP A N 1
ATOM 2837 C CA . TRP A 1 358 ? 49.852 -1.492 -52.874 1.00 34.94 358 TRP A CA 1
ATOM 2838 C C . TRP A 1 358 ? 51.350 -1.421 -53.192 1.00 34.94 358 TRP A C 1
ATOM 2840 O O . TRP A 1 358 ? 51.679 -0.983 -54.283 1.00 34.94 358 TRP A O 1
ATOM 2850 N N . LEU A 1 359 ? 52.245 -1.908 -52.324 1.00 37.19 359 LEU A N 1
ATOM 2851 C CA . LEU A 1 359 ? 53.686 -2.072 -52.587 1.00 37.19 359 LEU A CA 1
ATOM 2852 C C . LEU A 1 359 ? 53.969 -3.146 -53.645 1.00 37.19 359 LEU A C 1
ATOM 2854 O O . LEU A 1 359 ? 54.895 -2.981 -54.431 1.00 37.19 359 LEU A O 1
ATOM 2858 N N . GLY A 1 360 ? 53.167 -4.212 -53.709 1.00 39.41 360 GLY A N 1
ATOM 2859 C CA . GLY A 1 360 ? 53.243 -5.229 -54.764 1.00 39.41 360 GLY A CA 1
ATOM 2860 C C . GLY A 1 360 ? 52.769 -4.708 -56.125 1.00 39.41 360 GLY A C 1
ATOM 2861 O O . GLY A 1 360 ? 53.435 -4.926 -57.136 1.00 39.41 360 GLY A O 1
ATOM 2862 N N . LEU A 1 361 ? 51.671 -3.943 -56.146 1.00 38.03 361 LEU A N 1
ATOM 2863 C CA . LEU A 1 361 ? 51.185 -3.252 -57.348 1.00 38.03 361 LEU A CA 1
ATOM 2864 C C . LEU A 1 361 ? 52.121 -2.110 -57.783 1.00 38.03 361 LEU A C 1
ATOM 2866 O O . LEU A 1 361 ? 52.355 -1.944 -58.978 1.00 38.03 361 LEU A O 1
ATOM 2870 N N . PHE A 1 362 ? 52.727 -1.379 -56.840 1.00 35.38 362 PHE A N 1
ATOM 2871 C CA . PHE A 1 362 ? 53.771 -0.389 -57.129 1.00 35.38 362 PHE A CA 1
ATOM 2872 C C . PHE A 1 362 ? 55.088 -1.041 -57.555 1.00 35.38 362 PHE A C 1
ATOM 2874 O O . PHE A 1 362 ? 55.760 -0.492 -58.413 1.00 35.38 362 PHE A O 1
ATOM 2881 N N . GLY A 1 363 ? 55.460 -2.212 -57.035 1.00 36.94 363 GLY A N 1
ATOM 2882 C CA . GLY A 1 363 ? 56.655 -2.951 -57.464 1.00 36.94 363 GLY A CA 1
ATOM 2883 C C . GLY A 1 363 ? 56.560 -3.450 -58.911 1.00 36.94 363 GLY A C 1
ATOM 2884 O O . GLY A 1 363 ? 57.542 -3.395 -59.653 1.00 36.94 363 GLY A O 1
ATOM 2885 N N . GLY A 1 364 ? 55.357 -3.847 -59.341 1.00 36.91 364 GLY A N 1
ATOM 2886 C CA . GLY A 1 364 ? 55.056 -4.167 -60.742 1.00 36.91 364 GLY A CA 1
ATOM 2887 C C . GLY A 1 364 ? 55.012 -2.940 -61.663 1.00 36.91 364 GLY A C 1
ATOM 2888 O O . GLY A 1 364 ? 55.345 -3.045 -62.837 1.00 36.91 364 GLY A O 1
ATOM 2889 N N . LEU A 1 365 ? 54.662 -1.761 -61.134 1.00 32.31 365 LEU A N 1
ATOM 2890 C CA . LEU A 1 365 ? 54.668 -0.495 -61.882 1.00 32.31 365 LEU A CA 1
ATOM 2891 C C . LEU A 1 365 ? 56.066 0.166 -61.921 1.00 32.31 365 LEU A C 1
ATOM 2893 O O . LEU A 1 365 ? 56.420 0.825 -62.896 1.00 32.31 365 LEU A O 1
ATOM 2897 N N . MET A 1 366 ? 56.893 -0.050 -60.892 1.00 32.50 366 MET A N 1
ATOM 2898 C CA . MET A 1 366 ? 58.257 0.491 -60.755 1.00 32.50 366 MET A CA 1
ATOM 2899 C C . MET A 1 366 ? 59.300 -0.268 -61.584 1.00 32.50 366 MET A C 1
ATOM 2901 O O . MET A 1 366 ? 60.371 0.270 -61.848 1.00 32.50 366 MET A O 1
ATOM 2905 N N . THR A 1 367 ? 58.989 -1.475 -62.062 1.00 39.53 367 THR A N 1
ATOM 2906 C CA . THR A 1 367 ? 59.790 -2.156 -63.097 1.00 39.53 367 THR A CA 1
ATOM 2907 C C . THR A 1 367 ? 59.540 -1.592 -64.500 1.00 39.53 367 THR A C 1
ATOM 2909 O O . THR A 1 367 ? 60.332 -1.844 -65.402 1.00 39.53 367 THR A O 1
ATOM 2912 N N . PHE A 1 368 ? 58.499 -0.766 -64.675 1.00 35.28 368 PHE A N 1
ATOM 2913 C CA . PHE A 1 368 ? 58.160 -0.106 -65.940 1.00 35.28 368 PHE A CA 1
ATOM 2914 C C . PHE A 1 368 ? 58.601 1.368 -66.011 1.00 35.28 368 PHE A C 1
ATOM 2916 O O . PHE A 1 368 ? 58.611 1.960 -67.086 1.00 35.28 368 PHE A O 1
ATOM 2923 N N . LEU A 1 369 ? 58.996 1.971 -64.885 1.00 29.11 369 LEU A N 1
ATOM 2924 C CA . LEU A 1 369 ? 59.417 3.375 -64.795 1.00 29.11 369 LEU A CA 1
ATOM 2925 C C . LEU A 1 369 ? 60.804 3.493 -64.158 1.00 29.11 369 LEU A C 1
ATOM 2927 O O . LEU A 1 369 ? 61.033 4.203 -63.179 1.00 29.11 369 LEU A O 1
ATOM 2931 N N . SER A 1 370 ? 61.772 2.802 -64.749 1.00 40.84 370 SER A N 1
ATOM 2932 C CA . SER A 1 370 ? 63.171 3.183 -64.624 1.00 40.84 370 SER A CA 1
ATOM 2933 C C . SER A 1 370 ? 63.390 4.496 -65.377 1.00 40.84 370 SER A C 1
ATOM 2935 O O . SER A 1 370 ? 63.400 4.492 -66.604 1.00 40.84 370 SER A O 1
ATOM 2937 N N . ILE A 1 371 ? 63.521 5.592 -64.623 1.00 44.03 371 ILE A N 1
ATOM 2938 C CA . ILE A 1 371 ? 64.341 6.808 -64.830 1.00 44.03 371 ILE A CA 1
ATOM 2939 C C . ILE A 1 371 ? 63.617 7.956 -64.103 1.00 44.03 371 ILE A C 1
ATOM 2941 O O . ILE A 1 371 ? 62.719 8.593 -64.643 1.00 44.03 371 ILE A O 1
ATOM 2945 N N . GLY A 1 372 ? 64.000 8.218 -62.848 1.00 35.50 372 GLY A N 1
ATOM 2946 C CA . GLY A 1 372 ? 63.584 9.430 -62.135 1.00 35.50 372 GLY A CA 1
ATOM 2947 C C . GLY A 1 372 ? 63.386 9.271 -60.625 1.00 35.50 372 GLY A C 1
ATOM 2948 O O . GLY A 1 372 ? 62.358 8.782 -60.177 1.00 35.50 372 GLY A O 1
ATOM 2949 N N . SER A 1 373 ? 64.321 9.834 -59.850 1.00 39.00 373 SER A N 1
ATOM 2950 C CA . SER A 1 373 ? 64.160 10.319 -58.461 1.00 39.00 373 SER A CA 1
ATOM 2951 C C . SER A 1 373 ? 64.389 9.363 -57.266 1.00 39.00 373 SER A C 1
ATOM 2953 O O . SER A 1 373 ? 63.510 9.113 -56.445 1.00 39.00 373 SER A O 1
ATOM 2955 N N . GLY A 1 374 ? 65.656 9.010 -57.008 1.00 36.25 374 GLY A N 1
ATOM 2956 C CA . GLY A 1 374 ? 66.100 8.548 -55.675 1.00 36.25 374 GLY A CA 1
ATOM 2957 C C . GLY A 1 374 ? 65.851 9.562 -54.534 1.00 36.25 374 GLY A C 1
ATOM 2958 O O . GLY A 1 374 ? 65.843 9.199 -53.361 1.00 36.25 374 GLY A O 1
ATOM 2959 N N . PHE A 1 375 ? 65.570 10.825 -54.872 1.00 37.94 375 PHE A N 1
ATOM 2960 C CA . PHE A 1 375 ? 65.248 11.896 -53.926 1.00 37.94 375 PHE A CA 1
ATOM 2961 C C . PHE A 1 375 ? 63.833 11.772 -53.323 1.00 37.94 375 PHE A C 1
ATOM 2963 O O . PHE A 1 375 ? 63.624 12.120 -52.161 1.00 37.94 375 PHE A O 1
ATOM 2970 N N . LEU A 1 376 ? 62.866 11.224 -54.072 1.00 34.38 376 LEU A N 1
ATOM 2971 C CA . LEU A 1 376 ? 61.480 11.071 -53.613 1.00 34.38 376 LEU A CA 1
ATOM 2972 C C . LEU A 1 376 ? 61.348 9.915 -52.604 1.00 34.38 376 LEU A C 1
ATOM 2974 O O . LEU A 1 376 ? 60.643 10.034 -51.606 1.00 34.38 376 LEU A O 1
ATOM 2978 N N . VAL A 1 377 ? 62.096 8.826 -52.823 1.00 42.59 377 VAL A N 1
ATOM 2979 C CA . VAL A 1 377 ? 62.115 7.635 -51.954 1.00 42.59 377 VAL A CA 1
ATOM 2980 C C . VAL A 1 377 ? 62.709 7.948 -50.574 1.00 42.59 377 VAL A C 1
ATOM 2982 O O . VAL A 1 377 ? 62.145 7.542 -49.561 1.00 42.59 377 VAL A O 1
ATOM 2985 N N . TYR A 1 378 ? 63.793 8.731 -50.501 1.00 46.47 378 TYR A N 1
ATOM 2986 C CA . TYR A 1 378 ? 64.394 9.151 -49.226 1.00 46.47 378 TYR A CA 1
ATOM 2987 C C . TYR A 1 378 ? 63.472 10.082 -48.417 1.00 46.47 378 TYR A C 1
ATOM 2989 O O . TYR A 1 378 ? 63.296 9.902 -47.210 1.00 46.47 378 TYR A O 1
ATOM 2997 N N . TYR A 1 379 ? 62.837 11.051 -49.086 1.00 39.69 379 TYR A N 1
ATOM 2998 C CA . TYR A 1 379 ? 61.964 12.031 -48.432 1.00 39.69 379 TYR A CA 1
ATOM 2999 C C . TYR A 1 379 ? 60.665 11.399 -47.905 1.00 39.69 379 TYR A C 1
ATOM 3001 O O . TYR A 1 379 ? 60.191 11.756 -46.825 1.00 39.69 379 TYR A O 1
ATOM 3009 N N . LEU A 1 380 ? 60.114 10.417 -48.626 1.00 38.62 380 LEU A N 1
ATOM 3010 C CA . LEU A 1 380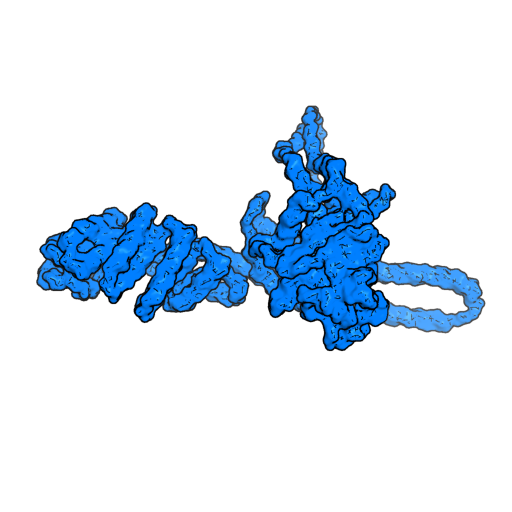 ? 58.935 9.665 -48.192 1.00 38.62 380 LEU A CA 1
ATOM 3011 C C . LEU A 1 380 ? 59.244 8.746 -46.999 1.00 38.62 380 LEU A C 1
ATOM 3013 O O . LEU A 1 380 ? 58.440 8.698 -46.072 1.00 38.62 380 LEU A O 1
ATOM 3017 N N . ASN A 1 381 ? 60.422 8.109 -46.964 1.00 43.69 381 ASN A N 1
ATOM 3018 C CA . ASN A 1 381 ? 60.798 7.164 -45.902 1.00 43.69 381 ASN A CA 1
ATOM 3019 C C . ASN A 1 381 ? 61.108 7.844 -44.546 1.00 43.69 381 ASN A C 1
ATOM 3021 O O . ASN A 1 381 ? 60.864 7.285 -43.477 1.00 43.69 381 ASN A O 1
ATOM 3025 N N . LYS A 1 382 ? 61.612 9.088 -44.564 1.00 46.66 382 LYS A N 1
ATOM 3026 C CA . LYS A 1 382 ? 61.809 9.890 -43.341 1.00 46.66 382 LYS A CA 1
ATOM 3027 C C . LYS A 1 382 ? 60.473 10.330 -42.728 1.00 46.66 382 LYS A C 1
ATOM 3029 O O . LYS A 1 382 ? 60.280 10.234 -41.518 1.00 46.66 382 LYS A O 1
ATOM 3034 N N . ARG A 1 383 ? 59.527 10.760 -43.571 1.00 42.47 383 ARG A N 1
ATOM 3035 C CA . ARG A 1 383 ? 58.201 11.234 -43.143 1.00 42.47 383 ARG A CA 1
ATOM 3036 C C . ARG A 1 383 ? 57.329 10.100 -42.591 1.00 42.47 383 ARG A C 1
ATOM 3038 O O . ARG A 1 383 ? 56.559 10.327 -41.666 1.00 42.47 383 ARG A O 1
ATOM 3045 N N . THR A 1 384 ? 57.473 8.878 -43.108 1.00 41.59 384 THR A N 1
ATOM 3046 C CA . THR A 1 384 ? 56.792 7.687 -42.573 1.00 41.59 384 THR A CA 1
ATOM 3047 C C . THR A 1 384 ? 57.289 7.301 -41.182 1.00 41.59 384 THR A C 1
ATOM 3049 O O . THR A 1 384 ? 56.478 6.921 -40.342 1.00 41.59 384 THR A O 1
ATOM 3052 N N . HIS A 1 385 ? 58.585 7.454 -40.897 1.00 48.06 385 HIS A N 1
ATOM 3053 C CA . HIS A 1 385 ? 59.149 7.085 -39.596 1.00 48.06 385 HIS A CA 1
ATOM 3054 C C . HIS A 1 385 ? 58.809 8.103 -38.489 1.00 48.06 385 HIS A C 1
ATOM 3056 O O . HIS A 1 385 ? 58.520 7.717 -37.356 1.00 48.06 385 HIS A O 1
ATOM 3062 N N . GLU A 1 386 ? 58.757 9.398 -38.824 1.00 44.28 386 GLU A N 1
ATOM 3063 C CA . GLU A 1 386 ? 58.284 10.452 -37.911 1.00 44.28 386 GLU A CA 1
ATOM 3064 C C . GLU A 1 386 ? 56.793 10.279 -37.554 1.00 44.28 386 GLU A C 1
ATOM 3066 O O . GLU A 1 386 ? 56.422 10.410 -36.388 1.00 44.28 386 GLU A O 1
ATOM 3071 N N . VAL A 1 387 ? 55.949 9.898 -38.522 1.00 41.06 387 VAL A N 1
ATOM 3072 C CA . VAL A 1 387 ? 54.518 9.611 -38.293 1.00 41.06 387 VAL A CA 1
ATOM 3073 C C . VAL A 1 387 ? 54.309 8.346 -37.449 1.00 41.06 387 VAL A C 1
ATOM 3075 O O . VAL A 1 387 ? 53.428 8.320 -36.591 1.00 41.06 387 VAL A O 1
ATOM 3078 N N . GLU A 1 388 ? 55.118 7.303 -37.645 1.00 41.06 388 GLU A N 1
ATOM 3079 C CA . GLU A 1 388 ? 55.054 6.073 -36.842 1.00 41.06 388 GLU A CA 1
ATOM 3080 C C . GLU A 1 388 ? 55.419 6.328 -35.371 1.00 41.06 388 GLU A C 1
ATOM 3082 O O . GLU A 1 388 ? 54.776 5.795 -34.463 1.00 41.06 388 GLU A O 1
ATOM 3087 N N . LYS A 1 389 ? 56.429 7.170 -35.124 1.00 45.94 389 LYS A N 1
ATOM 3088 C CA . LYS A 1 389 ? 56.835 7.564 -33.771 1.00 45.94 389 LYS A CA 1
ATOM 3089 C C . LYS A 1 389 ? 55.741 8.370 -33.061 1.00 45.94 389 LYS A C 1
ATOM 3091 O O . LYS A 1 389 ? 55.378 8.017 -31.941 1.00 45.94 389 LYS A O 1
ATOM 3096 N N . ASP A 1 390 ? 55.165 9.372 -33.731 1.00 43.06 390 ASP A N 1
ATOM 3097 C CA . ASP A 1 390 ? 54.050 10.180 -33.204 1.00 43.06 390 ASP A CA 1
ATOM 3098 C C . ASP A 1 390 ? 52.805 9.318 -32.911 1.00 43.06 390 ASP A C 1
ATOM 3100 O O . ASP A 1 390 ? 52.142 9.491 -31.888 1.00 43.06 390 ASP A O 1
ATOM 3104 N N . MET A 1 391 ? 52.515 8.313 -33.748 1.00 39.19 391 MET A N 1
ATOM 3105 C CA . MET A 1 391 ? 51.438 7.354 -33.469 1.00 39.19 391 MET A CA 1
ATOM 3106 C C . MET A 1 391 ? 51.717 6.479 -32.242 1.00 39.19 391 MET A C 1
ATOM 3108 O O . MET A 1 391 ? 50.791 6.229 -31.471 1.00 39.19 391 MET A O 1
ATOM 3112 N N . LYS A 1 392 ? 52.956 6.009 -32.041 1.00 43.31 392 LYS A N 1
ATOM 3113 C CA . LYS A 1 392 ? 53.322 5.191 -30.868 1.00 43.31 392 LYS A CA 1
ATOM 3114 C C . LYS A 1 392 ? 53.244 5.991 -29.568 1.00 43.31 392 LYS A C 1
ATOM 3116 O O . LYS A 1 392 ? 52.736 5.470 -28.577 1.00 43.31 392 LYS A O 1
ATOM 3121 N N . GLU A 1 393 ? 53.684 7.247 -29.579 1.00 46.47 393 GLU A N 1
ATOM 3122 C CA . GLU A 1 393 ? 53.579 8.149 -28.423 1.00 46.47 393 GLU A CA 1
ATOM 3123 C C . GLU A 1 393 ? 52.109 8.450 -28.084 1.00 46.47 393 GLU A C 1
ATOM 3125 O O . GLU A 1 393 ? 51.693 8.267 -26.938 1.00 46.47 393 GLU A O 1
ATOM 3130 N N . LYS A 1 394 ? 51.275 8.764 -29.086 1.00 41.22 394 LYS A N 1
ATOM 3131 C CA . LYS A 1 394 ? 49.823 8.950 -28.893 1.00 41.22 394 LYS A CA 1
ATOM 3132 C C . LYS A 1 394 ? 49.110 7.679 -28.430 1.00 41.22 394 LYS A C 1
ATOM 3134 O O . LYS A 1 394 ? 48.166 7.754 -27.647 1.00 41.22 394 LYS A O 1
ATOM 3139 N N . LEU A 1 395 ? 49.540 6.501 -28.888 1.00 40.41 395 LEU A N 1
ATOM 3140 C CA . LEU A 1 395 ? 48.985 5.222 -28.438 1.00 40.41 395 LEU A CA 1
ATOM 3141 C C . LEU A 1 395 ? 49.312 4.959 -26.960 1.00 40.41 395 LEU A C 1
ATOM 3143 O O . LEU A 1 395 ? 48.437 4.508 -26.221 1.00 40.41 395 LEU A O 1
ATOM 3147 N N . ALA A 1 396 ? 50.531 5.277 -26.517 1.00 45.91 396 ALA A N 1
ATOM 3148 C CA . ALA A 1 396 ? 50.924 5.168 -25.113 1.00 45.91 396 ALA A CA 1
ATOM 3149 C C . ALA A 1 396 ? 50.100 6.107 -24.211 1.00 45.91 396 ALA A C 1
ATOM 3151 O O . ALA A 1 396 ? 49.621 5.682 -23.159 1.00 45.91 396 ALA A O 1
ATOM 3152 N N . GLU A 1 397 ? 49.852 7.343 -24.654 1.00 43.34 397 GLU A N 1
ATOM 3153 C CA . GLU A 1 397 ? 48.995 8.305 -23.946 1.00 43.34 397 GLU A CA 1
ATOM 3154 C C . GLU A 1 397 ? 47.542 7.804 -23.825 1.00 43.34 397 GLU A C 1
ATOM 3156 O O . GLU A 1 397 ? 46.946 7.845 -22.747 1.00 43.34 397 GLU A O 1
ATOM 3161 N N . ILE A 1 398 ? 46.984 7.231 -24.899 1.00 41.03 398 ILE A N 1
ATOM 3162 C CA . ILE A 1 398 ? 45.639 6.627 -24.894 1.00 41.03 398 ILE A CA 1
ATOM 3163 C C . ILE A 1 398 ? 45.553 5.438 -23.921 1.00 41.03 398 ILE A C 1
ATOM 3165 O O . ILE A 1 398 ? 44.529 5.267 -23.254 1.00 41.03 398 ILE A O 1
ATOM 3169 N N . ILE A 1 399 ? 46.604 4.617 -23.818 1.00 44.41 399 ILE A N 1
ATOM 3170 C CA . ILE A 1 399 ? 46.658 3.478 -22.886 1.00 44.41 399 ILE A CA 1
ATOM 3171 C C . ILE A 1 399 ? 46.638 3.956 -21.428 1.00 44.41 399 ILE A C 1
ATOM 3173 O O . ILE A 1 399 ? 45.927 3.369 -20.610 1.00 44.41 399 ILE A O 1
ATOM 3177 N N . GLU A 1 400 ? 47.362 5.023 -21.092 1.00 47.25 400 GLU A N 1
ATOM 3178 C CA . GLU A 1 400 ? 47.351 5.588 -19.736 1.00 47.25 400 GLU A CA 1
ATOM 3179 C C . GLU A 1 400 ? 45.998 6.224 -19.383 1.00 47.25 400 GLU A C 1
ATOM 3181 O O . GLU A 1 400 ? 45.447 5.946 -18.314 1.00 47.25 400 GLU A O 1
ATOM 3186 N N . ILE A 1 401 ? 45.384 6.968 -20.312 1.00 44.69 401 ILE A N 1
ATOM 3187 C CA . ILE A 1 401 ? 44.019 7.502 -20.138 1.00 44.69 401 ILE A CA 1
ATOM 3188 C C . ILE A 1 401 ? 43.015 6.363 -19.900 1.00 44.69 401 ILE A C 1
ATOM 3190 O O . ILE A 1 401 ? 42.137 6.469 -19.040 1.00 44.69 401 ILE A O 1
ATOM 3194 N N . LYS A 1 402 ? 43.152 5.247 -20.626 1.00 43.09 402 LYS A N 1
ATOM 3195 C CA . LYS A 1 402 ? 42.306 4.062 -20.448 1.00 43.09 402 LYS A CA 1
ATOM 3196 C C . LYS A 1 402 ? 42.461 3.459 -19.047 1.00 43.09 402 LYS A C 1
ATOM 3198 O O . LYS A 1 402 ? 41.447 3.208 -18.400 1.00 43.09 402 LYS A O 1
ATOM 3203 N N . LYS A 1 403 ? 43.691 3.249 -18.563 1.00 49.53 403 LYS A N 1
ATOM 3204 C CA . LYS A 1 403 ? 43.939 2.697 -17.215 1.00 49.53 403 LYS A CA 1
ATOM 3205 C C . LYS A 1 403 ? 43.355 3.586 -16.117 1.00 49.53 403 LYS A C 1
ATOM 3207 O O . LYS A 1 403 ? 42.770 3.079 -15.160 1.00 49.53 403 LYS A O 1
ATOM 3212 N N . ALA A 1 404 ? 43.486 4.907 -16.258 1.00 46.44 404 ALA A N 1
ATOM 3213 C CA . ALA A 1 404 ? 42.901 5.864 -15.322 1.00 46.44 404 ALA A CA 1
ATOM 3214 C C . ALA A 1 404 ? 41.366 5.760 -15.295 1.00 46.44 404 ALA A C 1
ATOM 3216 O O . ALA A 1 404 ? 40.774 5.666 -14.219 1.00 46.44 404 ALA A O 1
ATOM 3217 N N . ALA A 1 405 ? 40.731 5.678 -16.468 1.00 42.25 405 ALA A N 1
ATOM 3218 C CA . ALA A 1 405 ? 39.283 5.513 -16.584 1.00 42.25 405 ALA A CA 1
ATOM 3219 C C . ALA A 1 405 ? 38.784 4.167 -16.018 1.00 42.25 405 ALA A C 1
ATOM 3221 O O . ALA A 1 405 ? 37.745 4.127 -15.361 1.00 42.25 405 ALA A O 1
ATOM 3222 N N . GLU A 1 406 ? 39.518 3.069 -16.230 1.00 46.06 406 GLU A N 1
ATOM 3223 C CA . GLU A 1 406 ? 39.192 1.753 -15.655 1.00 46.06 406 GLU A CA 1
ATOM 3224 C C . GLU A 1 406 ? 39.244 1.777 -14.121 1.00 46.06 406 GLU A C 1
ATOM 3226 O O . GLU A 1 406 ? 38.342 1.252 -13.467 1.00 46.06 406 GLU A O 1
ATOM 3231 N N . LYS A 1 407 ? 40.239 2.456 -13.540 1.00 58.06 407 LYS A N 1
ATOM 3232 C CA . LYS A 1 407 ? 40.373 2.614 -12.085 1.00 58.06 407 LYS A CA 1
ATOM 3233 C C . LYS A 1 407 ? 39.249 3.458 -11.474 1.00 58.06 407 LYS A C 1
ATOM 3235 O O . LYS A 1 407 ? 38.737 3.123 -10.404 1.00 58.06 407 LYS A O 1
ATOM 3240 N N . GLU A 1 408 ? 38.849 4.547 -12.130 1.00 46.28 408 GLU A N 1
ATOM 3241 C CA . GLU A 1 408 ? 37.707 5.356 -11.680 1.00 46.28 408 GLU A CA 1
ATOM 3242 C C . GLU A 1 408 ? 36.390 4.582 -11.764 1.00 46.28 408 GLU A C 1
ATOM 3244 O O . GLU A 1 408 ? 35.580 4.635 -10.833 1.00 46.28 408 GLU A O 1
ATOM 3249 N N . LEU A 1 409 ? 36.189 3.820 -12.843 1.00 44.16 409 LEU A N 1
ATOM 3250 C CA . LEU A 1 409 ? 35.005 2.985 -13.013 1.00 44.16 409 LEU A CA 1
ATOM 3251 C C . LEU A 1 409 ? 34.916 1.908 -11.924 1.00 44.16 409 LEU A C 1
ATOM 3253 O O . LEU A 1 409 ? 33.846 1.730 -11.343 1.00 44.16 409 LEU A O 1
ATOM 3257 N N . ASP A 1 410 ? 36.022 1.236 -11.607 1.00 53.28 410 ASP A N 1
ATOM 3258 C CA . ASP A 1 410 ? 36.079 0.219 -10.550 1.00 53.28 410 ASP A CA 1
ATOM 3259 C C . ASP A 1 410 ? 35.749 0.801 -9.163 1.00 53.28 410 ASP A C 1
ATOM 3261 O O . ASP A 1 410 ? 34.960 0.235 -8.400 1.00 53.28 410 ASP A O 1
ATOM 3265 N N . SER A 1 411 ? 36.242 2.009 -8.873 1.00 57.91 411 SER A N 1
ATOM 3266 C CA . SER A 1 411 ? 35.899 2.757 -7.655 1.00 57.91 411 SER A CA 1
ATOM 3267 C C . SER A 1 411 ? 34.405 3.096 -7.577 1.00 57.91 411 SER A C 1
ATOM 3269 O O . SER A 1 411 ? 33.772 2.901 -6.535 1.00 57.91 411 SER A O 1
ATOM 3271 N N . ILE A 1 412 ? 33.805 3.559 -8.681 1.00 49.25 412 ILE A N 1
ATOM 3272 C CA . ILE A 1 412 ? 32.362 3.848 -8.760 1.00 49.25 412 ILE A CA 1
ATOM 3273 C C . ILE A 1 412 ? 31.540 2.573 -8.553 1.00 49.25 412 ILE A C 1
ATOM 3275 O O . ILE A 1 412 ? 30.565 2.586 -7.798 1.00 49.25 412 ILE A O 1
ATOM 3279 N N . VAL A 1 413 ? 31.929 1.470 -9.196 1.00 47.97 413 VAL A N 1
ATOM 3280 C CA . VAL A 1 413 ? 31.251 0.173 -9.068 1.00 47.97 413 VAL A CA 1
ATOM 3281 C C . VAL A 1 413 ? 31.327 -0.333 -7.632 1.00 47.97 413 VAL A C 1
ATOM 3283 O O . VAL A 1 413 ? 30.307 -0.753 -7.088 1.00 47.97 413 VAL A O 1
ATOM 3286 N N . THR A 1 414 ? 32.494 -0.245 -6.995 1.00 62.12 414 THR A N 1
ATOM 3287 C CA . THR A 1 414 ? 32.700 -0.682 -5.608 1.00 62.12 414 THR A CA 1
ATOM 3288 C C . THR A 1 414 ? 31.829 0.117 -4.641 1.00 62.12 414 THR A C 1
ATOM 3290 O O . THR A 1 414 ? 31.033 -0.467 -3.906 1.00 62.12 414 THR A O 1
ATOM 3293 N N . LYS A 1 415 ? 31.853 1.454 -4.728 1.00 56.31 415 LYS A N 1
ATOM 3294 C CA . LYS A 1 415 ? 30.974 2.326 -3.927 1.00 56.31 415 LYS A CA 1
ATOM 3295 C C . LYS A 1 415 ? 29.490 2.052 -4.188 1.00 56.31 415 LYS A C 1
ATOM 3297 O O . LYS A 1 415 ? 28.671 2.094 -3.270 1.00 56.31 415 LYS A O 1
ATOM 3302 N N . GLY A 1 416 ? 29.132 1.751 -5.436 1.00 49.78 416 GLY A N 1
ATOM 3303 C CA . GLY A 1 416 ? 27.779 1.352 -5.820 1.00 49.78 416 GLY A CA 1
ATOM 3304 C C . GLY A 1 416 ? 27.344 0.036 -5.169 1.00 49.78 416 GLY A C 1
ATOM 3305 O O . GLY A 1 416 ? 26.240 -0.034 -4.625 1.00 49.78 416 GLY A O 1
ATOM 3306 N N . LYS A 1 417 ? 28.213 -0.985 -5.173 1.00 54.53 417 LYS A N 1
ATOM 3307 C CA . LYS A 1 417 ? 27.983 -2.281 -4.510 1.00 54.53 417 LYS A CA 1
ATOM 3308 C C . LYS A 1 417 ? 27.804 -2.110 -3.002 1.00 54.53 417 LYS A C 1
ATOM 3310 O O . LYS A 1 417 ? 26.842 -2.631 -2.443 1.00 54.53 417 LYS A O 1
ATOM 3315 N N . GLU A 1 418 ? 28.673 -1.339 -2.355 1.00 67.50 418 GLU A N 1
ATOM 3316 C CA . GLU A 1 418 ? 28.590 -1.054 -0.916 1.00 67.50 418 GLU A CA 1
ATOM 3317 C C . GLU A 1 418 ? 27.281 -0.351 -0.547 1.00 67.50 418 GLU A C 1
ATOM 3319 O O . GLU A 1 418 ? 26.576 -0.780 0.372 1.00 67.50 418 GLU A O 1
ATOM 3324 N N . LYS A 1 419 ? 26.904 0.690 -1.304 1.00 63.00 419 LYS A N 1
ATOM 3325 C CA . LYS A 1 419 ? 25.643 1.407 -1.089 1.00 63.00 419 LYS A CA 1
ATOM 3326 C C . LYS A 1 419 ? 24.448 0.469 -1.240 1.00 63.00 419 LYS A C 1
ATOM 3328 O O . LYS A 1 419 ? 23.587 0.451 -0.360 1.00 63.00 419 LYS A O 1
ATOM 3333 N N . LEU A 1 420 ? 24.419 -0.341 -2.296 1.00 54.44 420 LEU A N 1
ATOM 3334 C CA . LEU A 1 420 ? 23.334 -1.284 -2.559 1.00 54.44 420 LEU A CA 1
ATOM 3335 C C . LEU A 1 420 ? 23.209 -2.341 -1.448 1.00 54.44 420 LEU A C 1
ATOM 3337 O O . LEU A 1 420 ? 22.111 -2.578 -0.949 1.00 54.44 420 LEU A O 1
ATOM 3341 N N . ASN A 1 421 ? 24.327 -2.916 -0.998 1.00 65.06 421 ASN A N 1
ATOM 3342 C CA . ASN A 1 421 ? 24.346 -3.856 0.127 1.00 65.06 421 ASN A CA 1
ATOM 3343 C C . ASN A 1 421 ? 23.818 -3.209 1.414 1.00 65.06 421 ASN A C 1
ATOM 3345 O O . ASN A 1 421 ? 23.036 -3.816 2.148 1.00 65.06 421 ASN A O 1
ATOM 3349 N N . SER A 1 422 ? 24.190 -1.952 1.669 1.00 69.75 422 SER A N 1
ATOM 3350 C CA . SER A 1 422 ? 23.699 -1.211 2.832 1.00 69.75 422 SER A CA 1
ATOM 3351 C C . SER A 1 422 ? 22.189 -0.940 2.773 1.00 69.75 422 SER A C 1
ATOM 3353 O O . SER A 1 422 ? 21.535 -0.969 3.814 1.00 69.75 422 SER A O 1
ATOM 3355 N N . MET A 1 423 ? 21.628 -0.724 1.576 1.00 61.47 423 MET A N 1
ATOM 3356 C CA . MET A 1 423 ? 20.187 -0.540 1.366 1.00 61.47 423 MET A CA 1
ATOM 3357 C C . MET A 1 423 ? 19.412 -1.846 1.559 1.00 61.47 423 MET A C 1
ATOM 3359 O O . MET A 1 423 ? 18.353 -1.828 2.181 1.00 61.47 423 MET A O 1
ATOM 3363 N N . PHE A 1 424 ? 19.945 -2.980 1.092 1.00 62.66 424 PHE A N 1
ATOM 3364 C CA . PHE A 1 424 ? 19.324 -4.290 1.322 1.00 62.66 424 PHE A CA 1
ATOM 3365 C C . PHE A 1 424 ? 19.303 -4.666 2.800 1.00 62.66 424 PHE A C 1
ATOM 3367 O O . PHE A 1 424 ? 18.273 -5.108 3.307 1.00 62.66 424 PHE A O 1
ATOM 3374 N N . LYS A 1 425 ? 20.413 -4.437 3.511 1.00 72.94 425 LYS A N 1
ATOM 3375 C CA . LYS A 1 425 ? 20.472 -4.660 4.960 1.00 72.94 425 LYS A CA 1
ATOM 3376 C C . LYS A 1 425 ? 19.449 -3.789 5.691 1.00 72.94 425 LYS A C 1
ATOM 3378 O O . LYS A 1 425 ? 18.749 -4.279 6.573 1.00 72.94 425 LYS A O 1
ATOM 3383 N N . LEU A 1 426 ? 19.325 -2.526 5.277 1.00 71.81 426 LEU A N 1
ATOM 3384 C CA . LEU A 1 426 ? 18.340 -1.608 5.837 1.00 71.81 426 LEU A CA 1
ATOM 3385 C C . LEU A 1 426 ? 16.907 -2.098 5.600 1.00 71.81 426 LEU A C 1
ATOM 3387 O O . LEU A 1 426 ? 16.105 -2.054 6.523 1.00 71.81 426 LEU A O 1
ATOM 3391 N N . GLU A 1 427 ? 16.590 -2.589 4.401 1.00 70.62 427 GLU A N 1
ATOM 3392 C CA . GLU A 1 427 ? 15.267 -3.122 4.048 1.00 70.62 427 GLU A CA 1
ATOM 3393 C C . GLU A 1 427 ? 14.909 -4.395 4.832 1.00 70.62 427 GLU A C 1
ATOM 3395 O O . GLU A 1 427 ? 13.774 -4.571 5.284 1.00 70.62 427 GLU A O 1
ATOM 3400 N N . GLU A 1 428 ? 15.871 -5.294 5.032 1.00 73.94 428 GLU A N 1
ATOM 3401 C CA . GLU A 1 428 ? 15.684 -6.484 5.864 1.00 73.94 428 GLU A CA 1
ATOM 3402 C C . GLU A 1 428 ? 15.382 -6.106 7.316 1.00 73.94 428 GLU A C 1
ATOM 3404 O O . GLU A 1 428 ? 14.436 -6.630 7.912 1.00 73.94 428 GLU A O 1
ATOM 3409 N N . GLN A 1 429 ? 16.111 -5.125 7.847 1.00 78.12 429 GLN A N 1
ATOM 3410 C CA . GLN A 1 429 ? 15.837 -4.551 9.160 1.00 78.12 429 GLN A CA 1
ATOM 3411 C C . GLN A 1 429 ? 14.464 -3.859 9.207 1.00 78.12 429 GLN A C 1
ATOM 3413 O O . GLN A 1 429 ? 13.749 -4.050 10.190 1.00 78.12 429 GLN A O 1
ATOM 3418 N N . THR A 1 430 ? 14.034 -3.157 8.140 1.00 73.44 430 THR A N 1
ATOM 3419 C CA . THR A 1 430 ? 12.689 -2.539 8.059 1.00 73.44 430 THR A CA 1
ATOM 3420 C C . THR A 1 430 ? 11.628 -3.601 8.265 1.00 73.44 430 THR A C 1
ATOM 3422 O O . THR A 1 430 ? 10.718 -3.447 9.075 1.00 73.44 430 THR A O 1
ATOM 3425 N N . ASN A 1 431 ? 11.747 -4.692 7.511 1.00 78.06 431 ASN A N 1
ATOM 3426 C CA . ASN A 1 431 ? 10.770 -5.765 7.509 1.00 78.06 431 ASN A CA 1
ATOM 3427 C C . ASN A 1 431 ? 10.739 -6.493 8.851 1.00 78.06 431 ASN A C 1
ATOM 3429 O O . ASN A 1 431 ? 9.655 -6.784 9.352 1.00 78.06 431 ASN A O 1
ATOM 3433 N N . SER A 1 432 ? 11.910 -6.744 9.439 1.00 81.56 432 SER A N 1
ATOM 3434 C CA . SER A 1 432 ? 12.025 -7.342 10.768 1.00 81.56 432 SER A CA 1
ATOM 3435 C C . SER A 1 432 ? 11.340 -6.477 11.829 1.00 81.56 432 SER A C 1
ATOM 3437 O O . SER A 1 432 ? 10.447 -6.956 12.528 1.00 81.56 432 SER A O 1
ATOM 3439 N N . MET A 1 433 ? 11.674 -5.183 11.887 1.00 81.69 433 MET A N 1
ATOM 3440 C CA . MET A 1 433 ? 11.121 -4.259 12.881 1.00 81.69 433 MET A CA 1
ATOM 3441 C C . MET A 1 433 ? 9.615 -4.050 12.702 1.00 81.69 433 MET A C 1
ATOM 3443 O O . MET A 1 433 ? 8.851 -4.104 13.663 1.00 81.69 433 MET A O 1
ATOM 3447 N N . TYR A 1 434 ? 9.163 -3.883 11.461 1.00 82.50 434 TYR A N 1
ATOM 3448 C CA . TYR A 1 434 ? 7.744 -3.779 11.131 1.00 82.50 434 TYR A CA 1
ATOM 3449 C C . TYR A 1 434 ? 6.959 -5.016 11.592 1.00 82.50 434 TYR A C 1
ATOM 3451 O O . TYR A 1 434 ? 5.932 -4.883 12.257 1.00 82.50 434 TYR A O 1
ATOM 3459 N N . ASN A 1 435 ? 7.462 -6.222 11.308 1.00 82.38 435 ASN A N 1
ATOM 3460 C CA . ASN A 1 435 ? 6.813 -7.461 11.738 1.00 82.38 435 ASN A CA 1
ATOM 3461 C C . ASN A 1 435 ? 6.825 -7.615 13.267 1.00 82.38 435 ASN A C 1
ATOM 3463 O O . ASN A 1 435 ? 5.835 -8.072 13.835 1.00 82.38 435 ASN A O 1
ATOM 3467 N N . LYS A 1 436 ? 7.918 -7.214 13.934 1.00 83.19 436 LYS A N 1
ATOM 3468 C CA . LYS A 1 436 ? 8.029 -7.202 15.402 1.00 83.19 436 LYS A CA 1
ATOM 3469 C C . LYS A 1 436 ? 6.924 -6.338 16.016 1.00 83.19 436 LYS A C 1
ATOM 3471 O O . LYS A 1 436 ? 6.216 -6.821 16.889 1.00 83.19 436 LYS A O 1
ATOM 3476 N N . LEU A 1 437 ? 6.716 -5.124 15.502 1.00 79.00 437 LEU A N 1
ATOM 3477 C CA . LEU A 1 437 ? 5.718 -4.182 16.028 1.00 79.00 437 LEU A CA 1
ATOM 3478 C C . LEU A 1 437 ? 4.266 -4.568 15.722 1.00 79.00 437 LEU A C 1
ATOM 3480 O O . LEU A 1 437 ? 3.378 -4.256 16.510 1.00 79.00 437 LEU A O 1
ATOM 3484 N N . ILE A 1 438 ? 4.000 -5.228 14.592 1.00 78.25 438 ILE A N 1
ATOM 3485 C CA . ILE A 1 438 ? 2.641 -5.692 14.272 1.00 78.25 438 ILE A CA 1
ATOM 3486 C C . ILE A 1 438 ? 2.248 -6.909 15.105 1.00 78.25 438 ILE A C 1
ATOM 3488 O O . ILE A 1 438 ? 1.102 -6.996 15.540 1.00 78.25 438 ILE A O 1
ATOM 3492 N N . ASN A 1 439 ? 3.178 -7.840 15.319 1.00 73.56 439 ASN A N 1
ATOM 3493 C CA . ASN A 1 439 ? 2.892 -9.072 16.053 1.00 73.56 439 ASN A CA 1
ATOM 3494 C C . ASN A 1 439 ? 2.951 -8.874 17.569 1.00 73.56 439 ASN A C 1
ATOM 3496 O O . ASN A 1 439 ? 2.182 -9.500 18.288 1.00 73.56 439 ASN A O 1
ATOM 3500 N N . ASN A 1 440 ? 3.837 -7.994 18.035 1.00 66.62 440 ASN A N 1
ATOM 3501 C CA . ASN A 1 440 ? 3.981 -7.612 19.432 1.00 66.62 440 ASN A CA 1
ATOM 3502 C C . ASN A 1 440 ? 3.908 -6.085 19.531 1.00 66.62 440 ASN A C 1
ATOM 3504 O O . ASN A 1 440 ? 4.945 -5.433 19.694 1.00 66.62 440 ASN A O 1
ATOM 3508 N N . PRO A 1 441 ? 2.709 -5.487 19.407 1.00 61.47 441 PRO A N 1
ATOM 3509 C CA . PRO A 1 441 ? 2.563 -4.094 19.777 1.00 61.47 441 PRO A CA 1
ATOM 3510 C C . PRO A 1 441 ? 2.995 -3.964 21.251 1.00 61.47 441 PRO A C 1
ATOM 3512 O O . PRO A 1 441 ? 2.605 -4.814 22.051 1.00 61.47 441 PRO A O 1
ATOM 3515 N N . PRO A 1 442 ? 3.818 -2.967 21.620 1.00 53.78 442 PRO A N 1
ATOM 3516 C CA . PRO A 1 442 ? 4.197 -2.702 22.996 1.00 53.78 442 PRO A CA 1
ATOM 3517 C C . PRO A 1 442 ? 2.925 -2.572 23.826 1.00 53.78 442 PRO A C 1
ATOM 3519 O O . PRO A 1 442 ? 2.173 -1.600 23.716 1.00 53.78 442 PRO A O 1
ATOM 3522 N N . ASP A 1 443 ? 2.670 -3.620 24.599 1.00 47.53 443 ASP A N 1
ATOM 3523 C CA . ASP A 1 443 ? 1.611 -3.656 25.581 1.00 47.53 443 ASP A CA 1
ATOM 3524 C C . ASP A 1 443 ? 2.034 -2.766 26.749 1.00 47.53 443 ASP A C 1
ATOM 3526 O O . ASP A 1 443 ? 3.208 -2.719 27.127 1.00 47.53 443 ASP A O 1
ATOM 3530 N N . ASN A 1 444 ? 1.079 -2.062 27.345 1.00 47.69 444 ASN A N 1
ATOM 3531 C CA . ASN A 1 444 ? 1.341 -1.070 28.389 1.00 47.69 444 ASN A CA 1
ATOM 3532 C C . ASN A 1 444 ? 1.802 -1.707 29.719 1.00 47.69 444 ASN A C 1
ATOM 3534 O O . ASN A 1 444 ? 1.897 -1.014 30.728 1.00 47.69 444 ASN A O 1
ATOM 3538 N N . THR A 1 445 ? 2.045 -3.023 29.744 1.00 44.97 445 THR A N 1
ATOM 3539 C CA . THR A 1 445 ? 2.198 -3.808 30.974 1.00 44.97 445 THR A CA 1
ATOM 3540 C C . THR A 1 445 ? 3.365 -4.795 31.028 1.00 44.97 445 THR A C 1
ATOM 3542 O O . THR A 1 445 ? 3.435 -5.562 31.986 1.00 44.97 445 THR A O 1
ATOM 3545 N N . GLN A 1 446 ? 4.333 -4.775 30.105 1.00 38.09 446 GLN A N 1
ATOM 3546 C CA . GLN A 1 446 ? 5.572 -5.549 30.295 1.00 38.09 446 GLN A CA 1
ATOM 3547 C C . GLN A 1 446 ? 6.835 -4.710 30.066 1.00 38.09 446 GLN A C 1
ATOM 3549 O O . GLN A 1 446 ? 7.251 -4.453 28.942 1.00 38.09 446 GLN A O 1
ATOM 3554 N N . ILE A 1 447 ? 7.432 -4.354 31.212 1.00 42.47 447 ILE A N 1
ATOM 3555 C CA . ILE A 1 447 ? 8.813 -3.921 31.451 1.00 42.47 447 ILE A CA 1
ATOM 3556 C C . ILE A 1 447 ? 9.160 -2.581 30.786 1.00 42.47 447 ILE A C 1
ATOM 3558 O O . ILE A 1 447 ? 9.541 -2.514 29.618 1.00 42.47 447 ILE A O 1
ATOM 3562 N N . GLU A 1 448 ? 9.092 -1.501 31.573 1.00 49.81 448 GLU A N 1
ATOM 3563 C CA . GLU A 1 448 ? 9.518 -0.153 31.167 1.00 49.81 448 GLU A CA 1
ATOM 3564 C C . GLU A 1 448 ? 10.907 -0.156 30.501 1.00 49.81 448 GLU A C 1
ATOM 3566 O O . GLU A 1 448 ? 11.101 0.547 29.509 1.00 49.81 448 GLU A O 1
ATOM 3571 N N . GLU A 1 449 ? 11.830 -1.016 30.947 1.00 48.62 449 GLU A N 1
ATOM 3572 C CA . GLU A 1 449 ? 13.161 -1.198 30.348 1.00 48.62 449 GLU A CA 1
ATOM 3573 C C . GLU A 1 449 ? 13.147 -1.875 28.965 1.00 48.62 449 GLU A C 1
ATOM 3575 O O . GLU A 1 449 ? 13.772 -1.352 28.043 1.00 48.62 449 GLU A O 1
ATOM 3580 N N . GLN A 1 450 ? 12.392 -2.965 28.757 1.00 49.75 450 GLN A N 1
ATOM 3581 C CA . GLN A 1 450 ? 12.251 -3.577 27.423 1.00 49.75 450 GLN A CA 1
ATOM 3582 C C . GLN A 1 450 ? 11.539 -2.628 26.454 1.00 49.75 450 GLN A C 1
ATOM 3584 O O . GLN A 1 450 ? 11.869 -2.580 25.268 1.00 49.75 450 GLN A O 1
ATOM 3589 N N . SER A 1 451 ? 10.607 -1.816 26.963 1.00 63.75 451 SER A N 1
ATOM 3590 C CA . SER A 1 451 ? 9.968 -0.757 26.182 1.00 63.75 451 SER A CA 1
ATOM 3591 C C . SER A 1 451 ? 10.955 0.352 25.804 1.00 63.75 451 SER A C 1
ATOM 3593 O O . SER A 1 451 ? 10.840 0.929 24.725 1.00 63.75 451 SER A O 1
ATOM 3595 N N . LYS A 1 452 ? 11.935 0.653 26.664 1.00 72.75 452 LYS A N 1
ATOM 3596 C CA . LYS A 1 452 ? 12.937 1.697 26.431 1.00 72.75 452 LYS A CA 1
ATOM 3597 C C . LYS A 1 452 ? 13.937 1.274 25.360 1.00 72.75 452 LYS A C 1
ATOM 3599 O O . LYS A 1 452 ? 14.127 2.021 24.406 1.00 72.75 452 LYS A O 1
ATOM 3604 N N . GLU A 1 453 ? 14.488 0.066 25.456 1.00 71.62 453 GLU A N 1
ATOM 3605 C CA . GLU A 1 453 ? 15.422 -0.467 24.454 1.00 71.62 453 GLU A CA 1
ATOM 3606 C C . GLU A 1 453 ? 14.760 -0.575 23.071 1.00 71.62 453 GLU A C 1
ATOM 3608 O O . GLU A 1 453 ? 15.323 -0.135 22.072 1.00 71.62 453 GLU A O 1
ATOM 3613 N N . GLN A 1 454 ? 13.511 -1.050 23.005 1.00 73.00 454 GLN A N 1
ATOM 3614 C CA . GLN A 1 454 ? 12.749 -1.102 21.750 1.00 73.00 454 GLN A CA 1
ATOM 3615 C C . GLN A 1 454 ? 12.465 0.288 21.161 1.00 73.00 454 GLN A C 1
ATOM 3617 O O . GLN A 1 454 ? 12.449 0.449 19.938 1.00 73.00 454 GLN A O 1
ATOM 3622 N N . LYS A 1 455 ? 12.238 1.300 22.009 1.00 79.31 455 LYS A N 1
ATOM 3623 C CA . LYS A 1 455 ? 12.052 2.690 21.568 1.00 79.31 455 LYS A CA 1
ATOM 3624 C C . LYS A 1 455 ? 13.355 3.292 21.046 1.00 79.31 455 LYS A C 1
ATOM 3626 O O . LYS A 1 455 ? 13.341 3.953 20.011 1.00 79.31 455 LYS A O 1
ATOM 3631 N N . GLU A 1 456 ? 14.475 3.053 21.720 1.00 84.06 456 GLU A N 1
ATOM 3632 C CA . GLU A 1 456 ? 15.799 3.500 21.269 1.00 84.06 456 GLU A CA 1
ATOM 3633 C C . GLU A 1 456 ? 16.194 2.822 19.947 1.00 84.06 456 GLU A C 1
ATOM 3635 O O . GLU A 1 456 ? 16.632 3.502 19.014 1.00 84.06 456 GLU A O 1
ATOM 3640 N N . GLU A 1 457 ? 15.942 1.514 19.825 1.00 84.31 457 GLU A N 1
ATOM 3641 C CA . GLU A 1 457 ? 16.118 0.737 18.593 1.00 84.31 457 GLU A CA 1
ATOM 3642 C C . GLU A 1 457 ? 15.293 1.336 17.440 1.00 84.31 457 GLU A C 1
ATOM 3644 O O . GLU A 1 457 ? 15.834 1.619 16.367 1.00 84.31 457 GLU A O 1
ATOM 3649 N N . LEU A 1 458 ? 14.001 1.603 17.665 1.00 84.56 458 LEU A N 1
ATOM 3650 C CA . LEU A 1 458 ? 13.120 2.199 16.657 1.00 84.56 458 LEU A CA 1
ATOM 3651 C C . LEU A 1 458 ? 13.556 3.615 16.251 1.00 84.56 458 LEU A C 1
ATOM 3653 O O . LEU A 1 458 ? 13.567 3.940 15.061 1.00 84.56 458 LEU A O 1
ATOM 3657 N N . SER A 1 459 ? 13.913 4.457 17.220 1.00 87.19 459 SER A N 1
ATOM 3658 C CA . SER A 1 459 ? 14.337 5.840 16.978 1.00 87.19 459 SER A CA 1
ATOM 3659 C C . SER A 1 459 ? 15.614 5.882 16.132 1.00 87.19 459 SER A C 1
ATOM 3661 O O . SER A 1 459 ? 15.644 6.512 15.073 1.00 87.19 459 SER A O 1
ATOM 3663 N N . SER A 1 460 ? 16.633 5.106 16.518 1.00 87.31 460 SER A N 1
ATOM 3664 C CA . SER A 1 460 ? 17.879 4.956 15.753 1.00 87.31 460 SER A CA 1
ATOM 3665 C C . SER A 1 460 ? 17.610 4.507 14.312 1.00 87.31 460 SER A C 1
ATOM 3667 O O . SER A 1 460 ? 18.147 5.061 13.348 1.00 87.31 460 SER A O 1
ATOM 3669 N N . TYR A 1 461 ? 16.703 3.544 14.155 1.00 82.75 461 TYR A N 1
ATOM 3670 C CA . TYR A 1 461 ? 16.352 2.981 12.862 1.00 82.75 461 TYR A CA 1
ATOM 3671 C C . TYR A 1 461 ? 15.612 3.966 11.944 1.00 82.75 461 TYR A C 1
ATOM 3673 O O . TYR A 1 461 ? 15.918 4.080 10.753 1.00 82.75 461 TYR A O 1
ATOM 3681 N N . THR A 1 462 ? 14.644 4.711 12.479 1.00 89.12 462 THR A N 1
ATOM 3682 C CA . THR A 1 462 ? 13.898 5.701 11.690 1.00 89.12 462 THR A CA 1
ATOM 3683 C C . THR A 1 462 ? 14.760 6.896 11.283 1.00 89.12 462 THR A C 1
ATOM 3685 O O . THR A 1 462 ? 14.558 7.443 10.195 1.00 89.12 462 THR A O 1
ATOM 3688 N N . GLU A 1 463 ? 15.763 7.268 12.081 1.00 89.44 463 GLU A N 1
ATOM 3689 C CA . GLU A 1 463 ? 16.796 8.225 11.669 1.00 89.44 463 GLU A CA 1
ATOM 3690 C C . GLU A 1 463 ? 17.692 7.660 10.560 1.00 89.44 463 GLU A C 1
ATOM 3692 O O . GLU A 1 463 ? 18.023 8.359 9.598 1.00 89.44 463 GLU A O 1
ATOM 3697 N N . GLU A 1 464 ? 18.034 6.373 10.618 1.00 87.12 464 GLU A N 1
ATOM 3698 C CA . GLU A 1 464 ? 18.797 5.730 9.552 1.00 87.12 464 GLU A CA 1
ATOM 3699 C C . GLU A 1 464 ? 18.026 5.666 8.223 1.00 87.12 464 GLU A C 1
ATOM 3701 O O . GLU A 1 464 ? 18.626 5.928 7.173 1.00 87.12 464 GLU A O 1
ATOM 3706 N N . ILE A 1 465 ? 16.711 5.408 8.257 1.00 86.12 465 ILE A N 1
ATOM 3707 C CA . ILE A 1 465 ? 15.829 5.544 7.085 1.00 86.12 465 ILE A CA 1
ATOM 3708 C C . ILE A 1 465 ? 15.958 6.951 6.497 1.00 86.12 465 ILE A C 1
ATOM 3710 O O . ILE A 1 465 ? 16.271 7.076 5.314 1.00 86.12 465 ILE A O 1
ATOM 3714 N N . LYS A 1 466 ? 15.784 7.999 7.315 1.00 88.50 466 LYS A N 1
ATOM 3715 C CA . LYS A 1 466 ? 15.842 9.399 6.854 1.00 88.50 466 LYS A CA 1
ATOM 3716 C C . LYS A 1 466 ? 17.194 9.797 6.281 1.00 88.50 466 LYS A C 1
ATOM 3718 O O . LYS A 1 466 ? 17.259 10.617 5.371 1.00 88.50 466 LYS A O 1
ATOM 3723 N N . ARG A 1 467 ? 18.278 9.233 6.812 1.00 88.00 467 ARG A N 1
ATOM 3724 C CA . ARG A 1 467 ? 19.643 9.515 6.356 1.00 88.00 467 ARG A CA 1
ATOM 3725 C C . ARG A 1 467 ? 19.975 8.820 5.036 1.00 88.00 467 ARG A C 1
ATOM 3727 O O . ARG A 1 467 ? 20.704 9.381 4.222 1.00 88.00 467 ARG A O 1
ATOM 3734 N N . LYS A 1 468 ? 19.535 7.571 4.860 1.00 80.00 468 LYS A N 1
ATOM 3735 C CA . LYS A 1 468 ? 19.957 6.716 3.736 1.00 80.00 468 LYS A CA 1
ATOM 3736 C C . LYS A 1 468 ? 18.996 6.728 2.554 1.00 80.00 468 LYS A C 1
ATOM 3738 O O . LYS A 1 468 ? 19.456 6.504 1.435 1.00 80.00 468 LYS A O 1
ATOM 3743 N N . LYS A 1 469 ? 17.705 6.952 2.802 1.00 79.69 469 LYS A N 1
ATOM 3744 C CA . LYS A 1 469 ? 16.658 6.979 1.783 1.00 79.69 469 LYS A CA 1
ATOM 3745 C C . LYS A 1 469 ? 16.177 8.409 1.561 1.00 79.69 469 LYS A C 1
ATOM 3747 O O . LYS A 1 469 ? 16.075 9.187 2.507 1.00 79.69 469 LYS A O 1
ATOM 3752 N N . ILE A 1 470 ? 15.834 8.750 0.326 1.00 80.25 470 ILE A N 1
ATOM 3753 C CA . ILE A 1 470 ? 15.062 9.964 0.041 1.00 80.25 470 ILE A CA 1
ATOM 3754 C C . ILE A 1 470 ? 13.568 9.657 0.137 1.00 80.25 470 ILE A C 1
ATOM 3756 O O . ILE A 1 470 ? 13.133 8.530 -0.071 1.00 80.25 470 ILE A O 1
ATOM 3760 N N . GLU A 1 471 ? 12.758 10.675 0.412 1.00 78.88 471 GLU A N 1
ATOM 3761 C CA . GLU A 1 471 ? 11.329 10.504 0.690 1.00 78.88 471 GLU A CA 1
ATOM 3762 C C . GLU A 1 471 ? 10.551 9.762 -0.418 1.00 78.88 471 GLU A C 1
ATOM 3764 O O . GLU A 1 471 ? 9.640 8.987 -0.127 1.00 78.88 471 GLU A O 1
ATOM 3769 N N . SER A 1 472 ? 10.933 9.938 -1.688 1.00 74.50 472 SER A N 1
ATOM 3770 C CA . SER A 1 472 ? 10.312 9.235 -2.821 1.00 74.50 472 SER A CA 1
ATOM 3771 C C . SER A 1 472 ? 10.591 7.727 -2.860 1.00 74.50 472 SER A C 1
ATOM 3773 O O . SER A 1 472 ? 9.951 7.022 -3.636 1.00 74.50 472 SER A O 1
ATOM 3775 N N . GLU A 1 473 ? 11.533 7.230 -2.057 1.00 78.94 473 GLU A N 1
ATOM 3776 C CA . GLU A 1 473 ? 11.847 5.800 -1.903 1.00 78.94 473 GLU A CA 1
ATOM 3777 C C . GLU A 1 473 ? 11.065 5.126 -0.788 1.00 78.94 473 GLU A C 1
ATOM 3779 O O . GLU A 1 473 ? 11.083 3.899 -0.682 1.00 78.94 473 GLU A O 1
ATOM 3784 N N . TYR A 1 474 ? 10.441 5.903 0.097 1.00 85.75 474 TYR A N 1
ATOM 3785 C CA . TYR A 1 474 ? 9.860 5.341 1.304 1.00 85.75 474 TYR A CA 1
ATOM 3786 C C . TYR A 1 474 ? 8.712 4.404 0.945 1.00 85.75 474 TYR A C 1
ATOM 3788 O O . TYR A 1 474 ? 7.739 4.775 0.283 1.00 85.75 474 TYR A O 1
ATOM 3796 N N . THR A 1 475 ? 8.824 3.172 1.423 1.00 87.50 475 THR A N 1
ATOM 3797 C CA . THR A 1 475 ? 7.784 2.156 1.308 1.00 87.50 475 THR A CA 1
ATOM 3798 C C . THR A 1 475 ? 6.644 2.436 2.289 1.00 87.50 475 THR A C 1
ATOM 3800 O O . THR A 1 475 ? 6.780 3.223 3.228 1.00 87.50 475 THR A O 1
ATOM 3803 N N . ALA A 1 476 ? 5.512 1.743 2.133 1.00 90.50 476 ALA A N 1
ATOM 3804 C CA . ALA A 1 476 ? 4.428 1.805 3.117 1.00 90.50 476 ALA A CA 1
ATOM 3805 C C . ALA A 1 476 ? 4.906 1.428 4.535 1.00 90.50 476 ALA A C 1
ATOM 3807 O O . ALA A 1 476 ? 4.445 2.009 5.515 1.00 90.50 476 ALA A O 1
ATOM 3808 N N . LYS A 1 477 ? 5.863 0.494 4.640 1.00 91.75 477 LYS A N 1
ATOM 3809 C CA . LYS A 1 477 ? 6.460 0.065 5.912 1.00 91.75 477 LYS A CA 1
ATOM 3810 C C . LYS A 1 477 ? 7.365 1.136 6.509 1.00 91.75 477 LYS A C 1
ATOM 3812 O O . LYS A 1 477 ? 7.272 1.382 7.705 1.00 91.75 477 LYS A O 1
ATOM 3817 N N . ASP A 1 478 ? 8.175 1.810 5.691 1.00 92.56 478 ASP A N 1
ATOM 3818 C CA . ASP A 1 478 ? 8.994 2.941 6.150 1.00 92.56 478 ASP A CA 1
ATOM 3819 C C . ASP A 1 478 ? 8.100 4.046 6.732 1.00 92.56 478 ASP A C 1
ATOM 3821 O O . ASP A 1 478 ? 8.316 4.506 7.853 1.00 92.56 478 ASP A O 1
ATOM 3825 N N . TRP A 1 479 ? 7.035 4.417 6.010 1.00 96.56 479 TRP A N 1
ATOM 3826 C CA . TRP A 1 479 ? 6.060 5.397 6.489 1.00 96.56 479 TRP A CA 1
ATOM 3827 C C . TRP A 1 479 ? 5.320 4.947 7.746 1.00 96.56 479 TRP A C 1
ATOM 3829 O O . TRP A 1 479 ? 5.105 5.756 8.646 1.00 96.56 479 TRP A O 1
ATOM 3839 N N . PHE A 1 480 ? 4.960 3.667 7.837 1.00 94.94 480 PHE A N 1
ATOM 3840 C CA . PHE A 1 480 ? 4.347 3.104 9.036 1.00 94.94 480 PHE A CA 1
ATOM 3841 C C . PHE A 1 480 ? 5.273 3.221 10.250 1.00 94.94 480 PHE A C 1
ATOM 3843 O O . PHE A 1 480 ? 4.828 3.681 11.297 1.00 94.94 480 PHE A O 1
ATOM 3850 N N . LEU A 1 481 ? 6.552 2.853 10.112 1.00 92.81 481 LEU A N 1
ATOM 3851 C CA . LEU A 1 481 ? 7.536 2.939 11.195 1.00 92.81 481 LEU A CA 1
ATOM 3852 C C . LEU A 1 481 ? 7.793 4.387 11.615 1.00 92.81 481 LEU A C 1
ATOM 3854 O O . LEU A 1 481 ? 7.866 4.670 12.806 1.00 92.81 481 LEU A O 1
ATOM 3858 N N . LEU A 1 482 ? 7.860 5.315 10.658 1.00 95.56 482 LEU A N 1
ATOM 3859 C CA . LEU A 1 482 ? 7.957 6.749 10.942 1.00 95.56 482 LEU A CA 1
ATOM 3860 C C . LEU A 1 482 ? 6.724 7.276 11.683 1.00 95.56 482 LEU A C 1
ATOM 3862 O O . LEU A 1 482 ? 6.862 8.079 12.603 1.00 95.56 482 LEU A O 1
ATOM 3866 N N . GLY A 1 483 ? 5.524 6.833 11.296 1.00 95.69 483 GLY A N 1
ATOM 3867 C CA . GLY A 1 483 ? 4.284 7.146 12.009 1.00 95.69 483 GLY A CA 1
ATOM 3868 C C . GLY A 1 483 ? 4.295 6.597 13.431 1.00 95.69 483 GLY A C 1
ATOM 3869 O O . GLY A 1 483 ? 3.945 7.306 14.370 1.00 95.69 483 GLY A O 1
ATOM 3870 N N . TYR A 1 484 ? 4.783 5.368 13.588 1.00 91.75 484 TYR A N 1
ATOM 3871 C CA . TYR A 1 484 ? 4.895 4.684 14.869 1.00 91.75 484 TYR A CA 1
ATOM 3872 C C . TYR A 1 484 ? 5.863 5.391 15.824 1.00 91.75 484 TYR A C 1
ATOM 3874 O O . TYR A 1 484 ? 5.506 5.665 16.966 1.00 91.75 484 TYR A O 1
ATOM 3882 N N . ASP A 1 485 ? 7.054 5.751 15.345 1.00 92.25 485 ASP A N 1
ATOM 3883 C CA . ASP A 1 485 ? 8.043 6.544 16.084 1.00 92.25 485 ASP A CA 1
ATOM 3884 C C . ASP A 1 485 ? 7.492 7.929 16.464 1.00 92.25 485 ASP A C 1
ATOM 3886 O O . ASP A 1 485 ? 7.543 8.341 17.626 1.00 92.25 485 ASP A O 1
ATOM 3890 N N . ALA A 1 486 ? 6.869 8.628 15.510 1.00 93.25 486 ALA A N 1
ATOM 3891 C CA . ALA A 1 486 ? 6.261 9.928 15.769 1.00 93.25 486 ALA A CA 1
ATOM 3892 C C . ALA A 1 486 ? 5.141 9.853 16.823 1.00 93.25 486 ALA A C 1
ATOM 3894 O O . ALA A 1 486 ? 5.013 10.776 17.627 1.00 93.25 486 ALA A O 1
ATOM 3895 N N . TY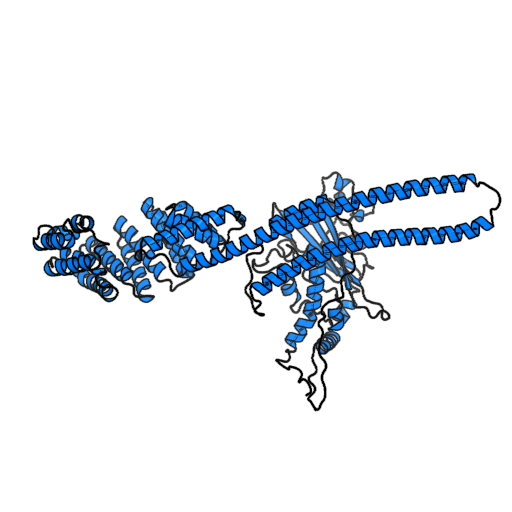R A 1 487 ? 4.361 8.769 16.842 1.00 90.38 487 TYR A N 1
ATOM 3896 C CA . TYR A 1 487 ? 3.283 8.552 17.805 1.00 90.38 487 TYR A CA 1
ATOM 3897 C C . TYR A 1 487 ? 3.808 8.157 19.193 1.00 90.38 487 TYR A C 1
ATOM 3899 O O . TYR A 1 487 ? 3.541 8.857 20.169 1.00 90.38 487 TYR A O 1
ATOM 3907 N N . TYR A 1 488 ? 4.561 7.060 19.289 1.00 83.81 488 TYR A N 1
ATOM 3908 C CA . TYR A 1 488 ? 4.933 6.445 20.569 1.00 83.81 488 TYR A CA 1
ATOM 3909 C C . TYR A 1 488 ? 6.156 7.073 21.240 1.00 83.81 488 TYR A C 1
ATOM 3911 O O . TYR A 1 488 ? 6.251 7.039 22.467 1.00 83.81 488 TYR A O 1
ATOM 3919 N N . ILE A 1 489 ? 7.100 7.610 20.464 1.00 86.06 489 ILE A N 1
ATOM 3920 C CA . ILE A 1 489 ? 8.375 8.123 20.988 1.00 86.06 489 ILE A CA 1
ATOM 3921 C C . ILE A 1 489 ? 8.337 9.644 21.035 1.00 86.06 489 ILE A C 1
ATOM 3923 O O . ILE A 1 489 ? 8.556 10.238 22.088 1.00 86.06 489 ILE A O 1
ATOM 3927 N N . GLN A 1 490 ? 8.018 10.283 19.907 1.00 87.06 490 GLN A N 1
ATOM 3928 C CA . GLN A 1 490 ? 8.042 11.747 19.820 1.00 87.06 490 GLN A CA 1
ATOM 3929 C C . GLN A 1 490 ? 6.768 12.413 20.349 1.00 87.06 490 GLN A C 1
ATOM 3931 O O . GLN A 1 490 ? 6.791 13.618 20.587 1.00 87.06 490 GLN A O 1
ATOM 3936 N N . GLN A 1 491 ? 5.662 11.667 20.468 1.00 88.50 491 GLN A N 1
ATOM 3937 C CA . GLN A 1 491 ? 4.328 12.182 20.811 1.00 88.50 491 GLN A CA 1
ATOM 3938 C C . GLN A 1 491 ? 3.869 13.346 19.906 1.00 88.50 491 GLN A C 1
ATOM 3940 O O . GLN A 1 491 ? 3.149 14.248 20.326 1.00 88.50 491 GLN A O 1
ATOM 3945 N N . LYS A 1 492 ? 4.287 13.333 18.634 1.00 94.00 492 LYS A N 1
ATOM 3946 C CA . LYS A 1 492 ? 3.913 14.318 17.605 1.00 94.00 492 LYS A CA 1
ATOM 3947 C C . LYS A 1 492 ? 2.767 13.769 16.765 1.00 94.00 492 LYS A C 1
ATOM 3949 O O . LYS A 1 492 ? 2.980 13.267 15.658 1.00 94.00 492 LYS A O 1
ATOM 3954 N N . TYR A 1 493 ? 1.555 13.852 17.303 1.00 93.88 493 TYR A N 1
ATOM 3955 C CA . TYR A 1 493 ? 0.378 13.179 16.754 1.00 93.88 493 TYR A CA 1
ATOM 3956 C C . TYR A 1 493 ? 0.014 13.628 15.329 1.00 93.88 493 TYR A C 1
ATOM 3958 O O . TYR A 1 493 ? -0.258 12.785 14.479 1.00 93.88 493 TYR A O 1
ATOM 3966 N N . GLU A 1 494 ? 0.096 14.918 14.998 1.00 96.00 494 GLU A N 1
ATOM 3967 C CA . GLU A 1 494 ? -0.183 15.410 13.638 1.00 96.00 494 GLU A CA 1
ATOM 3968 C C . GLU A 1 494 ? 0.802 14.846 12.613 1.00 96.00 494 GLU A C 1
ATOM 3970 O O . GLU A 1 494 ? 0.430 14.453 11.504 1.00 96.00 494 GLU A O 1
ATOM 3975 N N . LYS A 1 495 ? 2.078 14.771 13.000 1.00 96.75 495 LYS A N 1
ATOM 3976 C CA . LYS A 1 495 ? 3.138 14.224 12.155 1.00 96.75 495 LYS A CA 1
ATOM 3977 C C . LYS A 1 495 ? 2.943 12.723 11.946 1.00 96.75 495 LYS A C 1
ATOM 3979 O O . LYS A 1 495 ? 3.072 12.250 10.818 1.00 96.75 495 LYS A O 1
ATOM 3984 N N . ALA A 1 496 ? 2.576 12.001 13.003 1.00 96.62 496 ALA A N 1
ATOM 3985 C CA . ALA A 1 496 ? 2.228 10.588 12.925 1.00 96.62 496 ALA A CA 1
ATOM 3986 C C . ALA A 1 496 ? 1.028 10.344 11.993 1.00 96.62 496 ALA A C 1
ATOM 3988 O O . ALA A 1 496 ? 1.120 9.495 11.107 1.00 96.62 496 ALA A O 1
ATOM 3989 N N . CYS A 1 497 ? -0.042 11.142 12.095 1.00 97.56 497 CYS A N 1
ATOM 3990 C CA . CYS A 1 497 ? -1.178 11.089 11.169 1.00 97.56 497 CYS A CA 1
ATOM 3991 C C . CYS A 1 497 ? -0.745 11.288 9.708 1.00 97.56 497 CYS A C 1
ATOM 3993 O O . CYS A 1 497 ? -1.136 10.501 8.848 1.00 97.56 497 CYS A O 1
ATOM 3995 N N . SER A 1 498 ? 0.107 12.282 9.424 1.00 97.94 498 SER A N 1
ATOM 3996 C CA . SER A 1 498 ? 0.629 12.513 8.067 1.00 97.94 498 SER A CA 1
ATOM 3997 C C . SER A 1 498 ? 1.434 11.319 7.539 1.00 97.94 498 SER A C 1
ATOM 3999 O O . SER A 1 498 ? 1.316 10.946 6.370 1.00 97.94 498 SER A O 1
ATOM 4001 N N . TYR A 1 499 ? 2.236 10.677 8.389 1.00 97.81 499 TYR A N 1
ATOM 4002 C CA . TYR A 1 499 ? 2.991 9.485 8.005 1.00 97.81 499 TYR A CA 1
ATOM 4003 C C . TYR A 1 499 ? 2.094 8.268 7.770 1.00 97.81 499 TYR A C 1
ATOM 4005 O O . TYR A 1 499 ? 2.269 7.579 6.763 1.00 97.81 499 TYR A O 1
ATOM 4013 N N . TYR A 1 500 ? 1.086 8.033 8.610 1.00 97.75 500 TYR A N 1
ATOM 4014 C CA . TYR A 1 500 ? 0.119 6.961 8.371 1.00 97.75 500 TYR A CA 1
ATOM 4015 C C . TYR A 1 500 ? -0.737 7.198 7.125 1.00 97.75 500 TYR A C 1
ATOM 4017 O O . TYR A 1 500 ? -1.012 6.247 6.394 1.00 97.75 500 TYR A O 1
ATOM 4025 N N . GLU A 1 501 ? -1.084 8.447 6.811 1.00 98.12 501 GLU A N 1
ATOM 4026 C CA . GLU A 1 501 ? -1.740 8.794 5.549 1.00 98.12 501 GLU A CA 1
ATOM 4027 C C . GLU A 1 501 ? -0.859 8.422 4.344 1.00 98.12 501 GLU A C 1
ATOM 4029 O O . GLU A 1 501 ? -1.339 7.804 3.389 1.00 98.12 501 GLU A O 1
ATOM 4034 N N . LYS A 1 502 ? 0.441 8.750 4.382 1.00 97.69 502 LYS A N 1
ATOM 4035 C CA . LYS A 1 502 ? 1.394 8.368 3.324 1.00 97.69 502 LYS A CA 1
ATOM 4036 C C . LYS A 1 502 ? 1.535 6.850 3.207 1.00 97.69 502 LYS A C 1
ATOM 4038 O O . LYS A 1 502 ? 1.520 6.338 2.089 1.00 97.69 502 LYS A O 1
ATOM 4043 N N . ALA A 1 503 ? 1.592 6.130 4.329 1.00 96.38 503 ALA A N 1
ATOM 4044 C CA . ALA A 1 503 ? 1.601 4.668 4.333 1.00 96.38 503 ALA A CA 1
ATOM 4045 C C . ALA A 1 503 ? 0.342 4.098 3.656 1.00 96.38 503 ALA A C 1
ATOM 4047 O O . ALA A 1 503 ? 0.455 3.273 2.750 1.00 96.38 503 ALA A O 1
ATOM 4048 N N . ALA A 1 504 ? -0.840 4.600 4.024 1.00 95.81 504 ALA A N 1
ATOM 4049 C CA . ALA A 1 504 ? -2.129 4.162 3.487 1.00 95.81 504 ALA A CA 1
ATOM 4050 C C . ALA A 1 504 ? -2.326 4.504 1.996 1.00 95.81 504 ALA A C 1
ATOM 4052 O O . ALA A 1 504 ? -3.015 3.781 1.280 1.00 95.81 504 ALA A O 1
ATOM 4053 N N . LYS A 1 505 ? -1.712 5.588 1.496 1.00 96.19 505 LYS A N 1
ATOM 4054 C CA . LYS A 1 505 ? -1.704 5.927 0.056 1.00 96.19 505 LYS A CA 1
ATOM 4055 C C . LYS A 1 505 ? -0.909 4.924 -0.783 1.00 96.19 505 LYS A C 1
ATOM 4057 O O . LYS A 1 505 ? -1.212 4.751 -1.965 1.00 96.19 505 LYS A O 1
ATOM 4062 N N . ILE A 1 506 ? 0.119 4.305 -0.202 1.00 88.75 506 ILE A N 1
ATOM 4063 C CA . ILE A 1 506 ? 0.950 3.298 -0.875 1.00 88.75 506 ILE A CA 1
ATOM 4064 C C . ILE A 1 506 ? 0.321 1.910 -0.741 1.00 88.75 506 ILE A C 1
ATOM 4066 O O . ILE A 1 506 ? 0.220 1.198 -1.740 1.00 88.75 506 ILE A O 1
ATOM 4070 N N . ASP A 1 507 ? -0.121 1.550 0.464 1.00 90.38 507 ASP A N 1
ATOM 4071 C CA . ASP A 1 507 ? -0.786 0.284 0.769 1.00 90.38 507 ASP A CA 1
ATOM 4072 C C . ASP A 1 507 ? -2.105 0.531 1.513 1.00 90.38 507 ASP A C 1
ATOM 4074 O O . ASP A 1 507 ? -2.148 0.689 2.735 1.00 90.38 507 ASP A O 1
ATOM 4078 N N . SER A 1 508 ? -3.198 0.558 0.750 1.00 93.50 508 SER A N 1
ATOM 4079 C CA . SER A 1 508 ? -4.545 0.804 1.269 1.00 93.50 508 SER A CA 1
ATOM 4080 C C . SER A 1 508 ? -5.196 -0.422 1.915 1.00 93.50 508 SER A C 1
ATOM 4082 O O . SER A 1 508 ? -6.315 -0.310 2.408 1.00 93.50 508 SER A O 1
ATOM 4084 N N . ASN A 1 509 ? -4.545 -1.591 1.893 1.00 94.44 509 ASN A N 1
ATOM 4085 C CA . ASN A 1 509 ? -5.093 -2.851 2.408 1.00 94.44 509 ASN A CA 1
ATOM 4086 C C . ASN A 1 509 ? -4.380 -3.317 3.689 1.00 94.44 509 ASN A C 1
ATOM 4088 O O . ASN A 1 509 ? -4.432 -4.493 4.044 1.00 94.44 509 ASN A O 1
ATOM 4092 N N . ASN A 1 510 ? -3.738 -2.398 4.412 1.00 92.62 510 ASN A N 1
ATOM 4093 C CA . ASN A 1 510 ? -3.061 -2.684 5.672 1.00 92.62 510 ASN A CA 1
ATOM 4094 C C . ASN A 1 510 ? -3.907 -2.226 6.874 1.00 92.62 510 ASN A C 1
ATOM 4096 O O . ASN A 1 510 ? -3.924 -1.046 7.235 1.00 92.62 510 ASN A O 1
ATOM 4100 N N . ALA A 1 511 ? -4.582 -3.179 7.524 1.00 94.94 511 ALA A N 1
ATOM 4101 C CA . ALA A 1 511 ? -5.428 -2.917 8.690 1.00 94.94 511 ALA A CA 1
ATOM 4102 C C . ALA A 1 511 ? -4.656 -2.280 9.860 1.00 94.94 511 ALA A C 1
ATOM 4104 O O . ALA A 1 511 ? -5.174 -1.375 10.514 1.00 94.94 511 ALA A O 1
ATOM 4105 N N . SER A 1 512 ? -3.408 -2.697 10.104 1.00 93.00 512 SER A N 1
ATOM 4106 C CA . SER A 1 512 ? -2.575 -2.167 11.190 1.00 93.00 512 SER A CA 1
ATOM 4107 C C . SER A 1 512 ? -2.226 -0.691 10.989 1.00 93.00 512 SER A C 1
ATOM 4109 O O . SER A 1 512 ? -2.144 0.049 11.968 1.00 93.00 512 SER A O 1
ATOM 4111 N N . THR A 1 513 ? -2.064 -0.225 9.746 1.00 96.12 513 THR A N 1
ATOM 4112 C CA . THR A 1 513 ? -1.866 1.204 9.450 1.00 96.12 513 THR A CA 1
ATOM 4113 C C . THR A 1 513 ? -3.088 2.024 9.849 1.00 96.12 513 THR A C 1
ATOM 4115 O O . THR A 1 513 ? -2.942 3.011 10.565 1.00 96.12 513 THR A O 1
ATOM 4118 N N . TYR A 1 514 ? -4.294 1.608 9.451 1.00 98.06 514 TYR A N 1
ATOM 4119 C CA . TYR A 1 514 ? -5.524 2.317 9.822 1.00 98.06 514 TYR A CA 1
ATOM 4120 C C . TYR A 1 514 ? -5.819 2.238 11.323 1.00 98.06 514 TYR A C 1
ATOM 4122 O O . TYR A 1 514 ? -6.219 3.236 11.912 1.00 98.06 514 TYR A O 1
ATOM 4130 N N . TYR A 1 515 ? -5.553 1.096 11.957 1.00 95.75 515 TYR A N 1
ATOM 4131 C CA . TYR A 1 515 ? -5.663 0.929 13.406 1.00 95.75 515 TYR A CA 1
ATOM 4132 C C . TYR A 1 515 ? -4.780 1.925 14.173 1.00 95.75 515 TYR A C 1
ATOM 4134 O O . TYR A 1 515 ? -5.272 2.670 15.020 1.00 95.75 515 TYR A O 1
ATOM 4142 N N . ASN A 1 516 ? -3.486 1.997 13.843 1.00 94.88 516 ASN A N 1
ATOM 4143 C CA . ASN A 1 516 ? -2.567 2.920 14.514 1.00 94.88 516 ASN A CA 1
ATOM 4144 C C . ASN A 1 516 ? -2.854 4.388 14.167 1.00 94.88 516 ASN A C 1
ATOM 4146 O O . ASN A 1 516 ? -2.677 5.268 15.011 1.00 94.88 516 ASN A O 1
ATOM 4150 N N . TRP A 1 517 ? -3.355 4.660 12.960 1.00 97.81 517 TRP A N 1
ATOM 4151 C CA . TRP A 1 517 ? -3.834 5.991 12.600 1.00 97.81 517 TRP A CA 1
ATOM 4152 C C . TRP A 1 517 ? -5.042 6.398 13.455 1.00 97.81 517 TRP A C 1
ATOM 4154 O O . TRP A 1 517 ? -5.046 7.498 13.998 1.00 97.81 517 TRP A O 1
ATOM 4164 N N . GLY A 1 518 ? -6.014 5.502 13.653 1.00 97.62 518 GLY A N 1
ATOM 4165 C CA . GLY A 1 518 ? -7.144 5.713 14.563 1.00 97.62 518 GLY A CA 1
ATOM 4166 C C . GLY A 1 518 ? -6.688 6.007 15.994 1.00 97.62 518 GLY A C 1
ATOM 4167 O O . GLY A 1 518 ? -7.066 7.033 16.553 1.00 97.62 518 GLY A O 1
ATOM 4168 N N . ASN A 1 519 ? -5.773 5.198 16.543 1.00 94.56 519 ASN A N 1
ATOM 4169 C CA . ASN A 1 519 ? -5.193 5.438 17.874 1.00 94.56 519 ASN A CA 1
ATOM 4170 C C . ASN A 1 519 ? -4.529 6.824 17.976 1.00 94.56 519 ASN A C 1
ATOM 4172 O O . ASN A 1 519 ? -4.671 7.522 18.980 1.00 94.56 519 ASN A O 1
ATOM 4176 N N . THR A 1 520 ? -3.813 7.235 16.928 1.00 96.12 520 THR A N 1
ATOM 4177 C CA . THR A 1 520 ? -3.135 8.538 16.875 1.00 96.12 520 THR A CA 1
ATOM 4178 C C . THR A 1 520 ? -4.141 9.686 16.814 1.00 96.12 520 THR A C 1
ATOM 4180 O O . THR A 1 520 ? -3.997 10.664 17.547 1.00 96.12 520 THR A O 1
ATOM 4183 N N . LEU A 1 521 ? -5.181 9.563 15.982 1.00 97.69 521 LEU A N 1
ATOM 4184 C CA . LEU A 1 521 ? -6.261 10.547 15.880 1.00 97.69 521 LEU A CA 1
ATOM 4185 C C . LEU A 1 521 ? -7.029 10.672 17.189 1.00 97.69 521 LEU A C 1
ATOM 4187 O O . LEU A 1 521 ? -7.320 11.786 17.599 1.00 97.69 521 LEU A O 1
ATOM 4191 N N . PHE A 1 522 ? -7.294 9.564 17.878 1.00 96.31 522 PHE A N 1
ATOM 4192 C CA . PHE A 1 522 ? -7.894 9.580 19.208 1.00 96.31 522 PHE A CA 1
ATOM 4193 C C . PHE A 1 522 ? -7.055 10.398 20.200 1.00 96.31 522 PHE A C 1
ATOM 4195 O O . PHE A 1 522 ? -7.581 11.276 20.879 1.00 96.31 522 PHE A O 1
ATOM 4202 N N . ARG A 1 523 ? -5.737 10.176 20.247 1.00 94.12 523 ARG A N 1
ATOM 4203 C CA . ARG A 1 523 ? -4.838 10.927 21.140 1.00 94.12 523 ARG A CA 1
ATOM 4204 C C . ARG A 1 523 ? -4.747 12.405 20.764 1.00 94.12 523 ARG A C 1
ATOM 4206 O O . ARG A 1 523 ? -4.706 13.259 21.648 1.00 94.12 523 ARG A O 1
ATOM 4213 N N . LEU A 1 524 ? -4.785 12.715 19.470 1.00 95.00 524 LEU A N 1
ATOM 4214 C CA . LEU A 1 524 ? -4.867 14.089 18.983 1.00 95.00 524 LEU A CA 1
ATOM 4215 C C . LEU A 1 524 ? -6.205 14.751 19.355 1.00 95.00 524 LEU A C 1
ATOM 4217 O O . LEU A 1 524 ? -6.209 15.898 19.794 1.00 95.00 524 LEU A O 1
ATOM 4221 N N . ALA A 1 525 ? -7.317 14.023 19.231 1.00 95.50 525 ALA A N 1
ATOM 4222 C CA . ALA A 1 525 ? -8.656 14.479 19.593 1.00 95.50 525 ALA A CA 1
ATOM 4223 C C . ALA A 1 525 ? -8.752 14.790 21.088 1.00 95.50 525 ALA A C 1
ATOM 4225 O O . ALA A 1 525 ? -9.276 15.835 21.457 1.00 95.50 525 ALA A O 1
ATOM 4226 N N . GLN A 1 526 ? -8.173 13.940 21.943 1.00 92.00 526 GLN A N 1
ATOM 4227 C CA . GLN A 1 526 ? -8.053 14.204 23.379 1.00 92.00 526 GLN A CA 1
ATOM 4228 C C . GLN A 1 526 ? -7.213 15.451 23.665 1.00 92.00 526 GLN A C 1
ATOM 4230 O O . GLN A 1 526 ? -7.610 16.286 24.466 1.00 92.00 526 GLN A O 1
ATOM 4235 N N . SER A 1 527 ? -6.063 15.597 22.999 1.00 91.94 527 SER A N 1
ATOM 4236 C CA . SER A 1 527 ? -5.171 16.741 23.218 1.00 91.94 527 SER A CA 1
ATOM 4237 C C . SER A 1 527 ? -5.774 18.074 22.772 1.00 91.94 527 SER A C 1
ATOM 4239 O O . SER A 1 527 ? -5.392 19.110 23.311 1.00 91.94 527 SER A O 1
ATOM 4241 N N . LYS A 1 528 ? -6.641 18.064 21.756 1.00 92.81 528 LYS A N 1
ATOM 4242 C CA . LYS A 1 528 ? -7.261 19.269 21.186 1.00 92.81 528 LYS A CA 1
ATOM 4243 C C . LYS A 1 528 ? -8.700 19.491 21.636 1.00 92.81 528 LYS A C 1
ATOM 4245 O O . LYS A 1 528 ? -9.261 20.532 21.313 1.00 92.81 528 LYS A O 1
ATOM 4250 N N . SER A 1 529 ? -9.287 18.528 22.344 1.00 90.19 529 SER A N 1
ATOM 4251 C CA . SER A 1 529 ? -10.719 18.482 22.651 1.00 90.19 529 SER A CA 1
ATOM 4252 C C . SER A 1 529 ? -11.593 18.689 21.404 1.00 90.19 529 SER A C 1
ATOM 4254 O O . SER A 1 529 ? -12.574 19.426 21.439 1.00 90.19 529 SER A O 1
ATOM 4256 N N . ASP A 1 530 ? -11.214 18.065 20.283 1.00 91.69 530 ASP A N 1
ATOM 4257 C CA . ASP A 1 530 ? -11.852 18.269 18.976 1.00 91.69 530 ASP A CA 1
ATOM 4258 C C . ASP A 1 530 ? -12.715 17.061 18.579 1.00 91.69 530 ASP A C 1
ATOM 4260 O O . ASP A 1 530 ? -12.215 15.962 18.319 1.00 91.69 530 ASP A O 1
ATOM 4264 N N . GLU A 1 531 ? -14.029 17.276 18.504 1.00 91.56 531 GLU A N 1
ATOM 4265 C CA . GLU A 1 531 ? -15.007 16.254 18.126 1.00 91.56 531 GLU A CA 1
ATOM 4266 C C . GLU A 1 531 ? -14.863 15.766 16.678 1.00 91.56 531 GLU A C 1
ATOM 4268 O O . GLU A 1 531 ? -15.174 14.607 16.384 1.00 91.56 531 GLU A O 1
ATOM 4273 N N . ALA A 1 532 ? -14.400 16.614 15.756 1.00 94.94 532 ALA A N 1
ATOM 4274 C CA . ALA A 1 532 ? -14.217 16.218 14.361 1.00 94.94 532 ALA A CA 1
ATOM 4275 C C . ALA A 1 532 ? -13.136 15.136 14.244 1.00 94.94 532 ALA A C 1
ATOM 4277 O O . ALA A 1 532 ? -13.306 14.158 13.513 1.00 94.94 532 ALA A O 1
ATOM 4278 N N . LEU A 1 533 ? -12.081 15.244 15.056 1.00 96.62 533 LEU A N 1
ATOM 4279 C CA . LEU A 1 533 ? -11.010 14.253 15.110 1.00 96.62 533 LEU A CA 1
ATOM 4280 C C . LEU A 1 533 ? -11.473 12.906 15.679 1.00 96.62 533 LEU A C 1
ATOM 4282 O O . LEU A 1 533 ? -10.959 11.866 15.263 1.00 96.62 533 LEU A O 1
ATOM 4286 N N . TYR A 1 534 ? -12.468 12.888 16.573 1.00 96.62 534 TYR A N 1
ATOM 4287 C CA . TYR A 1 534 ? -13.094 11.633 17.000 1.00 96.62 534 TYR A CA 1
ATOM 4288 C C . TYR A 1 534 ? -13.829 10.944 15.846 1.00 96.62 534 TYR A C 1
ATOM 4290 O O . TYR A 1 534 ? -13.696 9.732 15.680 1.00 96.62 534 TYR A O 1
ATOM 4298 N N . LYS A 1 535 ? -14.543 11.694 14.999 1.00 96.19 535 LYS A N 1
ATOM 4299 C CA . LYS A 1 535 ? -15.202 11.120 13.812 1.00 96.19 535 LYS A CA 1
ATOM 4300 C C . LYS A 1 535 ? -14.182 10.542 12.833 1.00 96.19 535 LYS A C 1
ATOM 4302 O O . LYS A 1 535 ? -14.327 9.397 12.411 1.00 96.19 535 LYS A O 1
ATOM 4307 N N . GLU A 1 536 ? -13.106 11.277 12.552 1.00 97.94 536 GLU A N 1
ATOM 4308 C CA . GLU A 1 536 ? -12.015 10.770 11.712 1.00 97.94 536 GLU A CA 1
ATOM 4309 C C . GLU A 1 536 ? -11.365 9.512 12.304 1.00 97.94 536 GLU A C 1
ATOM 4311 O O . GLU A 1 536 ? -11.071 8.564 11.574 1.00 97.94 536 GLU A O 1
ATOM 4316 N N . CYS A 1 537 ? -11.160 9.478 13.623 1.00 98.06 537 CYS A N 1
ATOM 4317 C CA . CYS A 1 537 ? -10.671 8.306 14.347 1.00 98.06 537 CYS A CA 1
ATOM 4318 C C . CYS A 1 537 ? -11.576 7.084 14.110 1.00 98.06 537 CYS A C 1
ATOM 4320 O O . CYS A 1 537 ? -11.088 6.018 13.719 1.00 98.06 537 CYS A O 1
ATOM 4322 N N . PHE A 1 538 ? -12.892 7.247 14.267 1.00 98.38 538 PHE A N 1
ATOM 4323 C CA . PHE A 1 538 ? -13.868 6.179 14.042 1.00 98.38 538 PHE A CA 1
ATOM 4324 C C . PHE A 1 538 ? -13.869 5.697 12.588 1.00 98.38 538 PHE A C 1
ATOM 4326 O O . PHE A 1 538 ? -13.922 4.489 12.353 1.00 98.38 538 PHE A O 1
ATOM 4333 N N . ASP A 1 539 ? -13.709 6.597 11.615 1.00 98.31 539 ASP A N 1
ATOM 4334 C CA . ASP A 1 539 ? -13.569 6.228 10.202 1.00 98.31 539 ASP A CA 1
ATOM 4335 C C . ASP A 1 539 ? -12.316 5.379 9.943 1.00 98.31 539 ASP A C 1
ATOM 4337 O O . ASP A 1 539 ? -12.357 4.431 9.151 1.00 98.31 539 ASP A O 1
ATOM 4341 N N . LYS A 1 540 ? -11.192 5.660 10.622 1.00 98.50 540 LYS A N 1
ATOM 4342 C CA . LYS A 1 540 ? -9.987 4.819 10.500 1.00 98.50 540 LYS A CA 1
ATOM 4343 C C . LYS A 1 540 ? -10.182 3.451 11.141 1.00 98.50 540 LYS A C 1
ATOM 4345 O O . LYS A 1 540 ? -9.804 2.456 10.525 1.00 98.50 540 LYS A O 1
ATOM 4350 N N . TYR A 1 541 ? -10.814 3.362 12.311 1.00 98.38 541 TYR A N 1
ATOM 4351 C CA . TYR A 1 541 ? -11.147 2.061 12.902 1.00 98.38 541 TYR A CA 1
ATOM 4352 C C . TYR A 1 541 ? -12.108 1.263 12.025 1.00 98.38 541 TYR A C 1
ATOM 4354 O O . TYR A 1 541 ? -11.863 0.081 11.781 1.00 98.38 541 TYR A O 1
ATOM 4362 N N . LYS A 1 542 ? -13.136 1.912 11.467 1.00 98.56 542 LYS A N 1
ATOM 4363 C CA . LYS A 1 542 ? -14.036 1.302 10.485 1.00 98.56 542 LYS A CA 1
ATOM 4364 C C . LYS A 1 542 ? -13.252 0.743 9.300 1.00 98.56 542 LYS A C 1
ATOM 4366 O O . LYS A 1 542 ? -13.458 -0.405 8.917 1.00 98.56 542 LYS A O 1
ATOM 4371 N N . LYS A 1 543 ? -12.293 1.504 8.762 1.00 98.00 543 LYS A N 1
ATOM 4372 C CA . LYS A 1 543 ? -11.463 1.026 7.651 1.00 98.00 543 LYS A CA 1
ATOM 4373 C C . LYS A 1 543 ? -10.583 -0.162 8.031 1.00 98.00 543 LYS A C 1
ATOM 4375 O O . LYS A 1 543 ? -10.435 -1.085 7.235 1.00 98.00 543 LYS A O 1
ATOM 4380 N N . ALA A 1 544 ? -10.030 -0.169 9.242 1.00 97.81 544 ALA A N 1
ATOM 4381 C CA . ALA A 1 544 ? -9.242 -1.291 9.741 1.00 97.81 544 ALA A CA 1
ATOM 4382 C C . ALA A 1 544 ? -10.075 -2.583 9.834 1.00 97.81 544 ALA A C 1
ATOM 4384 O O . ALA A 1 544 ? -9.597 -3.627 9.391 1.00 97.81 544 ALA A O 1
ATOM 4385 N N . ILE A 1 545 ? -11.322 -2.517 10.324 1.00 97.50 545 ILE A N 1
ATOM 4386 C CA . ILE A 1 545 ? -12.199 -3.700 10.415 1.00 97.50 545 ILE A CA 1
ATOM 4387 C C . ILE A 1 545 ? -12.787 -4.136 9.067 1.00 97.50 545 ILE A C 1
ATOM 4389 O O . ILE A 1 545 ? -13.045 -5.321 8.886 1.00 97.50 545 ILE A O 1
ATOM 4393 N N . GLU A 1 546 ? -12.960 -3.227 8.098 1.00 97.94 546 GLU A N 1
ATOM 4394 C CA . GLU A 1 546 ? -13.314 -3.600 6.715 1.00 97.94 546 GLU A CA 1
ATOM 4395 C C . GLU A 1 546 ? -12.232 -4.487 6.079 1.00 97.94 546 GLU A C 1
ATOM 4397 O O . GLU A 1 546 ? -12.540 -5.365 5.277 1.00 97.94 546 GLU A O 1
ATOM 4402 N N . ILE A 1 547 ? -10.965 -4.253 6.436 1.00 96.31 547 ILE A N 1
ATOM 4403 C CA . ILE A 1 547 ? -9.815 -5.018 5.940 1.00 96.31 547 ILE A CA 1
ATOM 4404 C C . ILE A 1 547 ? -9.620 -6.302 6.756 1.00 96.31 547 ILE A C 1
ATOM 4406 O O . ILE A 1 547 ? -9.368 -7.361 6.184 1.00 96.31 547 ILE A O 1
ATOM 4410 N N . LYS A 1 548 ? -9.714 -6.211 8.089 1.00 95.75 548 LYS A N 1
ATOM 4411 C CA . LYS A 1 548 ? -9.543 -7.333 9.020 1.00 95.75 548 LYS A CA 1
ATOM 4412 C C . LYS A 1 548 ? -10.713 -7.383 10.021 1.00 95.75 548 LYS A C 1
ATOM 4414 O O . LYS A 1 548 ? -10.629 -6.763 11.084 1.00 95.75 548 LYS A O 1
ATOM 4419 N N . PRO A 1 549 ? -11.799 -8.117 9.710 1.00 95.56 549 PRO A N 1
ATOM 4420 C CA . PRO A 1 549 ? -13.005 -8.145 10.544 1.00 95.56 549 PRO A CA 1
ATOM 4421 C C . PRO A 1 549 ? -12.827 -8.766 11.934 1.00 95.56 549 PRO A C 1
ATOM 4423 O O . PRO A 1 549 ? -13.609 -8.460 12.829 1.00 95.56 549 PRO A O 1
ATOM 4426 N N . ASP A 1 550 ? -11.815 -9.614 12.124 1.00 94.69 550 ASP A N 1
ATOM 4427 C CA . ASP A 1 550 ? -11.477 -10.308 13.374 1.00 94.69 550 ASP A CA 1
ATOM 4428 C C . ASP A 1 550 ? -10.390 -9.574 14.189 1.00 94.69 550 ASP A C 1
ATOM 4430 O O . ASP A 1 550 ? -9.688 -10.170 15.007 1.00 94.69 550 ASP A O 1
ATOM 4434 N N . TYR A 1 551 ? -10.218 -8.264 13.976 1.00 93.56 551 TYR A N 1
ATOM 4435 C CA . TYR A 1 551 ? -9.216 -7.466 14.684 1.00 93.56 551 TYR A CA 1
ATOM 4436 C C . TYR A 1 551 ? -9.746 -6.954 16.036 1.00 93.56 551 TYR A C 1
ATOM 4438 O O . TYR A 1 551 ? -10.177 -5.806 16.157 1.00 93.56 551 TYR A O 1
ATOM 4446 N N . ALA A 1 552 ? -9.722 -7.815 17.058 1.00 92.69 552 ALA A N 1
ATOM 4447 C CA . ALA A 1 552 ? -10.307 -7.545 18.378 1.00 92.69 552 ALA A CA 1
ATOM 4448 C C . ALA A 1 552 ? -9.818 -6.225 19.012 1.00 92.69 552 ALA A C 1
ATOM 4450 O O . ALA A 1 552 ? -10.618 -5.458 19.548 1.00 92.69 552 ALA A O 1
ATOM 4451 N N . GLU A 1 553 ? -8.522 -5.922 18.889 1.00 90.44 553 GLU A N 1
ATOM 4452 C CA . GLU A 1 553 ? -7.888 -4.712 19.428 1.00 90.44 553 GLU A CA 1
ATOM 4453 C C . GLU A 1 553 ? -8.469 -3.422 18.829 1.00 90.44 553 GLU A C 1
ATOM 4455 O O . GLU A 1 553 ? -8.564 -2.407 19.521 1.00 90.44 553 GLU A O 1
ATOM 4460 N N . VAL A 1 554 ? -8.909 -3.455 17.564 1.00 95.25 554 VAL A N 1
ATOM 4461 C CA . VAL A 1 554 ? -9.551 -2.303 16.913 1.00 95.25 554 VAL A CA 1
ATOM 4462 C C . VAL A 1 554 ? -10.909 -2.026 17.542 1.00 95.25 554 VAL A C 1
ATOM 4464 O O . VAL A 1 554 ? -11.204 -0.879 17.863 1.00 95.25 554 VAL A O 1
ATOM 4467 N N . TYR A 1 555 ? -11.733 -3.058 17.743 1.00 97.06 555 TYR A N 1
ATOM 4468 C CA . TYR A 1 555 ? -13.033 -2.895 18.397 1.00 97.06 555 TYR A CA 1
ATOM 4469 C C . TYR A 1 555 ? -12.872 -2.399 19.831 1.00 97.06 555 TYR A C 1
ATOM 4471 O O . TYR A 1 555 ? -13.564 -1.471 20.238 1.00 97.06 555 TYR A O 1
ATOM 4479 N N . TYR A 1 556 ? -11.918 -2.963 20.571 1.00 93.44 556 TYR A N 1
ATOM 4480 C CA . TYR A 1 556 ? -11.601 -2.527 21.925 1.00 93.44 556 TYR A CA 1
ATOM 4481 C C . TYR A 1 556 ? -11.215 -1.036 21.977 1.00 93.44 556 TYR A C 1
ATOM 4483 O O . TYR A 1 556 ? -11.837 -0.267 22.712 1.00 93.44 556 TYR A O 1
ATOM 4491 N N . ASN A 1 557 ? -10.252 -0.594 21.161 1.00 94.81 557 ASN A N 1
ATOM 4492 C CA . ASN A 1 557 ? -9.819 0.808 21.156 1.00 94.81 557 ASN A CA 1
ATOM 4493 C C . ASN A 1 557 ? -10.880 1.759 20.596 1.00 94.81 557 ASN A C 1
ATOM 4495 O O . ASN A 1 557 ? -10.953 2.914 21.017 1.00 94.81 557 ASN A O 1
ATOM 4499 N N . TRP A 1 558 ? -11.724 1.289 19.677 1.00 98.00 558 TRP A N 1
ATOM 4500 C CA . TRP A 1 558 ? -12.866 2.062 19.208 1.00 98.00 558 TRP A CA 1
ATOM 4501 C C . TRP A 1 558 ? -13.890 2.262 20.328 1.00 98.00 558 TRP A C 1
ATOM 4503 O O . TRP A 1 558 ? -14.298 3.396 20.570 1.00 98.00 558 TRP A O 1
ATOM 4513 N N . GLY A 1 559 ? -14.237 1.207 21.070 1.00 97.50 559 GLY A N 1
ATOM 4514 C CA . GLY A 1 559 ? -15.081 1.313 22.263 1.00 97.50 559 GLY A CA 1
ATOM 4515 C C . GLY A 1 559 ? -14.505 2.295 23.282 1.00 97.50 559 GLY A C 1
ATOM 4516 O O . GLY A 1 559 ? -15.215 3.159 23.786 1.00 97.50 559 GLY A O 1
ATOM 4517 N N . TYR A 1 560 ? -13.191 2.257 23.505 1.00 95.75 560 TYR A N 1
ATOM 4518 C CA . TYR A 1 560 ? -12.517 3.188 24.409 1.00 95.75 560 TYR A CA 1
ATOM 4519 C C . TYR A 1 560 ? -12.587 4.647 23.944 1.00 95.75 560 TYR A C 1
ATOM 4521 O O . TYR A 1 560 ? -12.878 5.541 24.739 1.00 95.75 560 TYR A O 1
ATOM 4529 N N . ALA A 1 561 ? -12.381 4.899 22.651 1.00 97.00 561 ALA A N 1
ATOM 4530 C CA . ALA A 1 561 ? -12.508 6.236 22.083 1.00 97.00 561 ALA A CA 1
ATOM 4531 C C . ALA A 1 561 ? -13.959 6.758 22.133 1.00 97.00 561 ALA A C 1
ATOM 4533 O O . ALA A 1 561 ? -14.169 7.934 22.428 1.00 97.00 561 ALA A O 1
ATOM 4534 N N . LEU A 1 562 ? -14.951 5.888 21.904 1.00 98.06 562 LEU A N 1
ATOM 4535 C CA . LEU A 1 562 ? -16.374 6.211 22.058 1.00 98.06 562 LEU A CA 1
ATOM 4536 C C . LEU A 1 562 ? -16.726 6.524 23.511 1.00 98.06 562 LEU A C 1
ATOM 4538 O O . LEU A 1 562 ? -17.379 7.530 23.757 1.00 98.06 562 LEU A O 1
ATOM 4542 N N . PHE A 1 563 ? -16.252 5.720 24.466 1.00 97.12 563 PHE A N 1
ATOM 4543 C CA . PHE A 1 563 ? -16.441 5.962 25.898 1.00 97.12 563 PHE A CA 1
ATOM 4544 C C . PHE A 1 563 ? -15.946 7.352 26.311 1.00 97.12 563 PHE A C 1
ATOM 4546 O O . PHE A 1 563 ? -16.661 8.076 26.997 1.00 97.12 563 PHE A O 1
ATOM 4553 N N . TYR A 1 564 ? -14.747 7.749 25.876 1.00 95.25 564 TYR A N 1
ATOM 4554 C CA . TYR A 1 564 ? -14.221 9.076 26.201 1.00 95.25 564 TYR A CA 1
ATOM 4555 C C . TYR A 1 564 ? -15.084 10.206 25.654 1.00 95.25 564 TYR A C 1
ATOM 4557 O O . TYR A 1 564 ? -15.365 11.162 26.378 1.00 95.25 564 TYR A O 1
ATOM 4565 N N . LEU A 1 565 ? -15.512 10.098 24.395 1.00 96.38 565 LEU A N 1
ATOM 4566 C CA . LEU A 1 565 ? -16.387 11.099 23.800 1.00 96.38 565 LEU A CA 1
ATOM 4567 C C . LEU A 1 565 ? -17.751 11.121 24.510 1.00 96.38 565 LEU A C 1
ATOM 4569 O O . LEU A 1 565 ? -18.231 12.198 24.860 1.00 96.38 565 LEU A O 1
ATOM 4573 N N . ALA A 1 566 ? -18.320 9.949 24.804 1.00 96.44 566 ALA A N 1
ATOM 4574 C CA . ALA A 1 566 ? -19.573 9.792 25.539 1.00 96.44 566 ALA A CA 1
ATOM 4575 C C . ALA A 1 566 ? -19.503 10.457 26.915 1.00 96.44 566 ALA A C 1
ATOM 4577 O O . ALA A 1 566 ? -20.396 11.218 27.272 1.00 96.44 566 ALA A O 1
ATOM 4578 N N . GLN A 1 567 ? -18.414 10.240 27.658 1.00 93.75 567 GLN A N 1
ATOM 4579 C CA . GLN A 1 567 ? -18.203 10.862 28.960 1.00 93.75 567 GLN A CA 1
ATOM 4580 C C . GLN A 1 567 ? -18.069 12.383 28.845 1.00 93.75 567 GLN A C 1
ATOM 4582 O O . GLN A 1 567 ? -18.715 13.102 29.601 1.00 93.75 567 GLN A O 1
ATOM 4587 N N . SER A 1 568 ? -17.290 12.889 27.882 1.00 93.44 568 SER A N 1
ATOM 4588 C CA . SER A 1 568 ? -17.137 14.342 27.704 1.00 93.44 568 SER A CA 1
ATOM 4589 C C . SER A 1 568 ? -18.438 15.044 27.313 1.00 93.44 568 SER A C 1
ATOM 4591 O O . SER A 1 568 ? -18.636 16.204 27.661 1.00 93.44 568 SER A O 1
ATOM 4593 N N . LYS A 1 569 ? -19.325 14.339 26.603 1.00 94.19 569 LYS A N 1
ATOM 4594 C CA . LYS A 1 569 ? -20.586 14.886 26.095 1.00 94.19 569 LYS A CA 1
ATOM 4595 C C . LYS A 1 569 ? -21.793 14.540 26.954 1.00 94.19 569 LYS A C 1
ATOM 4597 O O . LYS A 1 569 ? -22.860 15.093 26.718 1.00 94.19 569 LYS A O 1
ATOM 4602 N N . SER A 1 570 ? -21.628 13.640 27.924 1.00 94.25 570 SER A N 1
ATOM 4603 C CA . SER A 1 570 ? -22.742 13.006 28.634 1.00 94.25 570 SER A CA 1
ATOM 4604 C C . SER A 1 570 ? -23.792 12.445 27.660 1.00 94.25 570 SER A C 1
ATOM 4606 O O . SER A 1 570 ? -24.982 12.697 27.800 1.00 94.25 570 SER A O 1
ATOM 4608 N N . ASP A 1 571 ? -23.335 11.731 26.626 1.00 95.56 571 ASP A N 1
ATOM 4609 C CA . ASP A 1 571 ? -24.174 11.257 25.517 1.00 95.56 571 ASP A CA 1
ATOM 4610 C C . ASP A 1 571 ? -24.468 9.752 25.640 1.00 95.56 571 ASP A C 1
ATOM 4612 O O . ASP A 1 571 ? -23.589 8.904 25.451 1.00 95.56 571 ASP A O 1
ATOM 4616 N N . GLU A 1 572 ? -25.724 9.421 25.939 1.00 95.75 572 GLU A N 1
ATOM 4617 C CA . GLU A 1 572 ? -26.211 8.046 26.104 1.00 95.75 572 GLU A CA 1
ATOM 4618 C C . GLU A 1 572 ? -26.087 7.192 24.833 1.00 95.75 572 GLU A C 1
ATOM 4620 O O . GLU A 1 572 ? -25.846 5.982 24.913 1.00 95.75 572 GLU A O 1
ATOM 4625 N N . ALA A 1 573 ? -26.251 7.785 23.646 1.00 96.56 573 ALA A N 1
ATOM 4626 C CA . ALA A 1 573 ? -26.176 7.045 22.389 1.00 96.56 573 ALA A CA 1
ATOM 4627 C C . ALA A 1 573 ? -24.740 6.574 22.129 1.00 96.56 573 ALA A C 1
ATOM 4629 O O . ALA A 1 573 ? -24.523 5.420 21.750 1.00 96.56 573 ALA A O 1
ATOM 4630 N N . LEU A 1 574 ? -23.753 7.421 22.434 1.00 97.31 574 LEU A N 1
ATOM 4631 C CA . LEU A 1 574 ? -22.339 7.058 22.329 1.00 97.31 574 LEU A CA 1
ATOM 4632 C C . LEU A 1 574 ? -21.937 5.965 23.329 1.00 97.31 574 LEU A C 1
ATOM 4634 O O . LEU A 1 574 ? -21.115 5.108 22.994 1.00 97.31 574 LEU A O 1
ATOM 4638 N N . TYR A 1 575 ? -22.534 5.938 24.526 1.00 97.75 575 TYR A N 1
ATOM 4639 C CA . TYR A 1 575 ? -22.352 4.817 25.455 1.00 97.75 575 TYR A CA 1
ATOM 4640 C C . TYR A 1 575 ? -22.876 3.501 24.867 1.00 97.75 575 TYR A C 1
ATOM 4642 O O . TYR A 1 575 ? -22.183 2.486 24.932 1.00 97.75 575 TYR A O 1
ATOM 4650 N N . LYS A 1 576 ? -24.050 3.510 24.228 1.00 95.81 576 LYS A N 1
ATOM 4651 C CA . LYS A 1 576 ? -24.614 2.312 23.579 1.00 95.81 576 LYS A CA 1
ATOM 4652 C C . LYS A 1 576 ? -23.727 1.816 22.433 1.00 95.81 576 LYS A C 1
ATOM 4654 O O . LYS A 1 576 ? -23.406 0.630 22.385 1.00 95.81 576 LYS A O 1
ATOM 4659 N N . GLU A 1 577 ? -23.233 2.715 21.580 1.00 97.75 577 GLU A N 1
ATOM 4660 C CA . GLU A 1 577 ? -22.272 2.353 20.526 1.00 97.75 577 GLU A CA 1
ATOM 4661 C C . GLU A 1 577 ? -20.967 1.778 21.097 1.00 97.75 577 GLU A C 1
ATOM 4663 O O . GLU A 1 577 ? -20.418 0.812 20.562 1.00 97.75 577 GLU A O 1
ATOM 4668 N N . CYS A 1 578 ? -20.466 2.348 22.195 1.00 97.56 578 CYS A N 1
ATOM 4669 C CA . CYS A 1 578 ? -19.297 1.850 22.916 1.00 97.56 578 CYS A CA 1
ATOM 4670 C C . CYS A 1 578 ? -19.493 0.393 23.376 1.00 97.56 578 CYS A C 1
ATOM 4672 O O . CYS A 1 578 ? -18.614 -0.449 23.155 1.00 97.56 578 CYS A O 1
ATOM 4674 N N . PHE A 1 579 ? -20.659 0.067 23.942 1.00 97.75 579 PHE A N 1
ATOM 4675 C CA . PHE A 1 579 ? -20.991 -1.292 24.380 1.00 97.75 579 PHE A CA 1
ATOM 4676 C C . PHE A 1 579 ? -20.980 -2.282 23.217 1.00 97.75 579 PHE A C 1
ATOM 4678 O O . PHE A 1 579 ? -20.400 -3.360 23.345 1.00 97.75 579 PHE A O 1
ATOM 4685 N N . ASP A 1 580 ? -21.531 -1.904 22.061 1.00 97.81 580 ASP A N 1
ATOM 4686 C CA . ASP A 1 580 ? -21.504 -2.746 20.861 1.00 97.81 580 ASP A CA 1
ATOM 4687 C C . ASP A 1 580 ? -20.072 -3.064 20.416 1.00 97.81 580 ASP A C 1
ATOM 4689 O O . ASP A 1 580 ? -19.778 -4.194 20.009 1.00 97.81 580 ASP A O 1
ATOM 4693 N N . LYS A 1 581 ? -19.147 -2.098 20.519 1.00 98.12 581 LYS A N 1
ATOM 4694 C CA . LYS A 1 581 ? -17.733 -2.336 20.192 1.00 98.12 581 LYS A CA 1
ATOM 4695 C C . LYS A 1 581 ? -17.062 -3.263 21.196 1.00 98.12 581 LYS A C 1
ATOM 4697 O O . LYS A 1 581 ? -16.395 -4.205 20.770 1.00 98.12 581 LYS A O 1
ATOM 4702 N N . TYR A 1 582 ? -17.258 -3.067 22.500 1.00 97.88 582 TYR A N 1
ATOM 4703 C CA . TYR A 1 582 ? -16.697 -3.991 23.490 1.00 97.88 582 TYR A CA 1
ATOM 4704 C C . TYR A 1 582 ? -17.273 -5.396 23.356 1.00 97.88 582 TYR A C 1
ATOM 4706 O O . TYR A 1 582 ? -16.507 -6.359 23.381 1.00 97.88 582 TYR A O 1
ATOM 4714 N N . LYS A 1 583 ? -18.582 -5.520 23.115 1.00 97.50 583 LYS A N 1
ATOM 4715 C CA . LYS A 1 583 ? -19.237 -6.798 22.834 1.00 97.50 583 LYS A CA 1
ATOM 4716 C C . LYS A 1 583 ? -18.585 -7.507 21.645 1.00 97.50 583 LYS A C 1
ATOM 4718 O O . LYS A 1 583 ? -18.237 -8.679 21.742 1.00 97.50 583 LYS A O 1
ATOM 4723 N N . LYS A 1 584 ? -18.341 -6.792 20.542 1.00 97.44 584 LYS A N 1
ATOM 4724 C CA . LYS A 1 584 ? -17.631 -7.352 19.380 1.00 97.44 584 LYS A CA 1
ATOM 4725 C C . LYS A 1 584 ? -16.196 -7.761 19.705 1.00 97.44 584 LYS A C 1
ATOM 4727 O O . LYS A 1 584 ? -15.764 -8.823 19.265 1.00 97.44 584 LYS A O 1
ATOM 4732 N N . ALA A 1 585 ? -15.470 -6.966 20.490 1.00 96.38 585 ALA A N 1
ATOM 4733 C CA . ALA A 1 585 ? -14.113 -7.305 20.909 1.00 96.38 585 ALA A CA 1
ATOM 4734 C C . ALA A 1 585 ? -14.074 -8.627 21.698 1.00 96.38 585 ALA A C 1
ATOM 4736 O O . ALA A 1 585 ? -13.280 -9.505 21.364 1.00 96.38 585 ALA A O 1
ATOM 4737 N N . ILE A 1 586 ? -14.968 -8.805 22.681 1.00 96.12 586 ILE A N 1
ATOM 4738 C CA . ILE A 1 586 ? -15.012 -10.025 23.507 1.00 96.12 586 ILE A CA 1
ATOM 4739 C C . ILE A 1 586 ? -15.527 -11.256 22.747 1.00 96.12 586 ILE A C 1
ATOM 4741 O O . ILE A 1 586 ? -15.100 -12.365 23.059 1.00 96.12 586 ILE A O 1
ATOM 4745 N N . GLU A 1 587 ? -16.410 -11.075 21.753 1.00 97.00 587 GLU A N 1
ATOM 4746 C CA . GLU A 1 587 ? -16.878 -12.151 20.863 1.00 97.00 587 GLU A CA 1
ATOM 4747 C C . GLU A 1 587 ? -15.720 -12.721 20.029 1.00 97.00 587 GLU A C 1
ATOM 4749 O O . GLU A 1 587 ? -15.684 -13.921 19.764 1.00 97.00 587 GLU A O 1
ATOM 4754 N N . ILE A 1 588 ? -14.767 -11.871 19.632 1.00 94.88 588 ILE A N 1
ATOM 4755 C CA . ILE A 1 588 ? -13.569 -12.275 18.885 1.00 94.88 588 ILE A CA 1
ATOM 4756 C C . ILE A 1 588 ? -12.528 -12.887 19.827 1.00 94.88 588 ILE A C 1
ATOM 4758 O O . ILE A 1 588 ? -11.991 -13.962 19.557 1.00 94.88 588 ILE A O 1
ATOM 4762 N N . LYS A 1 589 ? -12.206 -12.186 20.919 1.00 93.00 589 LYS A N 1
ATOM 4763 C CA . LYS A 1 589 ? -11.202 -12.604 21.897 1.00 93.00 589 LYS A CA 1
ATOM 4764 C C . LYS A 1 589 ? -11.586 -12.089 23.288 1.00 93.00 589 LYS A C 1
ATOM 4766 O O . LYS A 1 589 ? -11.497 -10.884 23.524 1.00 93.00 589 LYS A O 1
ATOM 4771 N N . PRO A 1 590 ? -11.949 -12.976 24.232 1.00 93.44 590 PRO A N 1
ATOM 4772 C CA . PRO A 1 590 ? -12.154 -12.589 25.623 1.00 93.44 590 PRO A CA 1
ATOM 4773 C C . PRO A 1 590 ? -10.906 -11.905 26.194 1.00 93.44 590 PRO A C 1
ATOM 4775 O O . PRO A 1 590 ? -9.809 -12.462 26.143 1.00 93.44 590 PRO A O 1
ATOM 4778 N N . ASP A 1 591 ? -11.077 -10.703 26.741 1.00 90.38 591 ASP A N 1
ATOM 4779 C CA . ASP A 1 591 ? -9.989 -9.895 27.290 1.00 90.38 591 ASP A CA 1
ATOM 4780 C C . ASP A 1 591 ? -10.443 -9.163 28.560 1.00 90.38 591 ASP A C 1
ATOM 4782 O O . ASP A 1 591 ? -11.515 -8.552 28.592 1.00 90.38 591 ASP A O 1
ATOM 4786 N N . ALA A 1 592 ? -9.620 -9.216 29.611 1.00 92.31 592 ALA A N 1
ATOM 4787 C CA . ALA A 1 592 ? -9.942 -8.605 30.901 1.00 92.31 592 ALA A CA 1
ATOM 4788 C C . ALA A 1 592 ? -10.132 -7.083 30.793 1.00 92.31 592 ALA A C 1
ATOM 4790 O O . ALA A 1 592 ? -10.970 -6.511 31.490 1.00 92.31 592 ALA A O 1
ATOM 4791 N N . THR A 1 593 ? -9.389 -6.426 29.900 1.00 90.94 593 THR A N 1
ATOM 4792 C CA . THR A 1 593 ? -9.463 -4.979 29.680 1.00 90.94 593 THR A CA 1
ATOM 4793 C C . THR A 1 593 ? -10.757 -4.580 29.000 1.00 90.94 593 THR A C 1
ATOM 4795 O O . THR A 1 593 ? -11.392 -3.618 29.433 1.00 90.94 593 THR A O 1
ATOM 4798 N N . ALA A 1 594 ? -11.192 -5.339 27.994 1.00 93.31 594 ALA A N 1
ATOM 4799 C CA . ALA A 1 594 ? -12.473 -5.112 27.331 1.00 93.31 594 ALA A CA 1
ATOM 4800 C C . ALA A 1 594 ? -13.658 -5.266 28.301 1.00 93.31 594 ALA A C 1
ATOM 4802 O O . ALA A 1 594 ? -14.496 -4.369 28.376 1.00 93.31 594 ALA A O 1
ATOM 4803 N N . TYR A 1 595 ? -13.694 -6.340 29.101 1.00 97.25 595 TYR A N 1
ATOM 4804 C CA . TYR A 1 595 ? -14.728 -6.532 30.128 1.00 97.25 595 TYR A CA 1
ATOM 4805 C C . TYR A 1 595 ? -14.724 -5.416 31.180 1.00 97.25 595 TYR A C 1
ATOM 4807 O O . TYR A 1 595 ? -15.769 -4.839 31.478 1.00 97.25 595 TYR A O 1
ATOM 4815 N N . ASN A 1 596 ? -13.545 -5.068 31.705 1.00 95.62 596 ASN A N 1
ATOM 4816 C CA . ASN A 1 596 ? -13.404 -4.012 32.702 1.00 95.62 596 ASN A CA 1
ATOM 4817 C C . ASN A 1 596 ? -13.861 -2.647 32.171 1.00 95.62 596 ASN A C 1
ATOM 4819 O O . ASN A 1 596 ? -14.576 -1.915 32.855 1.00 95.62 596 ASN A O 1
ATOM 4823 N N . ASN A 1 597 ? -13.452 -2.293 30.953 1.00 95.75 597 ASN A N 1
ATOM 4824 C CA . ASN A 1 597 ? -13.812 -1.011 30.362 1.00 95.75 597 ASN A CA 1
ATOM 4825 C C . ASN A 1 597 ? -15.290 -0.961 29.974 1.00 95.75 597 ASN A C 1
ATOM 4827 O O . ASN A 1 597 ? -15.897 0.102 30.097 1.00 95.75 597 ASN A O 1
ATOM 4831 N N . TRP A 1 598 ? -15.889 -2.085 29.572 1.00 98.12 598 TRP A N 1
ATOM 4832 C CA . TRP A 1 598 ? -17.331 -2.156 29.369 1.00 98.12 598 TRP A CA 1
ATOM 4833 C C . TRP A 1 598 ? -18.081 -1.956 30.687 1.00 98.12 598 TRP A C 1
ATOM 4835 O O . TRP A 1 598 ? -18.921 -1.063 30.761 1.00 98.12 598 TRP A O 1
ATOM 4845 N N . GLY A 1 599 ? -17.715 -2.678 31.751 1.00 97.75 599 GLY A N 1
ATOM 4846 C CA . GLY A 1 599 ? -18.312 -2.495 33.078 1.00 97.75 599 GLY A CA 1
ATOM 4847 C C . GLY A 1 599 ? -18.194 -1.050 33.573 1.00 97.75 599 GLY A C 1
ATOM 4848 O O . GLY A 1 599 ? -19.186 -0.452 33.982 1.00 97.75 599 GLY A O 1
ATOM 4849 N N . LYS A 1 600 ? -17.014 -0.430 33.424 1.00 96.94 600 LYS A N 1
ATOM 4850 C CA . LYS A 1 600 ? -16.814 0.997 33.727 1.00 96.94 600 LYS A CA 1
ATOM 4851 C C . LYS A 1 600 ? -17.730 1.899 32.899 1.00 96.94 600 LYS A C 1
ATOM 4853 O O . LYS A 1 600 ? -18.316 2.830 33.439 1.00 96.94 600 LYS A O 1
ATOM 4858 N N . SER A 1 601 ? -17.844 1.643 31.598 1.00 97.50 601 SER A N 1
ATOM 4859 C CA . SER A 1 601 ? -18.672 2.453 30.699 1.00 97.50 601 SER A CA 1
ATOM 4860 C C . SER A 1 601 ? -20.156 2.344 31.061 1.00 97.50 601 SER A C 1
ATOM 4862 O O . SER A 1 601 ? -20.851 3.354 31.077 1.00 97.50 601 SER A O 1
ATOM 4864 N N . LEU A 1 602 ? -20.621 1.143 31.415 1.00 97.81 602 LEU A N 1
ATOM 4865 C CA . LEU A 1 602 ? -21.990 0.897 31.865 1.00 97.81 602 LEU A CA 1
ATOM 4866 C C . LEU A 1 602 ? -22.270 1.572 33.212 1.00 97.81 602 LEU A C 1
ATOM 4868 O O . LEU A 1 602 ? -23.307 2.204 33.373 1.00 97.81 602 LEU A O 1
ATOM 4872 N N . MET A 1 603 ? -21.316 1.528 34.145 1.00 97.19 603 MET A N 1
ATOM 4873 C CA . MET A 1 603 ? -21.411 2.241 35.421 1.00 97.19 603 MET A CA 1
ATOM 4874 C C . MET A 1 603 ? -21.522 3.759 35.234 1.00 97.19 603 MET A C 1
ATOM 4876 O O . MET A 1 603 ? -22.285 4.409 35.940 1.00 97.19 603 MET A O 1
ATOM 4880 N N . GLN A 1 604 ? -20.790 4.336 34.278 1.00 96.88 604 GLN A N 1
ATOM 4881 C CA . GLN A 1 604 ? -20.857 5.773 33.989 1.00 96.88 604 GLN A CA 1
ATOM 4882 C C . GLN A 1 604 ? -22.185 6.176 33.338 1.00 96.88 604 GLN A C 1
ATOM 4884 O O . GLN A 1 604 ? -22.759 7.188 33.734 1.00 96.88 604 GLN A O 1
ATOM 4889 N N . LEU A 1 605 ? -22.712 5.367 32.411 1.00 97.50 605 LEU A N 1
ATOM 4890 C CA . LEU A 1 605 ? -24.062 5.571 31.880 1.00 97.50 605 LEU A CA 1
ATOM 4891 C C . LEU A 1 605 ? -25.113 5.479 32.996 1.00 97.50 605 LEU A C 1
ATOM 4893 O O . LEU A 1 605 ? -25.969 6.347 33.107 1.00 97.50 605 LEU A O 1
ATOM 4897 N N . ALA A 1 606 ? -25.001 4.481 33.873 1.00 97.00 606 ALA A N 1
ATOM 4898 C CA . ALA A 1 606 ? -25.969 4.277 34.940 1.00 97.00 606 ALA A CA 1
ATOM 4899 C C . ALA A 1 606 ? -25.983 5.415 35.976 1.00 97.00 606 ALA A C 1
ATOM 4901 O O . ALA A 1 606 ? -27.032 5.749 36.527 1.00 97.00 606 ALA A O 1
ATOM 4902 N N . LYS A 1 607 ? -24.828 6.047 36.223 1.00 94.81 607 LYS A N 1
ATOM 4903 C CA . LYS A 1 607 ? -24.741 7.286 37.013 1.00 94.81 607 LYS A CA 1
ATOM 4904 C C . LYS A 1 607 ? -25.443 8.448 36.318 1.00 94.81 607 LYS A C 1
ATOM 4906 O O . LYS A 1 607 ? -26.192 9.167 36.968 1.00 94.81 607 LYS A O 1
ATOM 4911 N N . LEU A 1 608 ? -25.216 8.619 35.014 1.00 95.62 608 LEU A N 1
ATOM 4912 C CA . LEU A 1 608 ? -25.848 9.674 34.218 1.00 95.62 608 LEU A CA 1
ATOM 4913 C C . LEU A 1 608 ? -27.380 9.535 34.213 1.00 95.62 608 LEU A C 1
ATOM 4915 O O . LEU A 1 608 ? -28.093 10.516 34.408 1.00 95.62 608 LEU A O 1
ATOM 4919 N N . GLU A 1 609 ? -27.874 8.308 34.060 1.00 95.94 609 GLU A N 1
ATOM 4920 C CA . GLU A 1 609 ? -29.302 7.973 34.043 1.00 95.94 609 GLU A CA 1
ATOM 4921 C C . GLU A 1 609 ? -29.918 7.850 35.454 1.00 95.94 609 GLU A C 1
ATOM 4923 O O . GLU A 1 609 ? -31.122 7.639 35.583 1.00 95.94 609 GLU A O 1
ATOM 4928 N N . ASN A 1 610 ? -29.119 7.987 36.521 1.00 94.94 610 ASN A N 1
ATOM 4929 C CA . ASN A 1 610 ? -29.521 7.768 37.918 1.00 94.94 610 ASN A CA 1
ATOM 4930 C C . ASN A 1 610 ? -30.199 6.403 38.161 1.00 94.94 610 ASN A C 1
ATOM 4932 O O . ASN A 1 610 ? -31.171 6.302 38.908 1.00 94.94 610 ASN A O 1
ATOM 4936 N N . ASN A 1 611 ? -29.693 5.338 37.535 1.00 96.31 611 ASN A N 1
ATOM 4937 C CA . ASN A 1 611 ? -30.278 3.992 37.586 1.00 96.31 611 ASN A CA 1
ATOM 4938 C C . ASN A 1 611 ? -29.287 2.908 38.052 1.00 96.31 611 ASN A C 1
ATOM 4940 O O . ASN A 1 611 ? -29.478 1.719 37.774 1.00 96.31 611 ASN A O 1
ATOM 4944 N N . LEU A 1 612 ? -28.239 3.312 38.781 1.00 95.75 612 LEU A N 1
ATOM 4945 C CA . LEU A 1 612 ? -27.138 2.444 39.204 1.00 95.75 612 LEU A CA 1
ATOM 4946 C C . LEU A 1 612 ? -27.606 1.154 39.889 1.00 95.75 612 LEU A C 1
ATOM 4948 O O . LEU A 1 612 ? -27.093 0.092 39.553 1.00 95.75 612 LEU A O 1
ATOM 4952 N N . ASP A 1 613 ? -28.611 1.218 40.767 1.00 93.19 613 ASP A N 1
ATOM 4953 C CA . ASP A 1 613 ? -29.154 0.035 41.451 1.00 93.19 613 ASP A CA 1
ATOM 4954 C C . ASP A 1 613 ? -29.717 -1.009 40.479 1.00 93.19 613 ASP A C 1
ATOM 4956 O O . ASP A 1 613 ? -29.487 -2.206 40.651 1.00 93.19 613 ASP A O 1
ATOM 4960 N N . SER A 1 614 ? -30.417 -0.565 39.429 1.00 95.62 614 SER A N 1
ATOM 4961 C CA . SER A 1 614 ? -30.989 -1.460 38.415 1.00 95.62 614 SER A CA 1
ATOM 4962 C C . SER A 1 614 ? -29.932 -2.042 37.472 1.00 95.62 614 SER A C 1
ATOM 4964 O O . SER A 1 614 ? -30.042 -3.196 37.069 1.00 95.62 614 SER A O 1
ATOM 4966 N N . SER A 1 615 ? -28.877 -1.276 37.181 1.00 96.69 615 SER A N 1
ATOM 4967 C CA . SER A 1 615 ? -27.782 -1.667 36.279 1.00 96.69 615 SER A CA 1
ATOM 4968 C C . SER A 1 615 ? -26.665 -2.451 36.982 1.00 96.69 615 SER A C 1
ATOM 4970 O O . SER A 1 615 ? -25.794 -3.037 36.336 1.00 96.69 615 SER A O 1
ATOM 4972 N N . LYS A 1 616 ? -26.666 -2.472 38.318 1.00 97.50 616 LYS A N 1
ATOM 4973 C CA . LYS A 1 616 ? -25.604 -3.027 39.165 1.00 97.50 616 LYS A CA 1
ATOM 4974 C C . LYS A 1 616 ? -25.236 -4.464 38.817 1.00 97.50 616 LYS A C 1
ATOM 4976 O O . LYS A 1 616 ? -24.051 -4.772 38.732 1.00 97.50 616 LYS A O 1
ATOM 4981 N N . GLN A 1 617 ? -26.229 -5.331 38.621 1.00 97.88 617 GLN A N 1
ATOM 4982 C CA . GLN A 1 617 ? -25.985 -6.748 38.344 1.00 97.88 617 GLN A CA 1
ATOM 4983 C C . GLN A 1 617 ? -25.218 -6.939 37.028 1.00 97.88 617 GLN A C 1
ATOM 4985 O O . GLN A 1 617 ? -24.272 -7.724 36.976 1.00 97.88 617 GLN A O 1
ATOM 4990 N N . ASP A 1 618 ? -25.575 -6.188 35.986 1.00 97.75 618 ASP A N 1
ATOM 4991 C CA . ASP A 1 618 ? -24.913 -6.267 34.682 1.00 97.75 618 ASP A CA 1
ATOM 4992 C C . ASP A 1 618 ? -23.478 -5.728 34.747 1.00 97.75 618 ASP A C 1
ATOM 4994 O O . ASP A 1 618 ? -22.550 -6.340 34.207 1.00 97.75 618 ASP A O 1
ATOM 4998 N N . ILE A 1 619 ? -23.270 -4.618 35.468 1.00 98.44 619 ILE A N 1
ATOM 4999 C CA . ILE A 1 619 ? -21.935 -4.054 35.717 1.00 98.44 619 ILE A CA 1
ATOM 5000 C C . ILE A 1 619 ? -21.074 -5.073 36.471 1.00 98.44 619 ILE A C 1
ATOM 5002 O O . ILE A 1 619 ? -19.945 -5.357 36.069 1.00 98.44 619 ILE A O 1
ATOM 5006 N N . GLU A 1 620 ? -21.609 -5.648 37.546 1.00 98.44 620 GLU A N 1
ATOM 5007 C CA . GLU A 1 620 ? -20.915 -6.625 38.377 1.00 98.44 620 GLU A CA 1
ATOM 5008 C C . GLU A 1 620 ? -20.489 -7.855 37.567 1.00 98.44 620 GLU A C 1
ATOM 5010 O O . GLU A 1 620 ? -19.330 -8.263 37.650 1.00 98.44 620 GLU A O 1
ATOM 5015 N N . ILE A 1 621 ? -21.376 -8.409 36.733 1.00 98.38 621 ILE A N 1
ATOM 5016 C CA . ILE A 1 621 ? -21.064 -9.555 35.865 1.00 98.38 621 ILE A CA 1
ATOM 5017 C C . ILE A 1 621 ? -19.861 -9.248 34.967 1.00 98.38 621 ILE A C 1
ATOM 5019 O O . ILE A 1 621 ? -18.935 -10.059 34.881 1.00 98.38 621 ILE A O 1
ATOM 5023 N N . LEU A 1 622 ? -19.842 -8.080 34.318 1.00 98.38 622 LEU A N 1
ATOM 5024 C CA . LEU A 1 622 ? -18.741 -7.682 33.438 1.00 98.38 622 LEU A CA 1
ATOM 5025 C C . LEU A 1 622 ? -17.420 -7.561 34.207 1.00 98.38 622 LEU A C 1
ATOM 5027 O O . LEU A 1 622 ? -16.391 -8.079 33.768 1.00 98.38 622 LEU A O 1
ATOM 5031 N N . LEU A 1 623 ? -17.431 -6.917 35.372 1.00 98.31 623 LEU A N 1
ATOM 5032 C CA . LEU A 1 623 ? -16.213 -6.708 36.154 1.00 98.31 623 LEU A CA 1
ATOM 5033 C C . LEU A 1 623 ? -15.698 -8.002 36.806 1.00 98.31 623 LEU A C 1
ATOM 5035 O O . LEU A 1 623 ? -14.487 -8.227 36.861 1.00 98.31 623 LEU A O 1
ATOM 5039 N N . LEU A 1 624 ? -16.591 -8.898 37.233 1.00 98.12 624 LEU A N 1
ATOM 5040 C CA . LEU A 1 624 ? -16.217 -10.233 37.702 1.00 98.12 624 LEU A CA 1
ATOM 5041 C C . LEU A 1 624 ? -15.606 -11.068 36.574 1.00 98.12 624 LEU A C 1
ATOM 5043 O O . LEU A 1 624 ? -14.593 -11.727 36.801 1.00 98.12 624 LEU A O 1
ATOM 5047 N N . LYS A 1 625 ? -16.131 -10.983 35.343 1.00 98.12 625 LYS A N 1
ATOM 5048 C CA . LYS A 1 625 ? -15.512 -11.625 34.169 1.00 98.12 625 LYS A CA 1
ATOM 5049 C C . LYS A 1 625 ? -14.103 -11.105 33.897 1.00 98.12 625 LYS A C 1
ATOM 5051 O O . LYS A 1 625 ? -13.220 -11.895 33.564 1.00 98.12 625 LYS A O 1
ATOM 5056 N N . ALA A 1 626 ? -13.851 -9.810 34.097 1.00 96.62 626 ALA A N 1
ATOM 5057 C CA . ALA A 1 626 ? -12.493 -9.273 34.019 1.00 96.62 626 ALA A CA 1
ATOM 5058 C C . ALA A 1 626 ? -11.562 -9.925 35.058 1.00 96.62 626 ALA A C 1
ATOM 5060 O O . ALA A 1 626 ? -10.452 -10.328 34.709 1.00 96.62 626 ALA A O 1
ATOM 5061 N N . ASN A 1 627 ? -12.034 -10.095 36.298 1.00 95.62 627 ASN A N 1
ATOM 5062 C CA . ASN A 1 627 ? -11.292 -10.767 37.370 1.00 95.62 627 ASN A CA 1
ATOM 5063 C C . ASN A 1 627 ? -11.073 -12.266 37.123 1.00 95.62 627 ASN A C 1
ATOM 5065 O O . ASN A 1 627 ? -10.019 -12.786 37.489 1.00 95.62 627 ASN A O 1
ATOM 5069 N N . GLU A 1 628 ? -12.029 -12.956 36.498 1.00 96.25 628 GLU A N 1
ATOM 5070 C CA . GLU A 1 628 ? -11.871 -14.358 36.089 1.00 96.25 628 GLU A CA 1
ATOM 5071 C C . GLU A 1 628 ? -10.729 -14.525 35.075 1.00 96.25 628 GLU A C 1
ATOM 5073 O O . GLU A 1 628 ? -9.958 -15.478 35.168 1.00 96.25 628 GLU A O 1
ATOM 5078 N N . ILE A 1 629 ? -10.595 -13.591 34.126 1.00 94.06 629 ILE A N 1
ATOM 5079 C CA . ILE A 1 629 ? -9.544 -13.628 33.096 1.00 94.06 629 ILE A CA 1
ATOM 5080 C C . ILE A 1 629 ? -8.195 -13.179 33.665 1.00 94.06 629 ILE A C 1
ATOM 5082 O O . ILE A 1 629 ? -7.164 -13.799 33.403 1.00 94.06 629 ILE A O 1
ATOM 5086 N N . ARG A 1 630 ? -8.180 -12.081 34.425 1.00 92.50 630 ARG A N 1
ATOM 5087 C CA . ARG A 1 630 ? -6.979 -11.543 35.066 1.00 92.50 630 ARG A CA 1
ATOM 5088 C C . ARG A 1 630 ? -7.328 -11.104 36.480 1.00 92.50 630 ARG A C 1
ATOM 5090 O O . ARG A 1 630 ? -7.981 -10.083 36.683 1.00 92.50 630 ARG A O 1
ATOM 5097 N N . LYS A 1 631 ? -6.856 -11.877 37.457 1.00 92.69 631 LYS A N 1
ATOM 5098 C CA . LYS A 1 631 ? -7.169 -11.669 38.873 1.00 92.69 631 LYS A CA 1
ATOM 5099 C C . LYS A 1 631 ? -6.891 -10.230 39.314 1.00 92.69 631 LYS A C 1
ATOM 5101 O O . LYS A 1 631 ? -5.815 -9.701 39.050 1.00 92.69 631 LYS A O 1
ATOM 5106 N N . GLY A 1 632 ? -7.867 -9.623 39.984 1.00 91.25 632 GLY A N 1
ATOM 5107 C CA . GLY A 1 632 ? -7.799 -8.251 40.474 1.00 91.25 632 GLY A CA 1
ATOM 5108 C C . GLY A 1 632 ? -8.071 -7.165 39.429 1.00 91.25 632 GLY A C 1
ATOM 5109 O O . GLY A 1 632 ? -8.238 -6.012 39.804 1.00 91.25 632 GLY A O 1
ATOM 5110 N N . TYR A 1 633 ? -8.114 -7.464 38.127 1.00 92.19 633 TYR A N 1
ATOM 5111 C CA . TYR A 1 633 ? -8.117 -6.430 37.085 1.00 92.19 633 TYR A CA 1
ATOM 5112 C C . TYR A 1 633 ? -9.375 -5.545 37.053 1.00 92.19 633 TYR A C 1
ATOM 5114 O O . TYR A 1 633 ? -9.282 -4.361 36.728 1.00 92.19 633 TYR A O 1
ATOM 5122 N N . GLY A 1 634 ? -10.537 -6.111 37.383 1.00 95.69 634 GLY A N 1
ATOM 5123 C CA . GLY A 1 634 ? -11.812 -5.407 37.543 1.00 95.69 634 GLY A CA 1
ATOM 5124 C C . GLY A 1 634 ? -12.085 -4.921 38.968 1.00 95.69 634 GLY A C 1
ATOM 5125 O O . GLY A 1 634 ? -13.091 -4.248 39.196 1.00 95.69 634 GLY A O 1
ATOM 5126 N N . SER A 1 635 ? -11.216 -5.245 39.930 1.00 97.19 635 SER A N 1
ATOM 5127 C CA . SER A 1 635 ? -11.482 -5.028 41.355 1.00 97.19 635 SER A CA 1
ATOM 5128 C C . SER A 1 635 ? -11.603 -3.558 41.744 1.00 97.19 635 SER A C 1
ATOM 5130 O O . SER A 1 635 ? -12.456 -3.236 42.563 1.00 97.19 635 SER A O 1
ATOM 5132 N N . TYR A 1 636 ? -10.855 -2.650 41.111 1.00 96.44 636 TYR A N 1
ATOM 5133 C CA . TYR A 1 636 ? -11.018 -1.213 41.359 1.00 96.44 636 TYR A CA 1
ATOM 5134 C C . TYR A 1 636 ? -12.439 -0.729 41.034 1.00 96.44 636 TYR A C 1
ATOM 5136 O O . TYR A 1 636 ? -13.117 -0.151 41.877 1.00 96.44 636 TYR A O 1
ATOM 5144 N N . ASN A 1 637 ? -12.941 -1.050 39.837 1.00 97.44 637 ASN A N 1
ATOM 5145 C CA . ASN A 1 637 ? -14.289 -0.652 39.429 1.00 97.44 637 ASN A CA 1
ATOM 5146 C C . ASN A 1 637 ? -15.382 -1.396 40.219 1.00 97.44 637 ASN A C 1
ATOM 5148 O O . ASN A 1 637 ? -16.458 -0.839 40.412 1.00 97.44 637 ASN A O 1
ATOM 5152 N N . LEU A 1 638 ? -15.124 -2.625 40.697 1.00 98.25 638 LEU A N 1
ATOM 5153 C CA . LEU A 1 638 ? -16.031 -3.318 41.625 1.00 98.25 638 LEU A CA 1
ATOM 5154 C C . LEU A 1 638 ? -16.097 -2.580 42.959 1.00 98.25 638 LEU A C 1
ATOM 5156 O O . LEU A 1 638 ? -17.182 -2.404 43.503 1.00 98.25 638 LEU A O 1
ATOM 5160 N N . ALA A 1 639 ? -14.955 -2.119 43.472 1.00 97.56 639 ALA A N 1
ATOM 5161 C CA . ALA A 1 639 ? -14.908 -1.329 44.692 1.00 97.56 639 ALA A CA 1
ATOM 5162 C C . ALA A 1 639 ? -15.695 -0.019 44.543 1.00 97.56 639 ALA A C 1
ATOM 5164 O O . ALA A 1 639 ? -16.510 0.281 45.412 1.00 97.56 639 ALA A O 1
ATOM 5165 N N . CYS A 1 640 ? -15.525 0.697 43.425 1.00 97.44 640 CYS A N 1
ATOM 5166 C CA . CYS A 1 640 ? -16.322 1.884 43.099 1.00 97.44 640 CYS A CA 1
ATOM 5167 C C . CYS A 1 640 ? -17.823 1.562 43.049 1.00 97.44 640 CYS A C 1
ATOM 5169 O O . CYS A 1 640 ? -18.611 2.231 43.710 1.00 97.44 640 CYS A O 1
ATOM 5171 N N . LEU A 1 641 ? -18.223 0.514 42.313 1.00 97.94 641 LEU A N 1
ATOM 5172 C CA . LEU A 1 641 ? -19.626 0.092 42.205 1.00 97.94 641 LEU A CA 1
ATOM 5173 C C . LEU A 1 641 ? -20.242 -0.126 43.590 1.00 97.94 641 LEU A C 1
ATOM 5175 O O . LEU A 1 641 ? -21.303 0.416 43.885 1.00 97.94 641 LEU A O 1
ATOM 5179 N N . TYR A 1 642 ? -19.558 -0.883 44.447 1.00 97.56 642 TYR A N 1
ATOM 5180 C CA . TYR A 1 642 ? -20.064 -1.214 45.773 1.00 97.56 642 TYR A CA 1
ATOM 5181 C C . TYR A 1 642 ? -20.037 -0.044 46.755 1.00 97.56 642 TYR A C 1
ATOM 5183 O O . TYR A 1 642 ? -20.920 0.034 47.608 1.00 97.56 642 TYR A O 1
ATOM 5191 N N . ALA A 1 643 ? -19.076 0.873 46.631 1.00 96.25 643 ALA A N 1
ATOM 5192 C CA . ALA A 1 643 ? -19.059 2.106 47.413 1.00 96.25 643 ALA A CA 1
ATOM 5193 C C . ALA A 1 643 ? -20.277 2.984 47.084 1.00 96.25 643 ALA A C 1
ATOM 5195 O O . ALA A 1 643 ? -20.951 3.479 47.987 1.00 96.25 643 ALA A O 1
ATOM 5196 N N . LEU A 1 644 ? -20.612 3.095 45.797 1.00 95.50 644 LEU A N 1
ATOM 5197 C CA . LEU A 1 644 ? -21.754 3.872 45.314 1.00 95.50 644 LEU A CA 1
ATOM 5198 C C . LEU A 1 644 ? -23.107 3.240 45.658 1.00 95.50 644 LEU A C 1
ATOM 5200 O O . LEU A 1 644 ? -24.072 3.966 45.873 1.00 95.50 644 LEU A O 1
ATOM 5204 N N . THR A 1 645 ? -23.191 1.908 45.727 1.00 94.75 645 THR A N 1
ATOM 5205 C CA . THR A 1 645 ? -24.425 1.190 46.103 1.00 94.75 645 THR A CA 1
ATOM 5206 C C . THR A 1 645 ? -24.530 0.911 47.609 1.00 94.75 645 THR A C 1
ATOM 5208 O O . THR A 1 645 ? -25.405 0.155 48.027 1.00 94.75 645 THR A O 1
ATOM 5211 N N . GLY A 1 646 ? -23.628 1.460 48.433 1.00 93.44 646 GLY A N 1
ATOM 5212 C CA . GLY A 1 646 ? -23.671 1.347 49.899 1.00 93.44 646 GLY A CA 1
ATOM 5213 C C . GLY A 1 646 ? -23.298 -0.027 50.478 1.00 93.44 646 GLY A C 1
ATOM 5214 O O . GLY A 1 646 ? -23.619 -0.319 51.627 1.00 93.44 646 GLY A O 1
ATOM 5215 N N . GLU A 1 647 ? -22.621 -0.893 49.720 1.00 95.38 647 GLU A N 1
ATOM 5216 C CA . GLU A 1 647 ? -22.152 -2.208 50.186 1.00 95.38 647 GLU A CA 1
ATOM 5217 C C . GLU A 1 647 ? -20.690 -2.151 50.649 1.00 95.38 647 GLU A C 1
ATOM 5219 O O . GLU A 1 647 ? -19.788 -2.747 50.052 1.00 95.38 647 GLU A O 1
ATOM 5224 N N . GLU A 1 648 ? -20.458 -1.446 51.753 1.00 95.06 648 GLU A N 1
ATOM 5225 C CA . GLU A 1 648 ? -19.125 -1.085 52.258 1.00 95.06 648 GLU A CA 1
ATOM 5226 C C . GLU A 1 648 ? -18.181 -2.291 52.403 1.00 95.06 648 GLU A C 1
ATOM 5228 O O . GLU A 1 648 ? -17.044 -2.266 51.933 1.00 95.06 648 GLU A O 1
ATOM 5233 N N . GLY A 1 649 ? -18.664 -3.404 52.967 1.00 95.06 649 GLY A N 1
ATOM 5234 C CA . GLY A 1 649 ? -17.848 -4.610 53.152 1.00 95.06 649 GLY A CA 1
ATOM 5235 C C . GLY A 1 649 ? -17.337 -5.212 51.838 1.00 95.06 649 GLY A C 1
ATOM 5236 O O . GLY A 1 649 ? -16.205 -5.699 51.769 1.00 95.06 649 GLY A O 1
ATOM 5237 N N . LYS A 1 650 ? -18.136 -5.150 50.765 1.00 96.75 650 LYS A N 1
ATOM 5238 C CA . LYS A 1 650 ? -17.698 -5.589 49.434 1.00 96.75 650 LYS A CA 1
ATOM 5239 C C . LYS A 1 650 ? -16.785 -4.557 48.784 1.00 96.75 650 LYS A C 1
ATOM 5241 O O . LYS A 1 650 ? -15.808 -4.953 48.150 1.00 96.75 650 LYS A O 1
ATOM 5246 N N . ALA A 1 651 ? -17.060 -3.268 48.982 1.00 97.44 651 ALA A N 1
ATOM 5247 C CA . ALA A 1 651 ? -16.201 -2.193 48.502 1.00 97.44 651 ALA A CA 1
ATOM 5248 C C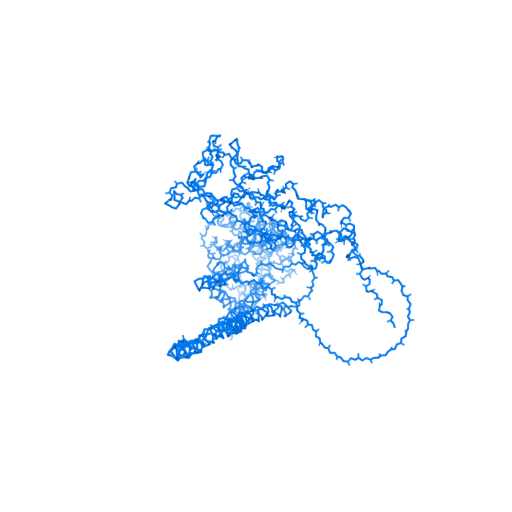 . ALA A 1 651 ? -14.771 -2.346 49.045 1.00 97.44 651 ALA A C 1
ATOM 5250 O O . ALA A 1 651 ? -13.826 -2.402 48.260 1.00 97.44 651 ALA A O 1
ATOM 5251 N N . PHE A 1 652 ? -14.607 -2.545 50.358 1.00 96.44 652 PHE A N 1
ATOM 5252 C CA . PHE A 1 652 ? -13.293 -2.771 50.972 1.00 96.44 652 PHE A CA 1
ATOM 5253 C C . PHE A 1 652 ? -12.618 -4.055 50.493 1.00 96.44 652 PHE A C 1
ATOM 5255 O O . PHE A 1 652 ? -11.426 -4.035 50.197 1.00 96.44 652 PHE A O 1
ATOM 5262 N N . LYS A 1 653 ? -13.368 -5.157 50.356 1.00 96.56 653 LYS A N 1
ATOM 5263 C CA . LYS A 1 653 ? -12.837 -6.426 49.833 1.00 96.56 653 LYS A CA 1
ATOM 5264 C C . LYS A 1 653 ? -12.200 -6.245 48.453 1.00 96.56 653 LYS A C 1
ATOM 5266 O O . LYS A 1 653 ? -11.086 -6.714 48.225 1.00 96.56 653 LYS A O 1
ATOM 5271 N N . TYR A 1 654 ? -12.911 -5.608 47.523 1.00 97.31 654 TYR A N 1
ATOM 5272 C CA . TYR A 1 654 ? -12.407 -5.427 46.162 1.00 97.31 654 TYR A CA 1
ATOM 5273 C C . TYR A 1 654 ? -11.350 -4.322 46.076 1.00 97.31 654 TYR A C 1
ATOM 5275 O O . TYR A 1 654 ? -10.412 -4.458 45.295 1.00 97.31 654 TYR A O 1
ATOM 5283 N N . LEU A 1 655 ? -11.419 -3.293 46.923 1.00 95.88 655 LEU A N 1
ATOM 5284 C CA . LEU A 1 655 ? -10.356 -2.294 47.022 1.00 95.88 655 LEU A CA 1
ATOM 5285 C C . LEU A 1 655 ? -9.046 -2.930 47.505 1.00 95.88 655 LEU A C 1
ATOM 5287 O O . LEU A 1 655 ? -7.998 -2.713 46.906 1.00 95.88 655 LEU A O 1
ATOM 5291 N N . GLU A 1 656 ? -9.100 -3.780 48.534 1.00 95.31 656 GLU A N 1
ATOM 5292 C CA . GLU A 1 656 ? -7.938 -4.541 49.000 1.00 95.31 656 GLU A CA 1
ATOM 5293 C C . GLU A 1 656 ? -7.396 -5.480 47.914 1.00 95.31 656 GLU A C 1
ATOM 5295 O O . GLU A 1 656 ? -6.181 -5.605 47.742 1.00 95.31 656 GLU A O 1
ATOM 5300 N N . GLU A 1 657 ? -8.279 -6.142 47.161 1.00 95.25 657 GLU A N 1
ATOM 5301 C CA . GLU A 1 657 ? -7.873 -7.002 46.050 1.00 95.25 657 GLU A CA 1
ATOM 5302 C C . GLU A 1 657 ? -7.159 -6.212 44.943 1.00 95.25 657 GLU A C 1
ATOM 5304 O O . GLU A 1 657 ? -6.130 -6.672 44.442 1.00 95.25 657 GLU A O 1
ATOM 5309 N N . ASP A 1 658 ? -7.650 -5.023 44.589 1.00 93.94 658 ASP A N 1
ATOM 5310 C CA . ASP A 1 658 ? -6.985 -4.149 43.621 1.00 93.94 658 ASP A CA 1
ATOM 5311 C C . ASP A 1 658 ? -5.618 -3.676 44.127 1.00 93.94 658 ASP A C 1
ATOM 5313 O O . ASP A 1 658 ? -4.623 -3.841 43.424 1.00 93.94 658 ASP A O 1
ATOM 5317 N N . LEU A 1 659 ? -5.529 -3.201 45.372 1.00 92.50 659 LEU A N 1
ATOM 5318 C CA . LEU A 1 659 ? -4.258 -2.802 45.985 1.00 92.50 659 LEU A CA 1
ATOM 5319 C C . LEU A 1 659 ? -3.257 -3.964 46.029 1.00 92.50 659 LEU A C 1
ATOM 5321 O O . LEU A 1 659 ? -2.060 -3.783 45.814 1.00 92.50 659 LEU A O 1
ATOM 5325 N N . LYS A 1 660 ? -3.730 -5.192 46.251 1.00 91.31 660 LYS A N 1
ATOM 5326 C CA . LYS A 1 660 ? -2.879 -6.385 46.275 1.00 91.31 660 LYS A CA 1
ATOM 5327 C C . LYS A 1 660 ? -2.297 -6.747 44.908 1.00 91.31 660 LYS A C 1
ATOM 5329 O O . LYS A 1 660 ? -1.165 -7.227 44.860 1.00 91.31 660 LYS A O 1
ATOM 5334 N N . TYR A 1 661 ? -3.059 -6.590 43.825 1.00 87.50 661 TYR A N 1
ATOM 5335 C CA . TYR A 1 661 ? -2.678 -7.096 42.497 1.00 87.50 661 TYR A CA 1
ATOM 5336 C C . TYR A 1 661 ? -2.279 -6.005 41.492 1.00 87.50 661 TYR A C 1
ATOM 5338 O O . TYR A 1 661 ? -1.519 -6.285 40.566 1.00 87.50 661 TYR A O 1
ATOM 5346 N N . ASN A 1 662 ? -2.728 -4.765 41.683 1.00 82.19 662 ASN A N 1
ATOM 5347 C CA . ASN A 1 662 ? -2.560 -3.650 40.749 1.00 82.19 662 ASN A CA 1
ATOM 5348 C C . ASN A 1 662 ? -2.076 -2.363 41.435 1.00 82.19 662 ASN A C 1
ATOM 5350 O O . ASN A 1 662 ? -2.381 -1.270 40.959 1.00 82.19 662 ASN A O 1
ATOM 5354 N N . LEU A 1 663 ? -1.286 -2.462 42.511 1.00 78.00 663 LEU A N 1
ATOM 5355 C CA . LEU A 1 663 ? -0.749 -1.290 43.225 1.00 78.00 663 LEU A CA 1
ATOM 5356 C C . LEU A 1 663 ? -0.021 -0.289 42.299 1.00 78.00 663 LEU A C 1
ATOM 5358 O O . LEU A 1 663 ? -0.013 0.912 42.546 1.00 78.00 663 LEU A O 1
ATOM 5362 N N . TRP A 1 664 ? 0.570 -0.783 41.206 1.00 74.38 664 TRP A N 1
ATOM 5363 C CA . TRP A 1 664 ? 1.238 0.026 40.181 1.00 74.38 664 TRP A CA 1
ATOM 5364 C C . TRP A 1 664 ? 0.273 0.885 39.336 1.00 74.38 664 TRP A C 1
ATOM 5366 O O . TRP A 1 664 ? 0.713 1.830 38.687 1.00 74.38 664 TRP A O 1
ATOM 5376 N N . ARG A 1 665 ? -1.030 0.568 39.327 1.00 75.19 665 ARG A N 1
ATOM 5377 C CA . ARG A 1 665 ? -2.066 1.220 38.508 1.00 75.19 665 ARG A CA 1
ATOM 5378 C C . ARG A 1 665 ? -2.880 2.250 39.289 1.00 75.19 665 ARG A C 1
ATOM 5380 O O . ARG A 1 665 ? -3.164 3.316 38.748 1.00 75.19 665 ARG A O 1
ATOM 5387 N N . HIS A 1 666 ? -3.247 1.949 40.534 1.00 84.00 666 HIS A N 1
ATOM 5388 C CA . HIS A 1 666 ? -4.048 2.833 41.387 1.00 84.00 666 HIS A CA 1
ATOM 5389 C C . HIS A 1 666 ? -3.248 3.202 42.636 1.00 84.00 666 HIS A C 1
ATOM 5391 O O . HIS A 1 666 ? -3.253 2.507 43.650 1.00 84.00 666 HIS A O 1
ATOM 5397 N N . ASN A 1 667 ? -2.508 4.306 42.534 1.00 83.56 667 ASN A N 1
ATOM 5398 C CA . ASN A 1 667 ? -1.766 4.850 43.663 1.00 83.56 667 ASN A CA 1
ATOM 5399 C C . ASN A 1 667 ? -2.696 5.606 44.627 1.00 83.56 667 ASN A C 1
ATOM 5401 O O . ASN A 1 667 ? -3.829 5.948 44.285 1.00 83.56 667 ASN A O 1
ATOM 5405 N N . ARG A 1 668 ? -2.177 5.916 45.818 1.00 88.31 668 ARG A N 1
ATOM 5406 C CA . ARG A 1 668 ? -2.890 6.635 46.882 1.00 88.31 668 ARG A CA 1
ATOM 5407 C C . ARG A 1 668 ? -3.668 7.860 46.383 1.00 88.31 668 ARG A C 1
ATOM 5409 O O . ARG A 1 668 ? -4.845 7.995 46.694 1.00 88.31 668 ARG A O 1
ATOM 5416 N N . SER A 1 669 ? -3.030 8.698 45.566 1.00 87.38 669 SER A N 1
ATOM 5417 C CA . SER A 1 669 ? -3.628 9.934 45.049 1.00 87.38 669 SER A CA 1
ATOM 5418 C C . SER A 1 669 ? -4.837 9.674 44.146 1.00 87.38 669 SER A C 1
ATOM 5420 O O . SER A 1 669 ? -5.828 10.393 44.235 1.00 87.38 669 SER A O 1
ATOM 5422 N N . ILE A 1 670 ? -4.797 8.640 43.299 1.00 88.50 670 ILE A N 1
ATOM 5423 C CA . ILE A 1 670 ? -5.925 8.299 42.416 1.00 88.50 670 ILE A CA 1
ATOM 5424 C C . ILE A 1 670 ? -7.163 7.957 43.249 1.00 88.50 670 ILE A C 1
ATOM 5426 O O . ILE A 1 670 ? -8.237 8.488 42.994 1.00 88.50 670 ILE A O 1
ATOM 5430 N N . ILE A 1 671 ? -6.994 7.118 44.270 1.00 91.50 671 ILE A N 1
ATOM 5431 C CA . ILE A 1 671 ? -8.103 6.609 45.080 1.00 91.50 671 ILE A CA 1
ATOM 5432 C C . ILE A 1 671 ? -8.635 7.696 46.035 1.00 91.50 671 ILE A C 1
ATOM 5434 O O . ILE A 1 671 ? -9.843 7.836 46.206 1.00 91.50 671 ILE A O 1
ATOM 5438 N N . GLU A 1 672 ? -7.758 8.512 46.634 1.00 89.12 672 GLU A N 1
ATOM 5439 C CA . GLU A 1 672 ? -8.161 9.635 47.502 1.00 89.12 672 GLU A CA 1
ATOM 5440 C C . GLU A 1 672 ? -8.935 10.724 46.748 1.00 89.12 672 GLU A C 1
ATOM 5442 O O . GLU A 1 672 ? -9.811 11.365 47.330 1.00 89.12 672 GLU A O 1
ATOM 5447 N N . ASN A 1 673 ? -8.648 10.921 45.460 1.00 91.44 673 ASN A N 1
ATOM 5448 C CA . ASN A 1 673 ? -9.323 11.919 44.630 1.00 91.44 673 ASN A CA 1
ATOM 5449 C C . ASN A 1 673 ? -10.550 11.373 43.888 1.00 91.44 673 ASN A C 1
ATOM 5451 O O . ASN A 1 673 ? -11.280 12.157 43.285 1.00 91.44 673 ASN A O 1
ATOM 5455 N N . ASP A 1 674 ? -10.809 10.065 43.928 1.00 93.81 674 ASP A N 1
ATOM 5456 C CA . ASP A 1 674 ? -11.990 9.487 43.287 1.00 93.81 674 ASP A CA 1
ATOM 5457 C C . ASP A 1 674 ? -13.231 9.732 44.160 1.00 93.81 674 ASP A C 1
ATOM 5459 O O . ASP A 1 674 ? -13.275 9.357 45.338 1.00 93.81 674 ASP A O 1
ATOM 5463 N N . SER A 1 675 ? -14.228 10.412 43.593 1.00 94.31 675 SER A N 1
ATOM 5464 C CA . SER A 1 675 ? -15.486 10.748 44.269 1.00 94.31 675 SER A CA 1
ATOM 5465 C C . SER A 1 675 ? -16.320 9.516 44.612 1.00 94.31 675 SER A C 1
ATOM 5467 O O . SER A 1 675 ? -17.145 9.562 45.521 1.00 94.31 675 SER A O 1
ATOM 5469 N N . ASP A 1 676 ? -16.097 8.393 43.924 1.00 95.06 676 ASP A N 1
ATOM 5470 C CA . ASP A 1 676 ? -16.855 7.159 44.149 1.00 95.06 676 ASP A CA 1
ATOM 5471 C C . ASP A 1 676 ? -16.650 6.602 45.566 1.00 95.06 676 ASP A C 1
ATOM 5473 O O . ASP A 1 676 ? -17.499 5.874 46.074 1.00 95.06 676 ASP A O 1
ATOM 5477 N N . PHE A 1 677 ? -15.555 6.985 46.232 1.00 95.50 677 PHE A N 1
ATOM 5478 C CA . PHE A 1 677 ? -15.239 6.587 47.603 1.00 95.50 677 PHE A CA 1
ATOM 5479 C C . PHE A 1 677 ? -15.565 7.655 48.657 1.00 95.50 677 PHE A C 1
ATOM 5481 O O . PHE A 1 677 ? -15.209 7.465 49.819 1.00 95.50 677 PHE A O 1
ATOM 5488 N N . ASP A 1 678 ? -16.211 8.774 48.314 1.00 93.50 678 ASP A N 1
ATOM 5489 C CA . ASP A 1 678 ? -16.421 9.895 49.251 1.00 93.50 678 ASP A CA 1
ATOM 5490 C C . ASP A 1 678 ? -17.134 9.488 50.550 1.00 93.50 678 ASP A C 1
ATOM 5492 O O . ASP A 1 678 ? -16.806 9.998 51.626 1.00 93.50 678 ASP A O 1
ATOM 5496 N N . THR A 1 679 ? -18.052 8.523 50.474 1.00 91.19 679 THR A N 1
ATOM 5497 C CA . THR A 1 679 ? -18.753 7.950 51.634 1.00 91.19 679 THR A CA 1
ATOM 5498 C C . THR A 1 679 ? -17.840 7.098 52.519 1.00 91.19 679 THR A C 1
ATOM 5500 O O . THR A 1 679 ? -18.043 7.050 53.729 1.00 91.19 679 THR A O 1
ATOM 5503 N N . LEU A 1 680 ? -16.803 6.479 51.946 1.00 93.31 680 LEU A N 1
ATOM 5504 C CA . LEU A 1 680 ? -15.914 5.531 52.624 1.00 93.31 680 LEU A CA 1
ATOM 5505 C C . LEU A 1 680 ? -14.610 6.160 53.126 1.00 93.31 680 LEU A C 1
ATOM 5507 O O . LEU A 1 680 ? -13.976 5.603 54.016 1.00 93.31 680 LEU A O 1
ATOM 5511 N N . LYS A 1 681 ? -14.192 7.324 52.612 1.00 89.69 681 LYS A N 1
ATOM 5512 C CA . LYS A 1 681 ? -12.891 7.948 52.951 1.00 89.69 681 LYS A CA 1
ATOM 5513 C C . LYS A 1 681 ? -12.689 8.207 54.448 1.00 89.69 681 LYS A C 1
ATOM 5515 O O . LYS A 1 681 ? -11.552 8.227 54.915 1.00 89.69 681 LYS A O 1
ATOM 5520 N N . LYS A 1 682 ? -13.768 8.426 55.205 1.00 88.31 682 LYS A N 1
ATOM 5521 C CA . LYS A 1 682 ? -13.720 8.649 56.664 1.00 88.31 682 LYS A CA 1
ATOM 5522 C C . LYS A 1 682 ? -13.779 7.355 57.478 1.00 88.31 682 LYS A C 1
ATOM 5524 O O . LYS A 1 682 ? -13.604 7.410 58.694 1.00 88.31 682 LYS A O 1
ATOM 5529 N N . ASP A 1 683 ? -14.033 6.220 56.833 1.00 93.38 683 ASP A N 1
ATOM 5530 C CA . ASP A 1 683 ? -14.118 4.931 57.499 1.00 93.38 683 ASP A CA 1
ATOM 5531 C C . ASP A 1 683 ? -12.733 4.459 57.967 1.00 93.38 683 ASP A C 1
ATOM 5533 O O . ASP A 1 683 ? -11.722 4.587 57.269 1.00 93.38 683 ASP A O 1
ATOM 5537 N N . SER A 1 684 ? -12.683 3.890 59.170 1.00 91.75 684 SER A N 1
ATOM 5538 C CA . SER A 1 684 ? -11.433 3.395 59.750 1.00 91.75 684 SER A CA 1
ATOM 5539 C C . SER A 1 684 ? -10.809 2.240 58.955 1.00 91.75 684 SER A C 1
ATOM 5541 O O . SER A 1 684 ? -9.584 2.171 58.869 1.00 91.75 684 SER A O 1
ATOM 5543 N N . CYS A 1 685 ? -11.609 1.377 58.323 1.00 90.69 685 CYS A N 1
ATOM 5544 C CA . CYS A 1 685 ? -11.136 0.303 57.448 1.00 90.69 685 CYS A CA 1
ATOM 5545 C C . CYS A 1 685 ? -10.492 0.869 56.181 1.00 90.69 685 CYS A C 1
ATOM 5547 O O . CYS A 1 685 ? -9.468 0.349 55.737 1.00 90.69 685 CYS A O 1
ATOM 5549 N N . PHE A 1 686 ? -11.044 1.955 55.625 1.00 91.19 686 PHE A N 1
ATOM 5550 C CA . PHE A 1 686 ? -10.448 2.646 54.479 1.00 91.19 686 PHE A CA 1
ATOM 5551 C C . PHE A 1 686 ? -9.046 3.160 54.825 1.00 91.19 686 PHE A C 1
ATOM 5553 O O . PHE A 1 686 ? -8.086 2.885 54.106 1.00 91.19 686 PHE A O 1
ATOM 5560 N N . GLN A 1 687 ? -8.903 3.836 55.970 1.00 90.12 687 GLN A N 1
ATOM 5561 C CA . GLN A 1 687 ? -7.609 4.344 56.438 1.00 90.12 687 GLN A CA 1
ATOM 5562 C C . GLN A 1 687 ? -6.615 3.209 56.733 1.00 90.12 687 GLN A C 1
ATOM 5564 O O . GLN A 1 687 ? -5.474 3.256 56.280 1.00 90.12 687 GLN A O 1
ATOM 5569 N N . GLN A 1 688 ? -7.061 2.133 57.392 1.00 90.94 688 GLN A N 1
ATOM 5570 C CA . GLN A 1 688 ? -6.225 0.956 57.665 1.00 90.94 688 GLN A CA 1
ATOM 5571 C C . GLN A 1 688 ? -5.718 0.274 56.387 1.00 90.94 688 GLN A C 1
ATOM 5573 O O . GLN A 1 688 ? -4.561 -0.151 56.336 1.00 90.94 688 GLN A O 1
ATOM 5578 N N . LEU A 1 689 ? -6.553 0.171 55.346 1.00 90.69 689 LEU A N 1
ATOM 5579 C CA . LEU A 1 689 ? -6.134 -0.351 54.042 1.00 90.69 689 LEU A CA 1
ATOM 5580 C C . LEU A 1 689 ? -5.036 0.521 53.427 1.00 90.69 689 LEU A C 1
ATOM 5582 O O . LEU A 1 689 ? -4.038 -0.000 52.931 1.00 90.69 689 LEU A O 1
ATOM 5586 N N . PHE A 1 690 ? -5.176 1.841 53.500 1.00 89.06 690 PHE A N 1
ATOM 5587 C CA . PHE A 1 690 ? -4.175 2.756 52.961 1.00 89.06 690 PHE A CA 1
ATOM 5588 C C . PHE A 1 690 ? -2.864 2.697 53.734 1.00 89.06 690 PHE A C 1
ATOM 5590 O O . PHE A 1 690 ? -1.803 2.634 53.119 1.00 89.06 690 PHE A O 1
ATOM 5597 N N . ASP A 1 691 ? -2.914 2.642 55.060 1.00 88.88 691 ASP A N 1
ATOM 5598 C CA . ASP A 1 691 ? -1.713 2.504 55.882 1.00 88.88 691 ASP A CA 1
ATOM 5599 C C . ASP A 1 691 ? -0.997 1.174 55.612 1.00 88.88 691 ASP A C 1
ATOM 5601 O O . ASP A 1 691 ? 0.232 1.122 55.532 1.00 88.88 691 ASP A O 1
ATOM 5605 N N . LYS A 1 692 ? -1.750 0.093 55.389 1.00 90.75 692 LYS A N 1
ATOM 5606 C CA . LYS A 1 692 ? -1.196 -1.225 55.056 1.00 90.75 69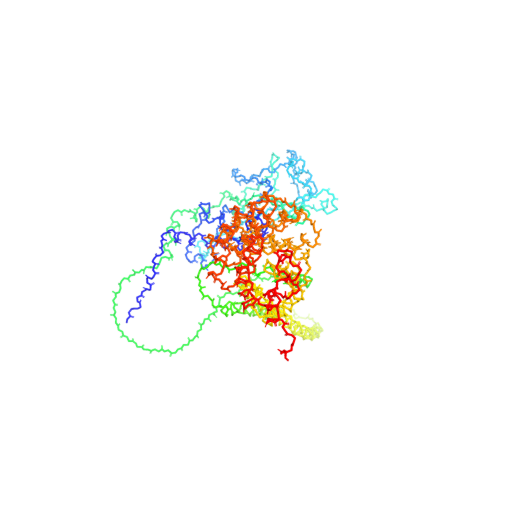2 LYS A CA 1
ATOM 5607 C C . LYS A 1 692 ? -0.437 -1.237 53.727 1.00 90.75 692 LYS A C 1
ATOM 5609 O O . LYS A 1 692 ? 0.602 -1.888 53.645 1.00 90.75 692 LYS A O 1
ATOM 5614 N N . TYR A 1 693 ? -0.948 -0.564 52.697 1.00 89.31 693 TYR A N 1
ATOM 5615 C CA . TYR A 1 693 ? -0.405 -0.646 51.333 1.00 89.31 693 TYR A CA 1
ATOM 5616 C C . TYR A 1 693 ? 0.445 0.562 50.908 1.00 89.31 693 TYR A C 1
ATOM 5618 O O . TYR A 1 693 ? 1.240 0.439 49.978 1.00 89.31 693 TYR A O 1
ATOM 5626 N N . PHE A 1 694 ? 0.325 1.705 51.588 1.00 86.81 694 PHE A N 1
ATOM 5627 C CA . PHE A 1 694 ? 1.020 2.956 51.257 1.00 86.81 694 PHE A CA 1
ATOM 5628 C C . PHE A 1 694 ? 1.864 3.525 52.410 1.00 86.81 694 PHE A C 1
ATOM 5630 O O . PHE A 1 694 ? 2.250 4.695 52.358 1.00 86.81 694 PHE A O 1
ATOM 5637 N N . SER A 1 695 ? 2.156 2.746 53.457 1.00 77.50 695 SER A N 1
ATOM 5638 C CA . SER A 1 695 ? 3.006 3.215 54.559 1.00 77.50 695 SER A CA 1
ATOM 5639 C C . SER A 1 695 ? 4.420 3.576 54.089 1.00 77.50 695 SER A C 1
ATOM 5641 O O . SER A 1 695 ? 5.073 2.866 53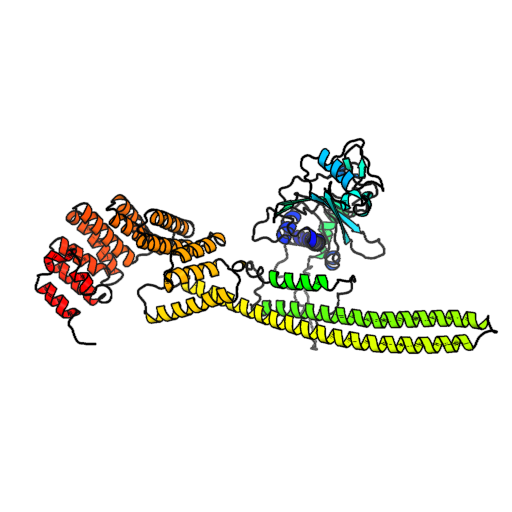.324 1.00 77.50 695 SER A O 1
ATOM 5643 N N . VAL A 1 696 ? 4.891 4.724 54.576 1.00 57.09 696 VAL A N 1
ATOM 5644 C CA . VAL A 1 696 ? 6.203 5.303 54.280 1.00 57.09 696 VAL A CA 1
ATOM 5645 C C . VAL A 1 696 ? 7.299 4.456 54.935 1.00 57.09 696 VAL A C 1
ATOM 5647 O O . VAL A 1 696 ? 7.354 4.358 56.158 1.00 57.09 696 VAL A O 1
ATOM 5650 N N . GLY A 1 697 ? 8.202 3.891 54.126 1.00 52.75 697 GLY A N 1
ATOM 5651 C CA . GLY A 1 697 ? 9.508 3.415 54.598 1.00 52.75 697 GLY A CA 1
ATOM 5652 C C . GLY A 1 697 ? 9.781 1.912 54.500 1.00 52.75 697 GLY A C 1
ATOM 5653 O O . GLY A 1 697 ? 10.090 1.295 55.512 1.00 52.75 697 GLY A O 1
ATOM 5654 N N . LYS A 1 698 ? 9.766 1.344 53.287 1.00 44.66 698 LYS A N 1
ATOM 5655 C CA . LYS A 1 698 ? 10.669 0.247 52.874 1.00 44.66 698 LYS A CA 1
ATOM 5656 C C . LYS A 1 698 ? 10.965 0.376 51.376 1.00 44.66 698 LYS A C 1
ATOM 5658 O O . LYS A 1 698 ? 10.412 -0.361 50.566 1.00 44.66 698 LYS A O 1
ATOM 5663 N N . SER A 1 699 ? 11.785 1.365 51.030 1.00 38.31 699 SER A N 1
ATOM 5664 C CA . SER A 1 699 ? 12.541 1.397 49.772 1.00 38.31 699 SER A CA 1
ATOM 5665 C C . SER A 1 699 ? 13.965 0.956 50.050 1.00 38.31 699 SER A C 1
ATOM 5667 O O . SER A 1 699 ? 14.548 1.574 50.975 1.00 38.31 699 SER A O 1
#

Radius of gyration: 40.25 Å; chains: 1; bounding box: 97×82×126 Å

Sequence (699 aa):
METKPNSRNPRTEKQQAQRVQLTNLVTTYQMLSSFIRGAYSSKPKNLSDYNMFIKENLSSRVKVYLDKTEASRKGCIVAPYNISEGKLPSIETVVQGDVLRTSLRVPRSFQITDETTVEEVSLALLQANPQLQKEDQISILHLVQHAPSSSEGGVPYMTLKQYDFILDTDSYSASRFKFYKDVPKSLFRVNEGHIQTEADIEMGGIAYVLIREVGRKVLISTQSIVLTPDNSVYKEYSCEEKKKEAAGSYAVVAKKKTVAPKKAVNPKNEYLHGFISRNKGRISMKKILIALLLVFGVAMVAQNNLVGQGKIYTKEDIVDLKLQMQEQKIFEMQKSVEDKIGMQDKYVESINSRFGFWLGLFGGLMTFLSIGSGFLVYYLNKRTHEVEKDMKEKLAEIIEIKKAAEKELDSIVTKGKEKLNSMFKLEEQTNSMYNKLINNPPDNTQIEEQSKEQKEELSSYTEEIKRKKIESEYTAKDWFLLGYDAYYIQQKYEKACSYYEKAAKIDSNNASTYYNWGNTLFRLAQSKSDEALYKECFDKYKKAIEIKPDYAEVYYNWGYALFYLAQSKSDEALYKECFDKYKKAIEIKPDATAYNNWGKSLMQLAKLENNLDSSKQDIEILLLKANEIRKGYGSYNLACLYALTGEEGKAFKYLEEDLKYNLWRHNRSIIENDSDFDTLKKDSCFQQLFDKYFSVGKS

Secondary structure (DSSP, 8-state):
-------S-PPPHHHHHHHHHHHHHHHHHHHHHHHHTT-BTT--TT--HHHHHHHHHHTTT------HHHHHTT-------EEEB-SBPP--EEEETTEEEEEEE--TT----TT-BHHHHHHHHHHH-TT--TT-EEEEEEEEEEPPPTTS----EEEEEEEEEE--SS-HHHHHSBGGGTS-GGGSEEETTEEE--SSPPSEEEEEEEEEEETTEEEEB-EEPEEPTT-HHHHHHHSHHHHHHHHHHT----------------------------------HHHHHHHHHHHHHHTTSSSS----------HHHHHHHHHHHHHHHHHHHHHHHHHHHHHHHHHHHHHHHHHHHHHHHHHHHHTS--SS-HHHHHHHHHHHHHHHHHHHHHHHHHHHHHHHHHHHHHHHHHHHHHHHHHHHHHHHHHHHHHHHHHHS---TTS-HHHHHHHHHHHHHHHHHHHHHS-GGG--HHHHHHHHHHHHHTS--HHHHHHHHHHHHHH-TT-HHHHHHHHHHHHHHHHHHT-HHHHHHHHHHHHHHHHH-TT-HHHHHHHHHHHHHHHHHHT-HHHHHHHHHHHHHHHHHS--HHHHHHHHHHHHHHHHHTT-HHHHHHHHHHHHHHHHHHSTTTTHHHHHHHHHHTT-HHHHHHHHHHHHHHHTTTS-HHHHHH-GGGTTTTTSHHHHHHHHHHH-S---

InterPro domains:
  IPR011990 Tetratricopeptide-like helical domain superfamily [G3DSA:1.25.40.10] (403-571)
  IPR011990 Tetratricopeptide-like helical domain superfamily [G3DSA:1.25.40.10] (572-674)
  IPR011990 Tetratricopeptide-like helical domain superfamily [SSF48452] (451-662)
  IPR019734 Tetratricopeptide repeat [SM00028] (476-510)
  IPR019734 Tetratricopeptide repeat [SM00028] (518-551)
  IPR019734 Tetratricopeptide repeat [SM00028] (559-592)
  IPR053277 Endomembrane trafficking modulator [PTHR45005] (385-608)

pLDDT: mean 75.39, std 24.88, range [22.62, 98.56]